Protein AF-A0A024WCM0-F1 (afdb_monomer_lite)

Sequence (524 aa):
MYSVIHSYASVNYKDKILFNILSNYICTNINYINVKALIIILNSYVNIEILNIKLFSISLNKLAKKDVLRNLSNQCTSNIITIFTKTYHYLDKIKINFIFNTIIQRIKQEYNEYNKCQVYVKENVSYNNKSVSFSTTPLINKKNKIIINNNNNNNNYNYNNNNNYYYYNFPENIISHNHSTYLKYIPRNINSTSKKKHKYNKNETDERDRNEVVNQNKFFILNFLTKHITNILNNLSKLNMADTKLYEIFSFLILKKKKNDINKLDILNITSSYSRASYRNENIYDLIIEYSKQYIVQNDLKYVEFINLFTSISTFYILEKNEPSNIYKTKFEEIIKCMIQRLKGEDEKSINKNKRKDIDGKIYDKVNIKKDNVIRTHNLNETYKNILNTYEESPDKHINNNIYEECVEKNIKDLHVNDSCYCYNYDNIRNKNILDNLNINHLAYILSTLCKLNIHDDYIYNKCVINIRKKIFKINSKCLSIYLLYISKFNIIQDTYIKNVIASCYKLEYEKKKKKKKKKKLQI

Foldseek 3Di:
DLVVLLVCLVVLPQDLVVVVVVLVVCLVCVVVDDLVSLLSNLLSCVSSVHDDLSSVASNLVVCLDLVNLLPDALVSLLSLLLSCLSCVVRYDVVSSVSSLVSNLVLLLVLVVVVVVVVVVLVVLVVVVPPDPPPPDDDDDDDDDDDDDDDDDDDDDDDDDDDDDDDDDDDDDDDDDDDDDDDDDDDDDDDDDDDDDPDDPPVPPPPPVVSDPPPPQVVRSNLPHQLSSLLSNLLSCLVVVNQDLSNVVSSVVSNVPDDLVSQDLVSLLSLLLNCLSVVPDDPVNLVVNLVVLVVCLLVLFDFLLSLLSNLLSLLSVQLSLVPDPDPPRHPSSVVSNVSSVCLLLLDDSVVVVVVVVVPVVPDDDDDDDDDDDDDDDDDDPPPPPPPPPDPDDDDDDDDDDDDDDDDDDDDDDPPPDDPPPPVPSRGDRCVSHNSLQPDDLVSLLSVLLSCLSSVHDDPSSLVSSVVNCLVCVVVDDPSSVVSNVVSCVSVVHDDDPSSVVVVVVVVVVVVVVVVVVVVVVVVVD

Secondary structure (DSSP, 8-state):
-HHHHHHHHHTT---HHHHHHHHHHHHHTGGGS-HHHHHHHHHHHHHTT---HHHHHHHHHHH--HHHHHT--HHHHHHHHHHHHHTGGGS-HHHHHHHHHHHHHHHHHHHHHHHHHHHHHHHHHHHHTS-----------------------------------------------------------------------TTSSTTTGGG----GGG-GGGG--HHHHHHHHHHHHHTT---HHHHHHHHHHHHTS-GGG--HHHHHHHHHHHHHHT---HHHHHHHHHHHHHHHHTT--BHHHHHHHHHHHHHHHHHHHT-SSGGGTTTTHHHHHHHHHHHHT--HHHHHHTHHHHSTTS-------------------STTSSSS-----------------------------------GGGSB-TTS-TTTT--HHHHHHHHHHHHHHT---HHHHHHHHHHHHHHGGG--HHHHHHHHHHHHHTTPPPPHHHHHHHHHHHHHHHHHHHHHHHHHHT--

Structure (mmCIF, N/CA/C/O backbone):
data_AF-A0A024WCM0-F1
#
_entry.id   AF-A0A024WCM0-F1
#
loop_
_atom_site.group_PDB
_atom_site.id
_atom_site.type_symbol
_atom_site.label_atom_id
_atom_site.label_alt_id
_atom_site.label_comp_id
_atom_site.label_asym_id
_atom_site.label_entity_id
_atom_site.label_seq_id
_atom_site.pdbx_PDB_ins_code
_atom_site.Cartn_x
_atom_site.Cartn_y
_atom_site.Cartn_z
_atom_site.occupancy
_atom_site.B_iso_or_equiv
_atom_site.auth_seq_id
_atom_site.auth_comp_id
_atom_site.auth_asym_id
_atom_site.auth_atom_id
_atom_site.pdbx_PDB_model_num
ATOM 1 N N . MET A 1 1 ? -27.198 -12.231 10.212 1.00 81.56 1 MET A N 1
ATOM 2 C CA . MET A 1 1 ? -26.940 -11.331 9.059 1.00 81.56 1 MET A CA 1
ATOM 3 C C . MET A 1 1 ? -25.459 -11.047 8.825 1.00 81.56 1 MET A C 1
ATOM 5 O O . MET A 1 1 ? -24.994 -11.328 7.730 1.00 81.56 1 MET A O 1
ATOM 9 N N . TYR A 1 2 ? -24.701 -10.506 9.793 1.00 85.31 2 TYR A N 1
ATOM 10 C CA . TYR A 1 2 ? -23.265 -10.252 9.567 1.00 85.31 2 TYR A CA 1
ATOM 11 C C . TYR A 1 2 ? -22.499 -11.538 9.209 1.00 85.31 2 TYR A C 1
ATOM 13 O O . TYR A 1 2 ? -21.604 -11.486 8.375 1.00 85.31 2 TYR A O 1
ATOM 21 N N . SER A 1 3 ? -22.892 -12.680 9.792 1.00 86.75 3 SER A N 1
ATOM 22 C CA . SER A 1 3 ? -22.381 -14.014 9.457 1.00 86.75 3 SER A CA 1
ATOM 23 C C . SER A 1 3 ? -22.585 -14.345 7.981 1.00 86.75 3 SER A C 1
ATOM 25 O O . SER A 1 3 ? -21.620 -14.634 7.297 1.00 86.75 3 SER A O 1
ATOM 27 N N . VAL A 1 4 ? -23.811 -14.193 7.473 1.00 89.19 4 VAL A N 1
ATOM 28 C CA . VAL A 1 4 ? -24.172 -14.430 6.064 1.00 89.19 4 VAL A CA 1
ATOM 29 C C . VAL A 1 4 ? -23.318 -13.582 5.117 1.00 89.19 4 VAL A C 1
ATOM 31 O O . VAL A 1 4 ? -22.714 -14.106 4.187 1.00 89.19 4 VAL A O 1
ATOM 34 N N . ILE A 1 5 ? -23.209 -12.277 5.383 1.00 89.62 5 ILE A N 1
ATOM 35 C CA . ILE A 1 5 ? -22.389 -11.360 4.574 1.00 89.62 5 ILE A CA 1
ATOM 36 C C . ILE A 1 5 ? -20.914 -11.767 4.613 1.00 89.62 5 ILE A C 1
ATOM 38 O O . ILE A 1 5 ? -20.235 -11.749 3.589 1.00 89.62 5 ILE A O 1
ATOM 42 N N . HIS A 1 6 ? -20.419 -12.129 5.796 1.00 90.06 6 HIS A N 1
ATOM 43 C CA . HIS A 1 6 ? -19.043 -12.563 5.969 1.00 90.06 6 HIS A CA 1
ATOM 44 C C . HIS A 1 6 ? -18.757 -13.869 5.218 1.00 90.06 6 HIS A C 1
ATOM 46 O O . HIS A 1 6 ? -17.730 -13.963 4.552 1.00 90.06 6 HIS A O 1
ATOM 52 N N . SER A 1 7 ? -19.680 -14.833 5.260 1.00 90.81 7 SER A N 1
ATOM 53 C CA . SER A 1 7 ? -19.589 -16.094 4.523 1.00 90.81 7 SER A CA 1
ATOM 54 C C . SER A 1 7 ? -19.542 -15.853 3.016 1.00 90.81 7 SER A C 1
ATOM 56 O O . SER A 1 7 ? -18.588 -16.296 2.379 1.00 90.81 7 SER A O 1
ATOM 58 N N . TYR A 1 8 ? -20.466 -15.065 2.451 1.00 90.75 8 TYR A N 1
ATOM 59 C CA . TYR A 1 8 ? -20.413 -14.706 1.027 1.00 90.75 8 TYR A CA 1
ATOM 60 C C . TYR A 1 8 ? -19.096 -14.025 0.644 1.00 90.75 8 TYR A C 1
ATOM 62 O O . TYR A 1 8 ? -18.494 -14.356 -0.377 1.00 90.75 8 TYR A O 1
ATOM 70 N N . ALA A 1 9 ? -18.605 -13.113 1.486 1.00 86.50 9 ALA A N 1
ATOM 71 C CA . ALA A 1 9 ? -17.340 -12.441 1.229 1.00 86.50 9 ALA A CA 1
ATOM 72 C C . ALA A 1 9 ? -16.130 -13.387 1.296 1.00 86.50 9 ALA A C 1
ATOM 74 O O . ALA A 1 9 ? -15.190 -13.226 0.522 1.00 86.50 9 ALA A O 1
ATOM 75 N N . SER A 1 10 ? -16.150 -14.376 2.193 1.00 87.62 10 SER A N 1
ATOM 76 C CA . SER A 1 10 ? -15.063 -15.349 2.349 1.00 87.62 10 SER A CA 1
ATOM 77 C C . SER A 1 10 ? -14.880 -16.253 1.128 1.00 87.62 10 SER A C 1
ATOM 79 O O . SER A 1 10 ? -13.747 -16.589 0.795 1.00 87.62 10 SER A O 1
ATOM 81 N N . VAL A 1 11 ? -15.965 -16.562 0.411 1.00 89.62 11 VAL A N 1
ATOM 82 C CA . VAL A 1 11 ? -15.935 -17.311 -0.859 1.00 89.62 11 VAL A CA 1
ATOM 83 C C . VAL A 1 11 ? -15.846 -16.395 -2.088 1.00 89.62 11 VAL A C 1
ATOM 85 O O . VAL A 1 11 ? -16.018 -16.848 -3.214 1.00 89.62 11 VAL A O 1
ATOM 88 N N . ASN A 1 12 ? -15.573 -15.100 -1.883 1.00 86.31 12 ASN A N 1
ATOM 89 C CA . ASN A 1 12 ? -15.457 -14.086 -2.933 1.00 86.31 12 ASN A CA 1
ATOM 90 C C . ASN A 1 12 ? -16.699 -13.995 -3.850 1.00 86.31 12 ASN A C 1
ATOM 92 O O . ASN A 1 12 ? -16.580 -13.743 -5.049 1.00 86.31 12 ASN A O 1
ATOM 96 N N . TYR A 1 13 ? -17.897 -14.184 -3.288 1.00 89.38 13 TYR A N 1
ATOM 97 C CA . TYR A 1 13 ? -19.158 -14.047 -4.020 1.00 89.38 13 TYR A CA 1
ATOM 98 C C . TYR A 1 13 ? -19.507 -12.562 -4.226 1.00 89.38 13 TYR A C 1
ATOM 100 O O . TYR A 1 13 ? -19.662 -11.819 -3.253 1.00 89.38 13 TYR A O 1
ATOM 108 N N . LYS A 1 14 ? -19.621 -12.120 -5.490 1.00 88.44 14 LYS A N 1
ATOM 109 C CA . LYS A 1 14 ? -19.708 -10.696 -5.895 1.00 88.44 14 LYS A CA 1
ATOM 110 C C . LYS A 1 14 ? -21.038 -10.291 -6.555 1.00 88.44 14 LYS A C 1
ATOM 112 O O . LYS A 1 14 ? -21.055 -9.499 -7.496 1.00 88.44 14 LYS A O 1
ATOM 117 N N . ASP A 1 15 ? -22.166 -10.793 -6.063 1.00 90.31 15 ASP A N 1
ATOM 118 C CA . ASP A 1 15 ? -23.487 -10.399 -6.571 1.00 90.31 15 ASP A CA 1
ATOM 119 C C . ASP A 1 15 ? -23.895 -8.995 -6.086 1.00 90.31 15 ASP A C 1
ATOM 1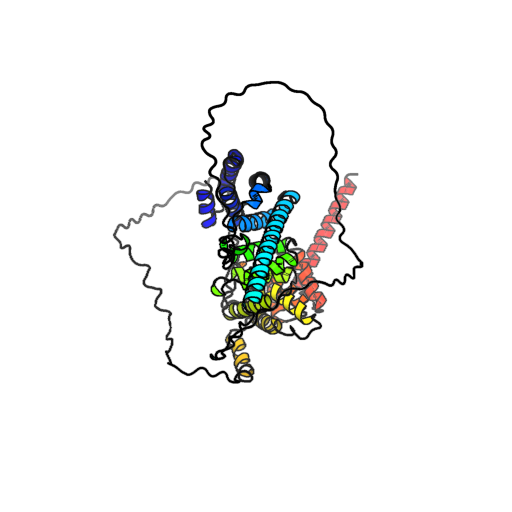21 O O . ASP A 1 15 ? -24.242 -8.773 -4.923 1.00 90.31 15 ASP A O 1
ATOM 125 N N . LYS A 1 16 ? -23.879 -8.018 -6.996 1.00 87.62 16 LYS A N 1
ATOM 126 C CA . LYS A 1 16 ? -24.215 -6.623 -6.674 1.00 87.62 16 LYS A CA 1
ATOM 127 C C . LYS A 1 16 ? -25.673 -6.442 -6.244 1.00 87.62 16 LYS A C 1
ATOM 129 O O . LYS A 1 16 ? -25.939 -5.568 -5.419 1.00 87.62 16 LYS A O 1
ATOM 134 N N . ILE A 1 17 ? -26.609 -7.223 -6.783 1.00 91.69 17 ILE A N 1
ATOM 135 C CA . ILE A 1 17 ? -28.039 -7.097 -6.471 1.00 91.69 17 ILE A CA 1
ATOM 136 C C . ILE A 1 17 ? -28.274 -7.576 -5.042 1.00 91.69 17 ILE A C 1
ATOM 138 O O . ILE A 1 17 ? -28.815 -6.824 -4.226 1.00 91.69 17 ILE A O 1
ATOM 142 N N . LEU A 1 18 ? -27.770 -8.767 -4.709 1.00 91.75 18 LEU A N 1
ATOM 143 C CA . LEU A 1 18 ? -27.852 -9.314 -3.357 1.00 91.75 18 LEU A CA 1
ATOM 144 C C . LEU A 1 18 ? -27.246 -8.350 -2.330 1.00 91.75 18 LEU A C 1
ATOM 146 O O . LEU A 1 18 ? -27.881 -8.017 -1.328 1.00 91.75 18 LEU A O 1
ATOM 150 N N . PHE A 1 19 ? -26.034 -7.850 -2.584 1.00 93.25 19 PHE A N 1
ATOM 151 C CA . PHE A 1 19 ? -25.367 -6.931 -1.661 1.00 93.25 19 PHE A CA 1
ATOM 152 C C . PHE A 1 19 ? -26.078 -5.572 -1.551 1.00 93.25 19 PHE A C 1
ATOM 154 O O . PHE A 1 19 ? -26.043 -4.950 -0.489 1.00 93.25 19 PHE A O 1
ATOM 161 N N . ASN A 1 20 ? -26.800 -5.118 -2.576 1.00 93.06 20 ASN A N 1
ATOM 162 C CA . ASN A 1 20 ? -27.645 -3.928 -2.462 1.00 93.06 20 ASN A CA 1
ATOM 163 C C . ASN A 1 20 ? -28.890 -4.171 -1.594 1.00 93.06 20 ASN A C 1
ATOM 165 O O . ASN A 1 20 ? -29.213 -3.329 -0.753 1.00 93.06 20 ASN A O 1
ATOM 169 N N . ILE A 1 21 ? -29.545 -5.328 -1.726 1.00 94.12 21 ILE A N 1
ATOM 170 C CA . ILE A 1 21 ? -30.679 -5.715 -0.868 1.00 94.12 21 ILE A CA 1
ATOM 171 C C . ILE A 1 21 ? -30.226 -5.812 0.594 1.00 94.12 21 ILE A C 1
ATOM 173 O O . ILE A 1 21 ? -30.834 -5.213 1.485 1.00 94.12 21 ILE A O 1
ATOM 177 N N . LEU A 1 22 ? -29.099 -6.489 0.840 1.00 95.38 22 LEU A N 1
ATOM 178 C CA . LEU A 1 22 ? -28.503 -6.596 2.172 1.00 95.38 22 LEU A CA 1
ATOM 179 C C . LEU A 1 22 ? -28.133 -5.216 2.732 1.00 95.38 22 LEU A C 1
ATOM 181 O O . LEU A 1 22 ? -28.401 -4.941 3.902 1.00 95.38 22 LEU A O 1
ATOM 185 N N . SER A 1 23 ? -27.570 -4.328 1.907 1.00 95.69 23 SER A N 1
ATOM 186 C CA . SER A 1 23 ? -27.254 -2.951 2.307 1.00 95.69 23 SER A CA 1
ATOM 187 C C . SER A 1 23 ? -28.496 -2.189 2.760 1.00 95.69 23 SER A C 1
ATOM 189 O O . SER A 1 23 ? -28.446 -1.523 3.794 1.00 95.69 23 SER A O 1
ATOM 191 N N . ASN A 1 24 ? -29.610 -2.300 2.031 1.00 95.25 24 ASN A N 1
ATOM 192 C CA . ASN A 1 24 ? -30.862 -1.632 2.390 1.00 95.25 24 ASN A CA 1
ATOM 193 C C . ASN A 1 24 ? -31.373 -2.101 3.754 1.00 95.25 24 ASN A C 1
ATOM 195 O O . ASN A 1 24 ? -31.638 -1.267 4.619 1.00 95.25 24 ASN A O 1
ATOM 199 N N . TYR A 1 25 ? -31.412 -3.415 3.982 1.00 94.69 25 TYR A N 1
ATOM 200 C CA . TYR A 1 25 ? -31.817 -3.966 5.274 1.00 94.69 25 TYR A CA 1
ATOM 201 C C . TYR A 1 25 ? -30.901 -3.491 6.418 1.00 94.69 25 TYR A C 1
ATOM 203 O O . TYR A 1 25 ? -31.389 -3.118 7.487 1.00 94.69 25 TYR A O 1
ATOM 211 N N . ILE A 1 26 ? -29.578 -3.459 6.205 1.00 96.25 26 ILE A N 1
ATOM 212 C CA . ILE A 1 26 ? -28.619 -2.953 7.203 1.00 96.25 26 ILE A CA 1
ATOM 213 C C . ILE A 1 26 ? -28.867 -1.475 7.505 1.00 96.25 26 ILE A C 1
ATOM 215 O O . ILE A 1 26 ? -28.848 -1.088 8.671 1.00 96.25 26 ILE A O 1
ATOM 219 N N . CYS A 1 27 ? -29.097 -0.652 6.478 1.00 96.69 27 CYS A N 1
ATOM 220 C CA . CYS A 1 27 ? -29.341 0.778 6.652 1.00 96.69 27 CYS A CA 1
ATOM 221 C C . CYS A 1 27 ? -30.582 1.032 7.514 1.00 96.69 27 CYS A C 1
ATOM 223 O O . CYS A 1 27 ? -30.512 1.842 8.436 1.00 96.69 27 CYS A O 1
ATOM 225 N N . THR A 1 28 ? -31.682 0.316 7.260 1.00 95.75 28 THR A N 1
ATOM 226 C CA . THR A 1 28 ? -32.926 0.441 8.039 1.00 95.75 28 THR A CA 1
ATOM 227 C C . THR A 1 28 ? -32.731 0.032 9.500 1.00 95.75 28 THR A C 1
ATOM 229 O O . THR A 1 28 ? -33.292 0.646 10.401 1.00 95.75 28 THR A O 1
ATOM 232 N N . ASN A 1 29 ? -31.878 -0.961 9.755 1.00 95.69 29 ASN A N 1
ATOM 233 C CA . ASN A 1 29 ? -31.658 -1.521 11.089 1.00 95.69 29 ASN A CA 1
ATOM 234 C C . ASN A 1 29 ? -30.369 -1.025 11.765 1.00 95.69 29 ASN A C 1
ATOM 236 O O . ASN A 1 29 ? -29.919 -1.617 12.750 1.00 95.69 29 ASN A O 1
ATOM 240 N N . ILE A 1 30 ? -29.750 0.053 11.265 1.00 95.81 30 ILE A N 1
ATOM 241 C CA . ILE A 1 30 ? -28.391 0.444 11.663 1.00 95.81 30 ILE A CA 1
ATOM 242 C C . ILE A 1 30 ? -28.253 0.645 13.173 1.00 95.81 30 ILE A C 1
ATOM 244 O O . ILE A 1 30 ? -27.226 0.286 13.746 1.00 95.81 30 ILE A O 1
ATOM 248 N N . ASN A 1 31 ? -29.278 1.179 13.840 1.00 94.00 31 ASN A N 1
ATOM 249 C CA . ASN A 1 31 ? -29.246 1.475 15.272 1.00 94.00 31 ASN A CA 1
ATOM 250 C C . ASN A 1 31 ? -29.167 0.207 16.134 1.00 94.00 31 ASN A C 1
ATOM 252 O O . ASN A 1 31 ? -28.429 0.212 17.119 1.00 94.00 31 ASN A O 1
ATOM 256 N N . TYR A 1 32 ? -29.777 -0.894 15.691 1.00 94.75 32 TYR A N 1
ATOM 257 C CA . TYR A 1 32 ? -29.790 -2.186 16.388 1.00 94.75 32 TYR A CA 1
ATOM 258 C C . TYR A 1 32 ? -28.522 -3.023 16.163 1.00 94.75 32 TYR A C 1
ATOM 260 O O . TYR A 1 32 ? -28.245 -3.966 16.900 1.00 94.75 32 TYR A O 1
ATOM 268 N N . ILE A 1 33 ? -27.712 -2.681 15.159 1.00 95.88 33 ILE A N 1
ATOM 269 C CA . ILE A 1 33 ? -26.482 -3.417 14.855 1.00 95.88 33 ILE A CA 1
ATOM 270 C C . ILE A 1 33 ? -25.357 -2.939 15.775 1.00 95.88 33 ILE A C 1
ATOM 272 O O . ILE A 1 33 ? -24.992 -1.759 15.774 1.00 95.88 33 ILE A O 1
ATOM 276 N N . ASN A 1 34 ? -24.765 -3.850 16.547 1.00 95.06 34 ASN A N 1
ATOM 277 C CA . ASN A 1 34 ? -23.623 -3.511 17.394 1.00 95.06 34 ASN A CA 1
ATOM 278 C C . ASN A 1 34 ? -22.386 -3.111 16.560 1.00 95.06 34 ASN A C 1
ATOM 280 O O . ASN A 1 34 ? -22.224 -3.501 15.402 1.00 95.06 34 ASN A O 1
ATOM 284 N N . VAL A 1 35 ? -21.486 -2.332 17.166 1.00 96.75 35 VAL A N 1
ATOM 285 C CA . VAL A 1 35 ? -20.312 -1.755 16.485 1.00 96.75 35 VAL A CA 1
ATOM 286 C C . VAL A 1 35 ? -19.416 -2.829 15.861 1.00 96.75 35 VAL A C 1
ATOM 288 O O . VAL A 1 35 ? -18.988 -2.686 14.718 1.00 96.75 35 VAL A O 1
ATOM 291 N N . LYS A 1 36 ? -19.151 -3.926 16.580 1.00 96.69 36 LYS A N 1
ATOM 292 C CA . LYS A 1 36 ? -18.287 -5.014 16.098 1.00 96.69 36 LYS A CA 1
ATOM 293 C C . LYS A 1 36 ? -18.864 -5.670 14.840 1.00 96.69 36 LYS A C 1
ATOM 295 O O . LYS A 1 36 ? -18.146 -5.830 13.856 1.00 96.69 36 LYS A O 1
ATOM 300 N N . ALA A 1 37 ? -20.152 -6.007 14.857 1.00 96.62 37 ALA A N 1
ATOM 301 C CA . ALA A 1 37 ? -20.855 -6.593 13.722 1.00 96.62 37 ALA A CA 1
ATOM 302 C C . ALA A 1 37 ? -20.873 -5.636 12.524 1.00 96.62 37 ALA A C 1
ATOM 304 O O . ALA A 1 37 ? -20.610 -6.068 11.404 1.00 96.62 37 ALA A O 1
ATOM 305 N N . LEU A 1 38 ? -21.098 -4.339 12.759 1.00 97.75 38 LEU A N 1
ATOM 306 C CA . LEU A 1 38 ? -21.076 -3.334 11.699 1.00 97.75 38 LEU A CA 1
ATOM 307 C C . LEU A 1 38 ? -19.710 -3.260 11.006 1.00 97.75 38 LEU A C 1
ATOM 309 O O . LEU A 1 38 ? -19.637 -3.262 9.782 1.00 97.75 38 LEU A O 1
ATOM 313 N N . ILE A 1 39 ? -18.617 -3.264 11.772 1.00 97.75 39 ILE A N 1
ATOM 314 C CA . ILE A 1 39 ? -17.257 -3.254 11.214 1.00 97.75 39 ILE A CA 1
ATOM 315 C C . ILE A 1 39 ? -16.988 -4.524 10.397 1.00 97.75 39 ILE A C 1
ATOM 317 O O . ILE A 1 39 ? -16.386 -4.440 9.330 1.00 97.75 39 ILE A O 1
ATOM 321 N N . ILE A 1 40 ? -17.445 -5.696 10.855 1.00 96.19 40 ILE A N 1
ATOM 322 C CA . ILE A 1 40 ? -17.303 -6.959 10.107 1.00 96.19 40 ILE A CA 1
ATOM 323 C C . ILE A 1 40 ? -18.066 -6.898 8.779 1.00 96.19 40 ILE A C 1
ATOM 325 O O . ILE A 1 40 ? -17.522 -7.298 7.748 1.00 96.19 40 ILE A O 1
ATOM 329 N N . ILE A 1 41 ? -19.291 -6.366 8.793 1.00 96.81 41 ILE A N 1
ATOM 330 C CA . ILE A 1 41 ? -20.095 -6.143 7.586 1.00 96.81 41 ILE A CA 1
ATOM 331 C C . ILE A 1 41 ? -19.322 -5.252 6.613 1.00 96.81 41 ILE A C 1
ATOM 333 O O . ILE A 1 41 ? -19.041 -5.679 5.497 1.00 96.81 41 ILE A O 1
ATOM 337 N N . LEU A 1 42 ? -18.910 -4.056 7.041 1.00 97.62 42 LEU A N 1
ATOM 338 C CA . LEU A 1 42 ? -18.192 -3.116 6.178 1.00 97.62 42 LEU A CA 1
ATOM 339 C C . LEU A 1 42 ? -16.893 -3.715 5.627 1.00 97.62 42 LEU A C 1
ATOM 341 O O . LEU A 1 42 ? -16.612 -3.582 4.439 1.00 97.62 42 LEU A O 1
ATOM 345 N N . ASN A 1 43 ? -16.122 -4.417 6.462 1.00 95.50 43 ASN A N 1
ATOM 346 C CA . ASN A 1 43 ? -14.888 -5.071 6.027 1.00 95.50 43 ASN A CA 1
ATOM 347 C C . ASN A 1 43 ? -15.159 -6.134 4.954 1.00 95.50 43 ASN A C 1
ATOM 349 O O . ASN A 1 43 ? -14.385 -6.273 4.015 1.00 95.50 43 ASN A O 1
ATOM 353 N N . SER A 1 44 ? -16.274 -6.858 5.072 1.00 95.06 44 SER A N 1
ATOM 354 C CA . SER A 1 44 ? -16.678 -7.879 4.103 1.00 95.06 44 SER A CA 1
ATOM 355 C C . SER A 1 44 ? -16.997 -7.259 2.740 1.00 95.06 44 SER A C 1
ATOM 357 O O . SER A 1 44 ? -16.468 -7.731 1.742 1.00 95.06 44 SER A O 1
ATOM 359 N N . TYR A 1 45 ? -17.742 -6.145 2.701 1.00 95.25 45 TYR A N 1
ATOM 360 C CA . TYR A 1 45 ? -17.999 -5.376 1.469 1.00 95.25 45 TYR A CA 1
ATOM 361 C C . TYR A 1 45 ? -16.699 -4.895 0.813 1.00 95.25 45 TYR A C 1
ATOM 363 O O . TYR A 1 45 ? -16.489 -5.054 -0.388 1.00 95.25 45 TYR A O 1
ATOM 371 N N . VAL A 1 46 ? -15.794 -4.350 1.627 1.00 93.12 46 VAL A N 1
ATOM 372 C CA . VAL A 1 46 ? -14.488 -3.858 1.181 1.00 93.12 46 VAL A CA 1
ATOM 373 C C . VAL A 1 46 ? -13.585 -4.977 0.641 1.00 93.12 46 VAL A C 1
ATOM 375 O O . VAL A 1 46 ? -12.777 -4.729 -0.257 1.00 93.12 46 VAL A O 1
ATOM 378 N N . ASN A 1 47 ? -13.682 -6.193 1.180 1.00 89.75 47 ASN A N 1
ATOM 379 C CA . ASN A 1 47 ? -12.865 -7.332 0.753 1.00 89.75 47 ASN A CA 1
ATOM 380 C C . ASN A 1 47 ? -13.263 -7.865 -0.623 1.00 89.75 47 ASN A C 1
ATOM 382 O O . ASN A 1 47 ? -12.384 -8.241 -1.391 1.00 89.75 47 ASN A O 1
ATOM 386 N N . ILE A 1 48 ? -14.554 -7.843 -0.947 1.00 90.75 48 ILE A N 1
ATOM 387 C CA . ILE A 1 48 ? -15.065 -8.247 -2.265 1.00 90.75 48 ILE A CA 1
ATOM 388 C C . ILE A 1 48 ? -15.197 -7.082 -3.251 1.00 90.75 48 ILE A C 1
ATOM 390 O O . ILE A 1 48 ? -15.721 -7.261 -4.348 1.00 90.75 48 ILE A O 1
ATOM 394 N N . GLU A 1 49 ? -14.713 -5.897 -2.875 1.00 91.00 49 GLU A N 1
ATOM 395 C CA . GLU A 1 49 ? -14.683 -4.700 -3.724 1.00 91.00 49 GLU A CA 1
ATOM 396 C C . GLU A 1 49 ? -16.080 -4.180 -4.117 1.00 91.00 49 GLU A C 1
ATOM 398 O O . GLU A 1 49 ? -16.248 -3.544 -5.157 1.00 91.00 49 GLU A O 1
ATOM 403 N N . ILE A 1 50 ? -17.088 -4.399 -3.266 1.00 90.94 50 ILE A N 1
ATOM 404 C CA . ILE A 1 50 ? -18.422 -3.811 -3.432 1.00 90.94 50 ILE A CA 1
ATOM 405 C C . ILE A 1 50 ? -18.524 -2.544 -2.581 1.00 90.94 50 ILE A C 1
ATOM 407 O O . ILE A 1 50 ? -18.432 -2.580 -1.353 1.00 90.94 50 ILE A O 1
ATOM 411 N N . LEU A 1 51 ? -18.767 -1.409 -3.239 1.00 91.31 51 LEU A N 1
ATOM 412 C CA . LEU A 1 51 ? -18.956 -0.115 -2.590 1.00 91.31 51 LEU A CA 1
ATOM 413 C C . LEU A 1 51 ? -20.431 0.304 -2.635 1.00 91.31 51 LEU A C 1
ATOM 415 O O . LEU A 1 51 ? -20.944 0.667 -3.690 1.00 91.31 51 LEU A O 1
ATOM 419 N N . ASN A 1 52 ? -21.093 0.330 -1.476 1.00 94.88 52 ASN A N 1
ATOM 420 C CA . ASN A 1 52 ? -22.432 0.904 -1.320 1.00 94.88 52 ASN A CA 1
ATOM 421 C C . ASN A 1 52 ? -22.354 2.222 -0.526 1.00 94.88 52 ASN A C 1
ATOM 423 O O . ASN A 1 52 ? -22.333 2.223 0.703 1.00 94.88 52 ASN A O 1
ATOM 427 N N . ILE A 1 53 ? -22.291 3.361 -1.223 1.00 95.06 53 ILE A N 1
ATOM 428 C CA . ILE A 1 53 ? -22.018 4.676 -0.607 1.00 95.06 53 ILE A CA 1
ATOM 429 C C . ILE A 1 53 ? -23.000 4.999 0.533 1.00 95.06 53 ILE A C 1
ATOM 431 O O . ILE A 1 53 ? -22.583 5.515 1.571 1.00 95.06 53 ILE A O 1
ATOM 435 N N . LYS A 1 54 ? -24.284 4.640 0.385 1.00 96.06 54 LYS A N 1
ATOM 436 C CA . LYS A 1 54 ? -25.318 4.856 1.408 1.00 96.06 54 LYS A CA 1
ATOM 437 C C . LYS A 1 54 ? -24.999 4.100 2.700 1.00 96.06 54 LYS A C 1
ATOM 439 O O . LYS A 1 54 ? -24.957 4.717 3.765 1.00 96.06 54 LYS A O 1
ATOM 444 N N . LEU A 1 55 ? -24.710 2.799 2.603 1.00 97.25 55 LEU A N 1
ATOM 445 C CA . LEU A 1 55 ? -24.325 1.967 3.745 1.00 97.25 55 LEU A CA 1
ATOM 446 C C . LEU A 1 55 ? -23.085 2.525 4.450 1.00 97.25 55 LEU A C 1
ATOM 448 O O . LEU A 1 55 ? -23.091 2.693 5.672 1.00 97.25 55 LEU A O 1
ATOM 452 N N . PHE A 1 56 ? -22.030 2.835 3.693 1.00 97.75 56 PHE A N 1
ATOM 453 C CA . PHE A 1 56 ? -20.784 3.342 4.268 1.00 97.75 56 PHE A CA 1
ATOM 454 C C . PHE A 1 56 ? -20.960 4.720 4.919 1.00 97.75 56 PHE A C 1
ATOM 456 O O . PHE A 1 56 ? -20.418 4.941 5.998 1.00 97.75 56 PHE A O 1
ATOM 463 N N . SER A 1 57 ? -21.751 5.619 4.326 1.00 97.25 57 SER A N 1
ATOM 464 C CA . SER A 1 57 ? -22.032 6.951 4.882 1.00 97.25 57 SER A CA 1
ATOM 465 C C . SER A 1 57 ? -22.822 6.882 6.195 1.00 97.25 57 SER A C 1
ATOM 467 O O . SER A 1 57 ? -22.427 7.472 7.203 1.00 97.25 57 SER A O 1
ATOM 469 N N . ILE A 1 58 ? -23.894 6.084 6.235 1.00 97.44 58 ILE A N 1
ATOM 470 C CA . ILE A 1 58 ? -24.694 5.879 7.453 1.00 97.44 58 ILE A CA 1
ATOM 471 C C . ILE A 1 58 ? -23.847 5.225 8.554 1.00 97.44 58 ILE A C 1
ATOM 473 O O . ILE A 1 58 ? -23.877 5.644 9.713 1.00 97.44 58 ILE A O 1
ATOM 477 N N . SER A 1 59 ? -23.036 4.233 8.189 1.00 97.88 59 SER A N 1
ATOM 478 C CA . SER A 1 59 ? -22.149 3.559 9.138 1.00 97.88 59 SER A CA 1
ATOM 479 C C . SER A 1 59 ? -21.053 4.482 9.666 1.00 97.88 59 SER A C 1
ATOM 481 O O . SER A 1 59 ? -20.742 4.436 10.855 1.00 97.88 59 SER A O 1
ATOM 483 N N . LEU A 1 60 ? -20.502 5.357 8.818 1.00 97.88 60 LEU A N 1
ATOM 484 C CA . LEU A 1 60 ? -19.522 6.368 9.214 1.00 97.88 60 LEU A CA 1
ATOM 485 C C . LEU A 1 60 ? -20.087 7.281 10.309 1.00 97.88 60 LEU A C 1
ATOM 487 O O . LEU A 1 60 ? -19.415 7.502 11.312 1.00 97.88 60 LEU A O 1
ATOM 491 N N . ASN A 1 61 ? -21.341 7.728 10.181 1.00 96.12 61 ASN A N 1
ATOM 492 C CA . ASN A 1 61 ? -22.004 8.537 11.211 1.00 96.12 61 ASN A CA 1
ATOM 493 C C . ASN A 1 61 ? -22.152 7.790 12.545 1.00 96.12 61 ASN A C 1
ATOM 495 O O . ASN A 1 61 ? -21.975 8.379 13.611 1.00 96.12 61 ASN A O 1
ATOM 499 N N . LYS A 1 62 ? -22.447 6.484 12.506 1.00 96.31 62 LYS A N 1
ATOM 500 C CA . LYS A 1 62 ? -22.542 5.668 13.725 1.00 96.31 62 LYS A CA 1
ATOM 501 C C . LYS A 1 62 ? -21.178 5.458 14.393 1.00 96.31 62 LYS A C 1
ATOM 503 O O . LYS A 1 62 ? -21.105 5.439 15.621 1.00 96.31 62 LYS A O 1
ATOM 508 N N . LEU A 1 63 ? -20.120 5.291 13.599 1.00 97.88 63 LEU A N 1
ATOM 509 C CA . LEU A 1 63 ? -18.768 4.973 14.071 1.00 97.88 63 LEU A CA 1
ATOM 510 C C . LEU A 1 63 ? -17.957 6.208 14.495 1.00 97.88 63 LEU A C 1
ATOM 512 O O . LEU A 1 63 ? -17.067 6.081 15.334 1.00 97.88 63 LEU A O 1
ATOM 516 N N . ALA A 1 64 ? -18.265 7.397 13.970 1.00 97.06 64 ALA A N 1
ATOM 517 C CA . ALA A 1 64 ? -17.575 8.653 14.274 1.00 97.06 64 ALA A CA 1
ATOM 518 C C . ALA A 1 64 ? -17.967 9.246 15.646 1.00 97.06 64 ALA A C 1
ATOM 520 O O . ALA A 1 64 ? -18.353 10.407 15.749 1.00 97.06 64 ALA A O 1
ATOM 521 N N . LYS A 1 65 ? -17.866 8.450 16.717 1.00 96.62 65 LYS A N 1
ATOM 522 C CA . LYS A 1 65 ? -18.135 8.864 18.104 1.00 96.62 65 LYS A CA 1
ATOM 523 C C . LYS A 1 65 ? -16.953 8.508 19.000 1.00 96.62 65 LYS A C 1
ATOM 525 O O . LYS A 1 65 ? -16.476 7.376 18.967 1.00 96.62 65 LYS A O 1
ATOM 530 N N . LYS A 1 66 ? -16.500 9.447 19.835 1.00 95.62 66 LYS A N 1
ATOM 531 C CA . LYS A 1 66 ? -15.293 9.283 20.667 1.00 95.62 66 LYS A CA 1
ATOM 532 C C . LYS A 1 66 ? -15.355 8.041 21.566 1.00 95.62 66 LYS A C 1
ATOM 534 O O . LYS A 1 66 ? -14.393 7.276 21.598 1.00 95.62 66 LYS A O 1
ATOM 539 N N . ASP A 1 67 ? -16.496 7.790 22.207 1.00 94.69 67 ASP A N 1
ATOM 540 C CA . ASP A 1 67 ? -16.682 6.634 23.099 1.00 94.69 67 ASP A CA 1
ATOM 541 C C . ASP A 1 67 ? -16.690 5.305 22.342 1.00 94.69 67 ASP A C 1
ATOM 543 O O . ASP A 1 67 ? -16.160 4.305 22.821 1.00 94.69 67 ASP A O 1
ATOM 547 N N . VAL A 1 68 ? -17.225 5.293 21.117 1.00 96.31 68 VAL A N 1
ATOM 548 C CA . VAL A 1 68 ? -17.165 4.114 20.242 1.00 96.31 68 VAL A CA 1
ATOM 549 C C . VAL A 1 68 ? -15.711 3.798 19.899 1.00 96.31 68 VAL A C 1
ATOM 551 O O . VAL A 1 68 ? -15.282 2.657 20.050 1.00 96.31 68 VAL A O 1
ATOM 554 N N . LEU A 1 69 ? -14.939 4.808 19.487 1.00 96.88 69 LEU A N 1
ATOM 555 C CA . LEU A 1 69 ? -13.546 4.655 19.056 1.00 96.88 69 LEU A CA 1
ATOM 556 C C . LEU A 1 69 ? -12.610 4.234 20.201 1.00 96.88 69 LEU A C 1
ATOM 558 O O . LEU A 1 69 ? -11.709 3.415 20.001 1.00 96.88 69 LEU A O 1
ATOM 562 N N . ARG A 1 70 ? -12.841 4.750 21.413 1.00 93.19 70 ARG A N 1
ATOM 563 C CA . ARG A 1 70 ? -12.076 4.387 22.618 1.00 93.19 70 ARG A CA 1
ATOM 564 C C . ARG A 1 70 ? -12.316 2.950 23.081 1.00 93.19 70 ARG A C 1
ATOM 566 O O . ARG A 1 70 ? -11.426 2.366 23.683 1.00 93.19 70 ARG A O 1
ATOM 573 N N . ASN A 1 71 ? -13.458 2.362 22.732 1.00 94.12 71 ASN A N 1
ATOM 574 C CA . ASN A 1 71 ? -13.831 1.000 23.12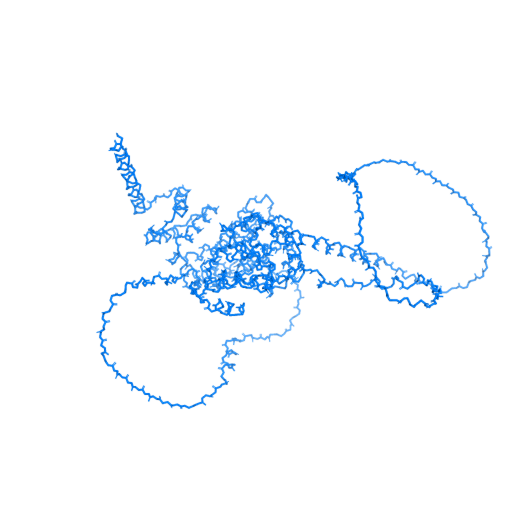4 1.00 94.12 71 ASN A CA 1
ATOM 575 C C . ASN A 1 71 ? -13.611 -0.050 22.022 1.00 94.12 71 ASN A C 1
ATOM 577 O O . ASN A 1 71 ? -13.994 -1.212 22.169 1.00 94.12 71 ASN A O 1
ATOM 581 N N . LEU A 1 72 ? -12.987 0.321 20.898 1.00 96.50 72 LEU A N 1
ATOM 582 C CA . LEU A 1 72 ? -12.656 -0.642 19.850 1.00 96.50 72 LEU A CA 1
ATOM 583 C C . LEU A 1 72 ? -11.591 -1.635 20.327 1.00 96.50 72 LEU A C 1
ATOM 585 O O . LEU A 1 72 ? -10.563 -1.244 20.885 1.00 96.50 72 LEU A O 1
ATOM 589 N N . SER A 1 73 ? -11.814 -2.914 20.017 1.00 96.25 73 SER A N 1
ATOM 590 C CA . SER A 1 73 ? -10.783 -3.956 20.100 1.00 96.25 73 SER A CA 1
ATOM 591 C C . SER A 1 73 ? -9.677 -3.737 19.063 1.00 96.25 73 SER A C 1
ATOM 593 O O . SER A 1 73 ? -9.901 -3.095 18.037 1.00 96.25 73 SER A O 1
ATOM 595 N N . ASN A 1 74 ? -8.503 -4.340 19.269 1.00 96.50 74 ASN A N 1
ATOM 596 C CA . ASN A 1 74 ? -7.361 -4.255 18.350 1.00 96.50 74 ASN A CA 1
ATOM 597 C C . ASN A 1 74 ? -7.718 -4.626 16.898 1.00 96.50 74 ASN A C 1
ATOM 599 O O . ASN A 1 74 ? -7.375 -3.903 15.959 1.00 96.50 74 ASN A O 1
ATOM 603 N N . GLN A 1 75 ? -8.476 -5.713 16.712 1.00 96.25 75 GLN A N 1
ATOM 604 C CA . GLN A 1 75 ? -8.946 -6.147 15.393 1.00 96.25 75 GLN A CA 1
ATOM 605 C C . GLN A 1 75 ? -9.926 -5.139 14.779 1.00 96.25 75 GLN A C 1
ATOM 607 O O . GLN A 1 75 ? -9.807 -4.817 13.597 1.00 96.25 75 GLN A O 1
ATOM 612 N N . CYS A 1 76 ? -10.885 -4.629 15.560 1.00 97.75 76 CYS A N 1
ATOM 613 C CA . CYS A 1 76 ? -11.840 -3.630 15.078 1.00 97.75 76 CYS A CA 1
ATOM 614 C C . CYS A 1 76 ? -11.141 -2.327 14.673 1.00 97.75 76 CYS A C 1
ATOM 616 O O . CYS A 1 76 ? -11.476 -1.768 13.633 1.00 97.75 76 CYS A O 1
ATOM 618 N N . THR A 1 77 ? -10.147 -1.883 15.445 1.00 98.19 77 THR A N 1
ATOM 619 C CA . THR A 1 77 ? -9.321 -0.707 15.139 1.00 98.19 77 THR A CA 1
ATOM 620 C C . THR A 1 77 ? -8.579 -0.878 13.814 1.00 98.19 77 THR A C 1
ATOM 622 O O . THR A 1 77 ? -8.663 -0.015 12.942 1.00 98.19 77 THR A O 1
ATOM 625 N N . SER A 1 78 ? -7.913 -2.022 13.621 1.00 97.75 78 SER A N 1
ATOM 626 C CA . SER A 1 78 ? -7.208 -2.336 12.370 1.00 97.75 78 SER A CA 1
ATOM 627 C C . SER A 1 78 ? -8.155 -2.396 11.160 1.00 97.75 78 SER A C 1
ATOM 629 O O . SER A 1 78 ? -7.858 -1.837 10.098 1.00 97.75 78 SER A O 1
ATOM 631 N N . ASN A 1 79 ? -9.334 -3.004 11.331 1.00 98.00 79 ASN A N 1
ATOM 632 C CA . ASN A 1 79 ? -10.347 -3.092 10.279 1.00 98.00 79 ASN A CA 1
ATOM 633 C C . ASN A 1 79 ? -10.939 -1.720 9.934 1.00 98.00 79 ASN A C 1
ATOM 635 O O . ASN A 1 79 ? -11.053 -1.410 8.755 1.00 98.00 79 ASN A O 1
ATOM 639 N N . ILE A 1 80 ? -11.278 -0.883 10.923 1.00 98.06 80 ILE A N 1
ATOM 640 C CA . ILE A 1 80 ? -11.811 0.471 10.689 1.00 98.06 80 ILE A CA 1
ATOM 641 C C . ILE A 1 80 ? -10.839 1.313 9.869 1.00 98.06 80 ILE A C 1
ATOM 643 O O . ILE A 1 80 ? -11.256 1.962 8.910 1.00 98.06 80 ILE A O 1
ATOM 647 N N . ILE A 1 81 ? -9.548 1.263 10.210 1.00 98.25 81 ILE A N 1
ATOM 648 C CA . ILE A 1 81 ? -8.517 1.965 9.446 1.00 98.25 81 ILE A CA 1
ATOM 649 C C . ILE A 1 81 ? -8.482 1.449 8.007 1.00 98.25 81 ILE A C 1
ATOM 651 O O . ILE A 1 81 ? -8.567 2.234 7.069 1.00 98.25 81 ILE A O 1
ATOM 655 N N . THR A 1 82 ? -8.465 0.130 7.817 1.00 97.19 82 THR A N 1
ATOM 656 C CA . THR A 1 82 ? -8.455 -0.481 6.478 1.00 97.19 82 THR A CA 1
ATOM 657 C C . THR A 1 82 ? -9.680 -0.096 5.643 1.00 97.19 82 THR A C 1
ATOM 659 O O . THR A 1 82 ? -9.540 0.284 4.479 1.00 97.19 82 THR A O 1
ATOM 662 N N . ILE A 1 83 ? -10.875 -0.176 6.236 1.00 97.81 83 ILE A N 1
ATOM 663 C CA . ILE A 1 83 ? -12.148 0.159 5.596 1.00 97.81 83 ILE A CA 1
ATOM 664 C C . ILE A 1 83 ? -12.115 1.601 5.096 1.00 97.81 83 ILE A C 1
ATOM 666 O O . ILE A 1 83 ? -12.269 1.841 3.899 1.00 97.81 83 ILE A O 1
ATOM 670 N N . PHE A 1 84 ? -11.873 2.554 5.997 1.00 97.94 84 PHE A N 1
ATOM 671 C CA . PHE A 1 84 ? -11.977 3.967 5.651 1.00 97.94 84 PHE A CA 1
ATOM 672 C C . PHE A 1 84 ? -10.801 4.475 4.821 1.00 97.94 84 PHE A C 1
ATOM 674 O O . PHE A 1 84 ? -10.961 5.461 4.109 1.00 97.94 84 PHE A O 1
ATOM 681 N N . THR A 1 85 ? -9.657 3.784 4.817 1.00 97.19 85 THR A N 1
ATOM 682 C CA . THR A 1 85 ? -8.604 4.040 3.829 1.00 97.19 85 THR A CA 1
ATOM 683 C C . THR A 1 85 ? -9.047 3.628 2.429 1.00 97.19 85 THR A C 1
ATOM 685 O O . THR A 1 85 ? -8.869 4.398 1.487 1.00 97.19 85 THR A O 1
ATOM 688 N N . LYS A 1 86 ? -9.668 2.453 2.266 1.00 95.50 86 LYS A N 1
ATOM 689 C CA . LYS A 1 86 ? -10.146 1.993 0.951 1.00 95.50 86 LYS A CA 1
ATOM 690 C C . LYS A 1 86 ? -11.336 2.803 0.430 1.00 95.50 86 LYS A C 1
ATOM 692 O O . LYS A 1 86 ? -11.474 2.961 -0.779 1.00 95.50 86 LYS A O 1
ATOM 697 N N . THR A 1 87 ? -12.162 3.358 1.314 1.00 95.62 87 THR A N 1
ATOM 698 C CA . THR A 1 87 ? -13.313 4.191 0.930 1.00 95.62 87 THR A CA 1
ATOM 699 C C . THR A 1 87 ? -13.054 5.699 1.039 1.00 95.62 87 THR A C 1
ATOM 701 O O . THR A 1 87 ? -13.992 6.485 0.910 1.00 95.62 87 THR A O 1
ATOM 704 N N . TYR A 1 88 ? -11.803 6.121 1.262 1.00 95.69 88 TYR A N 1
ATOM 705 C CA . TYR A 1 88 ? -11.440 7.505 1.599 1.00 95.69 88 TYR A CA 1
ATOM 706 C C . TYR A 1 88 ? -11.930 8.543 0.581 1.00 95.69 88 TYR A C 1
ATOM 708 O O . TYR A 1 88 ? -12.381 9.625 0.946 1.00 95.69 88 TYR A O 1
ATOM 716 N N . HIS A 1 89 ? -11.862 8.211 -0.710 1.00 93.50 89 HIS A N 1
ATOM 717 C CA . HIS A 1 89 ? -12.231 9.127 -1.792 1.00 93.50 89 HIS A CA 1
ATOM 718 C C . HIS A 1 89 ? -13.744 9.267 -2.014 1.00 93.50 89 HIS A C 1
ATOM 720 O O . HIS A 1 89 ? -14.150 10.140 -2.774 1.00 93.50 89 HIS A O 1
ATOM 726 N N . TYR A 1 90 ? -14.564 8.438 -1.363 1.00 94.31 90 TYR A N 1
ATOM 727 C CA . TYR A 1 90 ? -16.007 8.350 -1.617 1.00 94.31 90 TYR A CA 1
ATOM 728 C C . TYR A 1 90 ? -16.872 8.868 -0.465 1.00 94.31 90 TYR A C 1
ATOM 730 O O . TYR A 1 90 ? -18.088 8.958 -0.611 1.00 94.31 90 TYR A O 1
ATOM 738 N N . LEU A 1 91 ? -16.271 9.160 0.689 1.00 95.69 91 LEU A N 1
ATOM 739 C CA . LEU A 1 91 ? -16.977 9.496 1.924 1.00 95.69 91 LEU A CA 1
ATOM 740 C C . LEU A 1 91 ? -16.498 10.835 2.498 1.00 95.69 91 LEU A C 1
ATOM 742 O O . LEU A 1 91 ? -15.534 11.435 2.023 1.00 95.69 91 LEU A O 1
ATOM 746 N N . ASP A 1 92 ? -17.177 11.286 3.552 1.00 96.56 92 ASP A N 1
ATOM 747 C CA . ASP A 1 92 ? -16.838 12.497 4.299 1.00 96.56 92 ASP A CA 1
ATOM 748 C C . ASP A 1 92 ? -15.441 12.389 4.940 1.00 96.56 92 ASP A C 1
ATOM 750 O O . ASP A 1 92 ? -15.227 11.696 5.943 1.00 96.56 92 ASP A O 1
ATOM 754 N N . LYS A 1 93 ? -14.483 13.113 4.352 1.00 96.88 93 LYS A N 1
ATOM 755 C CA . LYS A 1 93 ? -13.082 13.130 4.784 1.00 96.88 93 LYS A CA 1
ATOM 756 C C . LYS A 1 93 ? -12.900 13.726 6.177 1.00 96.88 93 LYS A C 1
ATOM 758 O O . LYS A 1 93 ? -11.987 13.302 6.878 1.00 96.88 93 LYS A O 1
ATOM 763 N N . ILE A 1 94 ? -13.747 14.670 6.596 1.00 97.12 94 ILE A N 1
ATOM 764 C CA . ILE A 1 94 ? -13.639 15.307 7.916 1.00 97.12 94 ILE A CA 1
ATOM 765 C C . ILE A 1 94 ? -13.913 14.260 8.996 1.00 97.12 94 ILE A C 1
ATOM 767 O O . ILE A 1 94 ? -13.125 14.105 9.931 1.00 97.12 94 ILE A O 1
ATOM 771 N N . LYS A 1 95 ? -14.972 13.462 8.823 1.00 97.69 95 LYS A N 1
ATOM 772 C CA . LYS A 1 95 ? -15.306 12.367 9.748 1.00 97.69 95 LYS A CA 1
ATOM 773 C C . LYS A 1 95 ? -14.270 11.251 9.739 1.00 97.69 95 LYS A C 1
ATOM 775 O O . LYS A 1 95 ? -13.923 10.741 10.802 1.00 97.69 95 LYS A O 1
ATOM 780 N N . ILE A 1 96 ? -13.744 10.885 8.570 1.00 98.12 96 ILE A N 1
ATOM 781 C CA . ILE A 1 96 ? -12.674 9.882 8.496 1.00 98.12 96 ILE A CA 1
ATOM 782 C C . ILE A 1 96 ? -11.415 10.378 9.222 1.00 98.12 96 ILE A C 1
ATOM 784 O O . ILE A 1 96 ? -10.854 9.647 10.040 1.00 98.12 96 ILE A O 1
ATOM 788 N N . ASN A 1 97 ? -11.011 11.630 8.995 1.00 97.88 97 ASN A N 1
ATOM 789 C CA . ASN A 1 97 ? -9.865 12.226 9.677 1.00 97.88 97 ASN A CA 1
ATOM 790 C C . ASN A 1 97 ? -10.086 12.288 11.196 1.00 97.88 97 ASN A C 1
ATOM 792 O O . ASN A 1 97 ? -9.170 11.974 11.952 1.00 97.88 97 ASN A O 1
ATOM 796 N N . PHE A 1 98 ? -11.299 12.614 11.658 1.00 98.19 98 PHE A N 1
ATOM 797 C CA . PHE A 1 98 ? -11.657 12.550 13.079 1.00 98.19 98 PHE A CA 1
ATOM 798 C C . PHE A 1 98 ? -11.457 11.142 13.664 1.00 98.19 98 PHE A C 1
ATOM 800 O O . PHE A 1 98 ? -10.843 10.997 14.726 1.00 98.19 98 PHE A O 1
ATOM 807 N N . ILE A 1 99 ? -11.921 10.100 12.964 1.00 98.50 99 ILE A N 1
ATOM 808 C CA . ILE A 1 99 ? -11.747 8.704 13.388 1.00 98.50 99 ILE A CA 1
ATOM 809 C C . ILE A 1 99 ? -10.261 8.352 13.498 1.00 98.50 99 ILE A C 1
ATOM 811 O O . ILE A 1 99 ? -9.816 7.862 14.538 1.00 98.50 99 ILE A O 1
ATOM 815 N N . PHE A 1 100 ? -9.485 8.622 12.447 1.00 98.44 100 PHE A N 1
ATOM 816 C CA . PHE A 1 100 ? -8.064 8.284 12.408 1.00 98.44 100 PHE A CA 1
ATOM 817 C C . PHE A 1 100 ? -7.261 9.049 13.455 1.00 98.44 100 PHE A C 1
ATOM 819 O O . PHE A 1 100 ? -6.504 8.426 14.196 1.00 98.44 100 PHE A O 1
ATOM 826 N N . ASN A 1 101 ? -7.485 10.355 13.603 1.00 98.25 101 ASN A N 1
ATOM 827 C CA . ASN A 1 101 ? -6.808 11.160 14.617 1.00 98.25 101 ASN A CA 1
ATOM 828 C C . ASN A 1 101 ? -7.132 10.680 16.035 1.00 98.25 101 ASN A C 1
ATOM 830 O O . ASN A 1 101 ? -6.227 10.576 16.858 1.00 98.25 101 ASN A O 1
ATOM 834 N N . THR A 1 102 ? -8.384 10.308 16.313 1.00 98.19 102 THR A N 1
ATOM 835 C CA . THR A 1 102 ? -8.775 9.771 17.627 1.00 98.19 102 THR A CA 1
ATOM 836 C C . THR A 1 102 ? -8.066 8.446 17.929 1.00 98.19 102 THR A C 1
ATOM 838 O O . THR A 1 102 ? -7.578 8.244 19.042 1.00 98.19 102 THR A O 1
ATOM 841 N N . ILE A 1 103 ? -7.962 7.547 16.943 1.00 98.25 103 ILE A N 1
ATOM 842 C CA . ILE A 1 103 ? -7.241 6.273 17.098 1.00 98.25 103 ILE A CA 1
ATOM 843 C C . ILE A 1 103 ? -5.737 6.514 17.295 1.00 98.25 103 ILE A C 1
ATOM 845 O O . ILE A 1 103 ? -5.137 5.922 18.191 1.00 98.25 103 ILE A O 1
ATOM 849 N N . ILE A 1 104 ? -5.128 7.396 16.497 1.00 98.31 104 ILE A N 1
ATOM 850 C CA . ILE A 1 104 ? -3.704 7.745 16.609 1.00 98.31 104 ILE A CA 1
ATOM 851 C C . ILE A 1 104 ? -3.405 8.343 17.988 1.00 98.31 104 ILE A C 1
ATOM 853 O O . ILE A 1 104 ? -2.425 7.956 18.624 1.00 98.31 104 ILE A O 1
ATOM 857 N N . GLN A 1 105 ? -4.256 9.252 18.476 1.00 97.19 105 GLN A N 1
ATOM 858 C CA . GLN A 1 105 ? -4.127 9.836 19.812 1.00 97.19 105 GLN A CA 1
ATOM 859 C C . GLN A 1 105 ? -4.173 8.764 20.900 1.00 97.19 105 GLN A C 1
ATOM 861 O O . GLN A 1 105 ? -3.303 8.763 21.765 1.00 97.19 105 GLN A O 1
ATOM 866 N N . ARG A 1 106 ? -5.118 7.818 20.821 1.00 96.50 106 ARG A N 1
ATOM 867 C CA . ARG A 1 106 ? -5.197 6.692 21.763 1.00 96.50 106 ARG A CA 1
ATOM 868 C C . ARG A 1 106 ? -3.911 5.861 21.769 1.00 96.50 106 ARG A C 1
ATOM 870 O O . ARG A 1 106 ? -3.372 5.598 22.837 1.00 96.50 106 ARG A O 1
ATOM 877 N N . ILE A 1 107 ? -3.393 5.492 20.593 1.00 97.31 107 ILE A N 1
ATOM 878 C CA . ILE A 1 107 ? -2.146 4.712 20.470 1.00 97.31 107 ILE A CA 1
ATOM 879 C C . ILE A 1 107 ? -0.972 5.454 21.122 1.00 97.31 107 ILE A C 1
ATOM 881 O O . ILE A 1 107 ? -0.212 4.863 21.885 1.00 97.31 107 ILE A O 1
ATOM 885 N N . LYS A 1 108 ? -0.832 6.756 20.847 1.00 97.19 108 LYS A N 1
ATOM 886 C CA . LYS A 1 108 ? 0.245 7.582 21.412 1.00 97.19 108 LYS A CA 1
ATOM 887 C C . LYS A 1 108 ? 0.122 7.749 22.927 1.00 97.19 108 LYS A C 1
ATOM 889 O O . LYS A 1 108 ? 1.130 7.675 23.622 1.00 97.19 108 LYS A O 1
ATOM 894 N N . GLN A 1 109 ? -1.092 7.967 23.431 1.00 95.44 109 GLN A N 1
ATOM 895 C CA . GLN A 1 109 ? -1.362 8.111 24.863 1.00 95.44 109 GLN A CA 1
ATOM 896 C C . GLN A 1 109 ? -0.994 6.835 25.621 1.00 95.44 109 GLN A C 1
ATOM 898 O O . GLN A 1 109 ? -0.169 6.890 26.528 1.00 95.44 109 GLN A O 1
ATOM 903 N N . GLU A 1 110 ? -1.507 5.684 25.183 1.00 94.31 110 GLU A N 1
ATOM 904 C CA . GLU A 1 110 ? -1.220 4.404 25.836 1.00 94.31 110 GLU A CA 1
ATOM 905 C C . GLU A 1 110 ? 0.264 4.011 25.748 1.00 94.31 110 GLU A C 1
ATOM 907 O O . GLU A 1 110 ? 0.801 3.417 26.680 1.00 94.31 110 GLU A O 1
ATOM 912 N N . TYR A 1 111 ? 0.963 4.368 24.664 1.00 94.94 111 TYR A N 1
ATOM 913 C CA . TYR A 1 111 ? 2.413 4.162 24.570 1.00 94.94 111 TYR A CA 1
ATOM 914 C C . TYR A 1 111 ? 3.193 5.000 25.582 1.00 94.94 111 TYR A C 1
ATOM 916 O O . TYR A 1 111 ? 4.119 4.501 26.223 1.00 94.94 111 TYR A O 1
ATOM 924 N N . ASN A 1 112 ? 2.809 6.263 25.759 1.00 93.12 112 ASN A N 1
ATOM 925 C CA . ASN A 1 112 ? 3.439 7.130 26.747 1.00 93.12 112 ASN A CA 1
ATOM 926 C C . ASN A 1 112 ? 3.183 6.630 28.177 1.00 93.12 112 ASN A C 1
ATOM 928 O O . ASN A 1 112 ? 4.097 6.662 28.998 1.00 93.12 112 ASN A O 1
ATOM 932 N N . GLU A 1 113 ? 1.977 6.141 28.474 1.00 91.19 113 GLU A N 1
ATOM 933 C CA . GLU A 1 113 ? 1.656 5.514 29.764 1.00 91.19 113 GLU A CA 1
ATOM 934 C C . GLU A 1 113 ? 2.489 4.251 30.002 1.00 91.19 113 GLU A C 1
ATOM 936 O O . GLU A 1 113 ? 3.117 4.117 31.052 1.00 91.19 113 GLU A O 1
ATOM 941 N N . TYR A 1 114 ? 2.575 3.369 29.004 1.00 90.44 114 TYR A N 1
ATOM 942 C CA . TYR A 1 114 ? 3.406 2.170 29.074 1.00 90.44 114 TYR A CA 1
ATOM 943 C C . TYR A 1 114 ? 4.880 2.503 29.350 1.00 90.44 114 TYR A C 1
ATOM 945 O O . TYR A 1 114 ? 5.506 1.888 30.217 1.00 90.44 114 TYR A O 1
ATOM 953 N N . ASN A 1 115 ? 5.434 3.498 28.652 1.00 87.06 115 ASN A N 1
ATOM 954 C CA . ASN A 1 115 ? 6.824 3.905 28.842 1.00 87.06 115 ASN A CA 1
ATOM 955 C C . ASN A 1 115 ? 7.081 4.481 30.234 1.00 87.06 115 ASN A C 1
ATOM 957 O O . ASN A 1 115 ? 8.104 4.153 30.829 1.00 87.06 115 ASN A O 1
ATOM 961 N N . LYS A 1 116 ? 6.154 5.277 30.782 1.00 85.56 116 LYS A N 1
ATOM 962 C CA . LYS A 1 116 ? 6.261 5.764 32.166 1.00 85.56 116 LYS A CA 1
ATOM 963 C C . LYS A 1 116 ? 6.354 4.596 33.146 1.00 85.56 116 LYS A C 1
ATOM 965 O O . LYS A 1 116 ? 7.278 4.561 33.950 1.00 85.56 116 LYS A O 1
ATOM 970 N N . CYS A 1 117 ? 5.476 3.597 33.024 1.00 81.19 117 CYS A N 1
ATOM 971 C CA . CYS A 1 117 ? 5.523 2.405 33.876 1.00 81.19 117 CYS A CA 1
ATOM 972 C C . CYS A 1 117 ? 6.854 1.641 33.757 1.00 81.19 117 CYS A C 1
ATOM 974 O O . CYS A 1 117 ? 7.363 1.144 34.754 1.00 81.19 117 CYS A O 1
ATOM 976 N N . GLN A 1 118 ? 7.448 1.561 32.563 1.00 73.94 118 GLN A N 1
ATOM 977 C CA . GLN A 1 118 ? 8.748 0.903 32.370 1.00 73.94 118 GLN A CA 1
ATOM 978 C C . GLN A 1 118 ? 9.913 1.666 33.011 1.00 73.94 118 GLN A C 1
ATOM 980 O O . GLN A 1 118 ? 10.833 1.035 33.530 1.00 73.94 118 GLN A O 1
ATOM 985 N N . VAL A 1 119 ? 9.892 3.001 32.974 1.00 68.56 119 VAL A N 1
ATOM 986 C CA . VAL A 1 119 ? 10.923 3.833 33.614 1.00 68.56 119 VAL A CA 1
ATOM 987 C C . VAL A 1 119 ? 10.889 3.648 35.130 1.00 68.56 119 VAL A C 1
ATOM 989 O O . VAL A 1 119 ? 11.923 3.319 35.703 1.00 68.56 119 VAL A O 1
ATOM 992 N N . TYR A 1 120 ? 9.705 3.709 35.750 1.00 57.62 120 TYR A N 1
ATOM 993 C CA . TYR A 1 120 ? 9.555 3.467 37.191 1.00 57.62 120 TYR A CA 1
ATOM 994 C C . TYR A 1 120 ? 10.076 2.088 37.621 1.00 57.62 120 TYR A C 1
ATOM 996 O O . TYR A 1 120 ? 10.769 1.971 38.628 1.00 57.62 120 TYR A O 1
ATOM 1004 N N . VAL A 1 121 ? 9.812 1.036 36.835 1.00 60.03 121 VAL A N 1
ATOM 1005 C CA . VAL A 1 121 ? 10.341 -0.308 37.129 1.00 60.03 121 VAL A CA 1
ATOM 1006 C C . VAL A 1 121 ? 11.872 -0.338 37.043 1.00 60.03 121 VAL A C 1
ATOM 1008 O O . VAL A 1 121 ? 12.518 -0.924 37.908 1.00 60.03 121 VAL A O 1
ATOM 1011 N N . LYS A 1 122 ? 12.479 0.304 36.035 1.00 56.75 122 LYS A N 1
ATOM 1012 C CA . LYS A 1 122 ? 13.945 0.337 35.883 1.00 56.75 122 LYS A CA 1
ATOM 1013 C C . LYS A 1 122 ? 14.639 1.131 36.988 1.00 56.75 122 LYS A C 1
ATOM 1015 O O . LYS A 1 122 ? 15.676 0.689 37.476 1.00 56.75 122 LYS A O 1
ATOM 1020 N N . GLU A 1 123 ? 14.072 2.265 37.389 1.00 53.47 123 GLU A N 1
ATOM 1021 C CA . GLU A 1 123 ? 14.591 3.072 38.498 1.00 53.47 123 GLU A CA 1
ATOM 1022 C C . GLU A 1 123 ? 14.536 2.277 39.809 1.00 53.47 123 GLU A C 1
ATOM 1024 O O . GLU A 1 123 ? 15.553 2.153 40.488 1.00 53.47 123 GLU A O 1
ATOM 1029 N N . ASN A 1 124 ? 13.418 1.609 40.105 1.00 47.72 124 ASN A N 1
ATOM 1030 C CA . ASN A 1 124 ? 13.278 0.795 41.318 1.00 47.72 124 ASN A CA 1
ATOM 1031 C C . ASN A 1 124 ? 14.240 -0.410 41.362 1.00 47.72 124 ASN A C 1
ATOM 1033 O O . ASN A 1 124 ? 14.791 -0.719 42.418 1.00 47.72 124 ASN A O 1
ATOM 1037 N N . VAL A 1 125 ? 14.515 -1.059 40.222 1.00 49.88 125 VAL A N 1
ATOM 1038 C CA . VAL A 1 125 ? 15.538 -2.123 40.141 1.00 49.88 125 VAL A CA 1
ATOM 1039 C C . VAL A 1 125 ? 16.950 -1.558 40.356 1.00 49.88 125 VAL A C 1
ATOM 1041 O O . VAL A 1 125 ? 17.772 -2.190 41.017 1.00 49.88 125 VAL A O 1
ATOM 1044 N N . SER A 1 126 ? 17.235 -0.351 39.853 1.00 43.31 126 SER A N 1
ATOM 1045 C CA . SER A 1 126 ? 18.523 0.323 40.061 1.00 43.31 126 SER A CA 1
ATOM 1046 C C . SER A 1 126 ? 18.755 0.730 41.521 1.00 43.31 126 SER A C 1
ATOM 1048 O O . SER A 1 126 ? 19.897 0.690 41.977 1.00 43.31 126 SER A O 1
ATOM 1050 N N . TYR A 1 127 ? 17.711 1.115 42.263 1.00 43.41 127 TYR A N 1
ATOM 1051 C CA . TYR A 1 127 ? 17.828 1.451 43.688 1.00 43.41 127 TYR A CA 1
ATOM 1052 C C . TYR A 1 127 ? 18.023 0.214 44.577 1.00 43.41 127 TYR A C 1
ATOM 1054 O O . TYR A 1 127 ? 18.752 0.293 45.566 1.00 43.41 127 TYR A O 1
ATOM 1062 N N . ASN A 1 128 ? 17.458 -0.936 44.195 1.00 41.28 128 ASN A N 1
ATOM 1063 C CA . ASN A 1 128 ? 17.594 -2.192 44.943 1.00 41.28 128 ASN A CA 1
ATOM 1064 C C . ASN A 1 128 ? 18.921 -2.935 44.702 1.00 41.28 128 ASN A C 1
ATOM 1066 O O . ASN A 1 128 ? 19.255 -3.836 45.464 1.00 41.28 128 ASN A O 1
ATOM 1070 N N . ASN A 1 129 ? 19.708 -2.533 43.698 1.00 35.62 129 ASN A N 1
ATOM 1071 C CA . ASN A 1 129 ? 21.029 -3.102 43.405 1.00 35.62 129 ASN A CA 1
ATOM 1072 C C . ASN A 1 129 ? 22.200 -2.266 43.962 1.00 35.62 129 ASN A C 1
ATOM 1074 O O . ASN A 1 129 ? 23.320 -2.350 43.454 1.00 35.62 129 ASN A O 1
ATOM 1078 N N . LYS A 1 130 ? 21.992 -1.480 45.028 1.00 32.66 130 LYS A N 1
ATOM 1079 C CA . LYS A 1 130 ? 23.123 -1.036 45.856 1.00 32.66 130 LYS A CA 1
ATOM 1080 C C . LYS A 1 130 ? 23.623 -2.231 46.662 1.00 32.66 130 LYS A C 1
ATOM 1082 O O . LYS A 1 130 ? 22.921 -2.746 47.525 1.00 32.66 130 LYS A O 1
ATOM 1087 N N . SER A 1 131 ? 24.840 -2.665 46.346 1.00 30.88 131 SER A N 1
ATOM 1088 C CA . SER A 1 131 ? 25.573 -3.728 47.028 1.00 30.88 131 SER A CA 1
ATOM 1089 C C . SER A 1 131 ? 25.493 -3.573 48.547 1.00 30.88 131 SER A C 1
ATOM 1091 O O . SER A 1 131 ? 26.094 -2.659 49.115 1.00 30.88 131 SER A O 1
ATOM 1093 N N . VAL A 1 132 ? 24.782 -4.487 49.206 1.00 30.00 132 VAL A N 1
ATOM 1094 C CA . VAL A 1 132 ? 24.947 -4.717 50.640 1.00 30.00 132 VAL A CA 1
ATOM 1095 C C . VAL A 1 132 ? 26.329 -5.340 50.801 1.00 30.00 132 VAL A C 1
ATOM 1097 O O . VAL A 1 132 ? 26.540 -6.514 50.501 1.00 30.00 132 VAL A O 1
ATOM 1100 N N . SER A 1 133 ? 27.303 -4.528 51.203 1.00 26.64 133 SER A N 1
ATOM 1101 C CA . SER A 1 133 ? 28.597 -5.019 51.654 1.00 26.64 133 SER A CA 1
ATOM 1102 C C . SER A 1 133 ? 28.362 -5.840 52.919 1.00 26.64 133 SER A C 1
ATOM 1104 O O . SER A 1 133 ? 28.115 -5.280 53.987 1.00 26.64 133 SER A O 1
ATOM 1106 N N . PHE A 1 134 ? 28.422 -7.164 52.809 1.00 25.52 134 PHE A N 1
ATOM 1107 C CA . PHE A 1 134 ? 28.562 -8.024 53.976 1.00 25.52 134 PHE A CA 1
ATOM 1108 C C .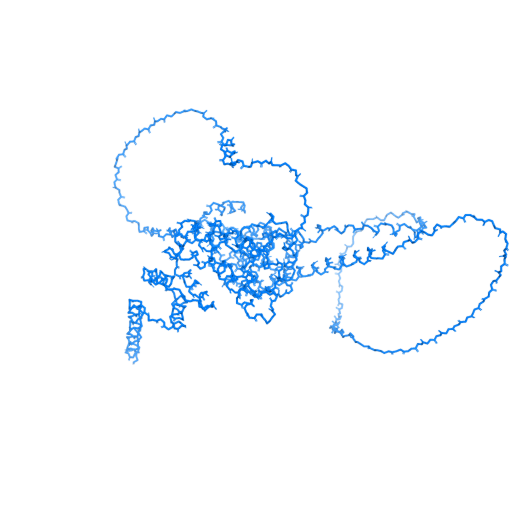 PHE A 1 134 ? 29.954 -7.781 54.565 1.00 25.52 134 PHE A C 1
ATOM 1110 O O . PHE A 1 134 ? 30.939 -8.368 54.125 1.00 25.52 134 PHE A O 1
ATOM 1117 N N . SER A 1 135 ? 30.055 -6.875 55.538 1.00 26.58 135 SER A N 1
ATOM 1118 C CA . SER A 1 135 ? 31.232 -6.785 56.394 1.00 26.58 135 SER A CA 1
ATOM 1119 C C . SER A 1 135 ? 31.186 -7.949 57.379 1.00 26.58 135 SER A C 1
ATOM 1121 O O . SER A 1 135 ? 30.504 -7.895 58.402 1.00 26.58 135 SER A O 1
ATOM 1123 N N . THR A 1 136 ? 31.883 -9.031 57.052 1.00 28.94 136 THR A N 1
ATOM 1124 C CA . THR A 1 136 ? 32.256 -10.053 58.027 1.00 28.94 136 THR A CA 1
ATOM 1125 C C . THR A 1 136 ? 33.378 -9.501 58.898 1.00 28.94 136 THR A C 1
ATOM 1127 O O . THR A 1 136 ? 34.491 -9.320 58.405 1.00 28.94 136 THR A O 1
ATOM 1130 N N . THR A 1 137 ? 33.129 -9.298 60.188 1.00 24.95 137 THR A N 1
ATOM 1131 C CA . THR A 1 137 ? 34.213 -9.249 61.179 1.00 24.95 137 THR A CA 1
ATOM 1132 C C . THR A 1 137 ? 33.786 -9.922 62.487 1.00 24.95 137 THR A C 1
ATOM 1134 O O . THR A 1 137 ? 32.638 -9.769 62.908 1.00 24.95 137 THR A O 1
ATOM 1137 N N . PRO A 1 138 ? 34.676 -10.726 63.100 1.00 26.91 138 PRO A N 1
ATOM 1138 C CA . PRO A 1 138 ? 34.344 -11.635 64.191 1.00 26.91 138 PRO A CA 1
ATOM 1139 C C . PRO A 1 138 ? 34.310 -10.948 65.566 1.00 26.91 138 PRO A C 1
ATOM 1141 O O . PRO A 1 138 ? 34.876 -9.877 65.773 1.00 26.91 138 PRO A O 1
ATOM 1144 N N . LEU A 1 139 ? 33.634 -11.624 66.500 1.00 29.70 139 LEU A N 1
ATOM 1145 C CA . LEU A 1 139 ? 33.463 -11.319 67.927 1.00 29.70 139 LEU A CA 1
ATOM 1146 C C . LEU A 1 139 ? 34.747 -10.859 68.642 1.00 29.70 139 LEU A C 1
ATOM 1148 O O . LEU A 1 139 ? 35.761 -11.532 68.508 1.00 29.70 139 LEU A O 1
ATOM 1152 N N . ILE A 1 140 ? 34.646 -9.835 69.511 1.00 26.34 140 ILE A N 1
ATOM 1153 C CA . ILE A 1 140 ? 35.349 -9.720 70.812 1.00 26.34 140 ILE A CA 1
ATOM 1154 C C . ILE A 1 140 ? 34.664 -8.667 71.721 1.00 26.34 140 ILE A C 1
ATOM 1156 O O . ILE A 1 140 ? 34.277 -7.582 71.299 1.00 26.34 140 ILE A O 1
ATOM 1160 N N . ASN A 1 141 ? 34.548 -9.043 72.998 1.00 26.33 141 ASN A N 1
ATOM 1161 C CA . ASN A 1 141 ? 34.078 -8.315 74.186 1.00 26.33 141 ASN A CA 1
ATOM 1162 C C . ASN A 1 141 ? 34.692 -6.917 74.433 1.00 26.33 141 ASN A C 1
ATOM 1164 O O . ASN A 1 141 ? 35.913 -6.793 74.395 1.00 26.33 141 ASN A O 1
ATOM 1168 N N . LYS A 1 142 ? 33.894 -5.956 74.947 1.00 26.45 142 LYS A N 1
ATOM 1169 C CA . LYS A 1 142 ? 34.025 -5.343 76.306 1.00 26.45 142 LYS A CA 1
ATOM 1170 C C . LYS A 1 142 ? 33.200 -4.047 76.492 1.00 26.45 142 LYS A C 1
ATOM 1172 O O . LYS A 1 142 ? 33.336 -3.099 75.737 1.00 26.45 142 LYS A O 1
ATOM 1177 N N . LYS A 1 143 ? 32.433 -4.042 77.593 1.00 25.22 143 LYS A N 1
ATOM 1178 C CA . LYS A 1 143 ? 32.131 -2.985 78.592 1.00 25.22 143 LYS A CA 1
ATOM 1179 C C . LYS A 1 143 ? 32.083 -1.486 78.205 1.00 25.22 143 LYS A C 1
ATOM 1181 O O . LYS A 1 143 ? 33.086 -0.894 77.838 1.00 25.22 143 LYS A O 1
ATOM 1186 N N . ASN A 1 144 ? 30.953 -0.887 78.610 1.00 25.73 144 ASN A N 1
ATOM 1187 C CA . ASN A 1 144 ? 30.730 0.448 79.197 1.00 25.73 144 ASN A CA 1
ATOM 1188 C C . ASN A 1 144 ? 31.259 1.705 78.478 1.00 25.73 144 ASN A C 1
ATOM 1190 O O . ASN A 1 144 ? 32.441 2.016 78.573 1.00 25.73 144 ASN A O 1
ATOM 1194 N N . LYS A 1 145 ? 30.332 2.572 78.036 1.00 24.58 145 LYS A N 1
ATOM 1195 C CA . LYS A 1 145 ? 30.211 3.955 78.553 1.00 24.58 145 LYS A CA 1
ATOM 1196 C C . LYS A 1 145 ? 28.931 4.644 78.068 1.00 24.58 145 LYS A C 1
ATOM 1198 O O . LYS A 1 145 ? 28.633 4.674 76.881 1.00 24.58 145 LYS A O 1
ATOM 1203 N N . ILE A 1 146 ? 28.215 5.221 79.027 1.00 27.34 146 ILE A N 1
ATOM 1204 C CA . ILE A 1 146 ? 27.182 6.244 78.850 1.00 27.34 146 ILE A CA 1
ATOM 1205 C C . ILE A 1 146 ? 27.883 7.555 78.471 1.00 27.34 146 ILE A C 1
ATOM 1207 O O . ILE A 1 146 ? 28.825 7.933 79.167 1.00 27.34 146 ILE A O 1
ATOM 1211 N N . ILE A 1 147 ? 27.402 8.264 77.442 1.00 26.03 147 ILE A N 1
ATOM 1212 C CA . ILE A 1 147 ? 27.583 9.718 77.295 1.00 26.03 147 ILE A CA 1
ATOM 1213 C C . ILE A 1 147 ? 26.256 10.339 76.836 1.00 26.03 147 ILE A C 1
ATOM 1215 O O . ILE A 1 147 ? 25.564 9.819 75.964 1.00 26.03 147 ILE A O 1
ATOM 1219 N N . ILE A 1 148 ? 25.923 11.435 77.510 1.00 24.73 148 ILE A N 1
ATOM 1220 C CA . ILE A 1 148 ? 24.731 12.274 77.421 1.00 24.73 148 ILE A CA 1
ATOM 1221 C C . ILE A 1 148 ? 24.864 13.299 76.275 1.00 24.73 148 ILE A C 1
ATOM 1223 O O . ILE A 1 148 ? 25.961 13.752 75.965 1.00 24.73 148 ILE A O 1
ATOM 1227 N N . ASN A 1 149 ? 23.708 13.652 75.702 1.00 25.39 149 ASN A N 1
ATOM 1228 C CA . ASN A 1 149 ? 23.339 14.831 74.896 1.00 25.39 149 ASN A CA 1
ATOM 1229 C C . ASN A 1 149 ? 24.288 16.052 74.895 1.00 25.39 149 ASN A C 1
ATOM 1231 O O . ASN A 1 149 ? 24.674 16.516 75.966 1.00 25.39 149 ASN A O 1
ATOM 1235 N N . ASN A 1 150 ? 24.437 16.717 73.733 1.00 22.98 150 ASN A N 1
ATOM 1236 C CA . ASN A 1 150 ? 24.029 18.128 73.606 1.00 22.98 150 ASN A CA 1
ATOM 1237 C C . ASN A 1 150 ? 23.950 18.682 72.167 1.00 22.98 150 ASN A C 1
ATOM 1239 O O . ASN A 1 150 ? 24.594 18.208 71.238 1.00 22.98 150 ASN A O 1
ATOM 1243 N N . ASN A 1 151 ? 23.099 19.704 72.071 1.00 24.66 151 ASN A N 1
ATOM 1244 C CA . ASN A 1 151 ? 22.551 20.441 70.932 1.00 24.66 151 ASN A CA 1
ATOM 1245 C C . ASN A 1 151 ? 23.516 21.334 70.113 1.00 24.66 151 ASN A C 1
ATOM 1247 O O . ASN A 1 151 ? 24.543 21.782 70.610 1.00 24.66 151 ASN A O 1
ATOM 1251 N N . ASN A 1 152 ? 22.982 21.739 68.946 1.00 24.31 152 ASN A N 1
ATOM 1252 C CA . ASN A 1 152 ? 23.195 22.975 68.164 1.00 24.31 152 ASN A CA 1
ATOM 1253 C C . ASN A 1 152 ? 24.486 23.142 67.334 1.00 24.31 152 ASN A C 1
ATOM 1255 O O . ASN A 1 152 ? 25.559 23.376 67.872 1.00 24.31 152 ASN A O 1
ATOM 1259 N N . ASN A 1 153 ? 24.346 23.268 66.004 1.00 24.36 153 ASN A N 1
ATOM 1260 C CA . ASN A 1 153 ? 24.131 24.589 65.392 1.00 24.36 153 ASN A CA 1
ATOM 1261 C C . ASN A 1 153 ? 23.773 24.536 63.895 1.00 24.36 153 ASN A C 1
ATOM 1263 O O . ASN A 1 153 ? 24.238 23.688 63.138 1.00 24.36 153 ASN A O 1
ATOM 1267 N N . ASN A 1 154 ? 22.940 25.507 63.517 1.00 25.09 154 ASN A N 1
ATOM 1268 C CA . ASN A 1 154 ? 22.536 25.904 62.171 1.00 25.09 154 ASN A CA 1
ATOM 1269 C C . ASN A 1 154 ? 23.722 26.234 61.251 1.00 25.09 154 ASN A C 1
ATOM 1271 O O . ASN A 1 154 ? 24.716 26.790 61.707 1.00 25.09 154 ASN A O 1
ATOM 1275 N N . ASN A 1 155 ? 23.518 26.076 59.939 1.00 24.67 155 ASN A N 1
ATOM 1276 C CA . ASN A 1 155 ? 23.731 27.189 59.012 1.00 24.67 155 ASN A CA 1
ATOM 1277 C C . ASN A 1 155 ? 22.835 27.062 57.773 1.00 24.67 155 ASN A C 1
ATOM 1279 O O . ASN A 1 155 ? 22.921 26.118 56.992 1.00 24.67 155 ASN A O 1
ATOM 1283 N N . ASN A 1 156 ? 21.968 28.063 57.642 1.00 23.84 156 ASN A N 1
ATOM 1284 C CA . ASN A 1 156 ? 21.189 28.413 56.466 1.00 23.84 156 ASN A CA 1
ATOM 1285 C C . ASN A 1 156 ? 22.104 29.161 55.486 1.00 23.84 156 ASN A C 1
ATOM 1287 O O . ASN A 1 156 ? 22.743 30.124 55.897 1.00 23.84 156 ASN A O 1
ATOM 1291 N N . TYR A 1 157 ? 22.060 28.818 54.200 1.00 22.84 157 TYR A N 1
ATOM 1292 C CA . TYR A 1 157 ? 22.155 29.814 53.134 1.00 22.84 157 TYR A CA 1
ATOM 1293 C C . TYR A 1 157 ? 21.153 29.458 52.039 1.00 22.84 157 TYR A C 1
ATOM 1295 O O . TYR A 1 157 ? 21.201 28.398 51.421 1.00 22.84 157 TYR A O 1
ATOM 1303 N N . ASN A 1 158 ? 20.220 30.382 51.862 1.00 23.20 158 ASN A N 1
ATOM 1304 C CA . ASN A 1 158 ? 19.216 30.442 50.820 1.00 23.20 158 ASN A CA 1
ATOM 1305 C C . ASN A 1 158 ? 19.650 31.570 49.866 1.00 23.20 158 ASN A C 1
ATOM 1307 O O . ASN A 1 158 ? 20.090 32.601 50.372 1.00 23.20 158 ASN A O 1
ATOM 1311 N N . TYR A 1 159 ? 19.556 31.376 48.545 1.00 22.48 159 TYR A N 1
ATOM 1312 C CA . TYR A 1 159 ? 18.856 32.260 47.588 1.00 22.48 159 TYR A CA 1
ATOM 1313 C C . TYR A 1 159 ? 19.211 31.960 46.106 1.00 22.48 159 TYR A C 1
ATOM 1315 O O . TYR A 1 159 ? 20.305 32.243 45.635 1.00 22.48 159 TYR A O 1
ATOM 1323 N N . ASN A 1 160 ? 18.176 31.481 45.402 1.00 23.94 160 ASN A N 1
ATOM 1324 C CA . ASN A 1 160 ? 17.568 31.981 44.153 1.00 23.94 160 ASN A CA 1
ATOM 1325 C C . ASN A 1 160 ? 18.099 31.796 42.713 1.00 23.94 160 ASN A C 1
ATOM 1327 O O . ASN A 1 160 ? 19.257 32.026 42.385 1.00 23.94 160 ASN A O 1
ATOM 1331 N N . ASN A 1 161 ? 17.048 31.662 41.871 1.00 23.47 161 ASN A N 1
ATOM 1332 C CA . ASN A 1 161 ? 16.832 32.009 40.452 1.00 23.47 161 ASN A CA 1
ATOM 1333 C C . ASN A 1 161 ? 17.259 30.983 39.378 1.00 23.47 161 ASN A C 1
ATOM 1335 O O . ASN A 1 161 ? 18.365 30.473 39.416 1.00 23.47 161 ASN A O 1
ATOM 1339 N N . ASN A 1 162 ? 16.479 30.688 38.322 1.00 24.47 162 ASN A N 1
ATOM 1340 C CA . ASN A 1 162 ? 15.128 31.112 37.910 1.00 24.47 162 ASN A CA 1
ATOM 1341 C C . ASN A 1 162 ? 14.639 30.283 36.689 1.00 24.47 162 ASN A C 1
ATOM 1343 O O . ASN A 1 162 ? 15.459 29.944 35.843 1.00 24.47 162 ASN A O 1
ATOM 1347 N N . ASN A 1 163 ? 13.305 30.143 36.561 1.00 25.94 163 ASN A N 1
ATOM 1348 C CA . ASN A 1 163 ? 12.469 30.172 35.330 1.00 25.94 163 ASN A CA 1
ATOM 1349 C C . ASN A 1 163 ? 12.610 29.063 34.249 1.00 25.94 163 ASN A C 1
ATOM 1351 O O . ASN A 1 163 ? 13.701 28.628 33.924 1.00 25.94 163 ASN A O 1
ATOM 1355 N N . ASN A 1 164 ? 11.567 28.573 33.555 1.00 24.75 164 ASN A N 1
ATOM 1356 C CA . ASN A 1 164 ? 10.192 29.046 33.316 1.00 24.75 164 ASN A CA 1
ATOM 1357 C C . ASN A 1 164 ? 9.301 27.881 32.804 1.00 24.75 164 ASN A C 1
ATOM 1359 O O . ASN A 1 164 ? 9.718 27.141 31.915 1.00 24.75 164 ASN A O 1
ATOM 1363 N N . TYR A 1 165 ? 8.047 27.786 33.266 1.00 24.11 165 TYR A N 1
ATOM 1364 C CA . TYR A 1 165 ? 6.967 27.005 32.636 1.00 24.11 165 TYR A CA 1
ATOM 1365 C C . TYR A 1 165 ? 5.804 27.956 32.321 1.00 24.11 165 TYR A C 1
ATOM 1367 O O . TYR A 1 165 ? 5.261 28.575 33.232 1.00 24.11 165 TYR A O 1
ATOM 1375 N N . TYR A 1 166 ? 5.398 28.053 31.052 1.00 24.95 166 TYR A N 1
ATOM 1376 C CA . TYR A 1 166 ? 4.181 28.768 30.655 1.00 24.95 166 TYR A CA 1
ATOM 1377 C C . TYR A 1 166 ? 2.994 27.801 30.571 1.00 24.95 166 TYR A C 1
ATOM 1379 O O . TYR A 1 166 ? 2.966 26.900 29.734 1.00 24.95 166 TYR A O 1
ATOM 1387 N N . TYR A 1 167 ? 2.007 28.031 31.437 1.00 23.23 167 TYR A N 1
ATOM 1388 C CA . TYR A 1 167 ? 0.638 27.525 31.353 1.00 23.23 167 TYR A CA 1
ATOM 1389 C C . TYR A 1 167 ? -0.238 28.632 30.751 1.00 23.23 167 TYR A C 1
ATOM 1391 O O . TYR A 1 167 ? -0.158 29.773 31.200 1.00 23.23 167 TYR A O 1
ATOM 1399 N N . TYR A 1 168 ? -1.099 28.305 29.786 1.00 25.19 168 TYR A N 1
ATOM 1400 C CA . TYR A 1 168 ? -2.197 29.188 29.381 1.00 25.19 168 TYR A CA 1
ATOM 1401 C C . TYR A 1 168 ? -3.543 28.546 29.725 1.00 25.19 168 TYR A C 1
ATOM 1403 O O . TYR A 1 168 ? -3.892 27.480 29.217 1.00 25.19 168 TYR A O 1
ATOM 1411 N N . ASN A 1 169 ? -4.262 29.237 30.611 1.00 25.62 169 ASN A N 1
ATOM 1412 C CA . ASN A 1 169 ? -5.654 29.035 31.001 1.00 25.62 169 ASN A CA 1
ATOM 1413 C C . ASN A 1 169 ? -6.615 29.525 29.903 1.00 25.62 169 ASN A C 1
ATOM 1415 O O . ASN A 1 169 ? -6.302 30.479 29.191 1.00 25.62 169 ASN A O 1
ATOM 1419 N N . PHE A 1 170 ? -7.821 28.952 29.848 1.00 25.00 170 PHE A N 1
ATOM 1420 C CA . PHE A 1 170 ? -9.005 29.592 29.259 1.00 25.00 170 PHE A CA 1
ATOM 1421 C C . PHE A 1 170 ? -10.093 29.744 30.341 1.00 25.00 170 PHE A C 1
ATOM 1423 O O . PHE A 1 170 ? -10.241 28.827 31.150 1.00 25.00 170 PHE A O 1
ATOM 1430 N N . PRO A 1 171 ? -10.819 30.880 30.388 1.00 30.19 171 PRO A N 1
ATOM 1431 C CA . PRO A 1 171 ? -11.679 31.245 31.510 1.00 30.19 171 PRO A CA 1
ATOM 1432 C C . PRO A 1 171 ? -13.116 30.718 31.381 1.00 30.19 171 PRO A C 1
ATOM 1434 O O . PRO A 1 171 ? -13.693 30.672 30.293 1.00 30.19 171 PRO A O 1
ATOM 1437 N N . GLU A 1 172 ? -13.693 30.374 32.531 1.00 24.42 172 GLU A N 1
ATOM 1438 C CA . GLU A 1 172 ? -15.125 30.174 32.749 1.00 24.42 172 GLU A CA 1
ATOM 1439 C C . GLU A 1 172 ? -15.842 31.532 32.788 1.00 24.42 172 GLU A C 1
ATOM 1441 O O . GLU A 1 172 ? -15.397 32.446 33.479 1.00 24.42 172 GLU A O 1
ATOM 1446 N N . ASN A 1 173 ? -16.977 31.647 32.093 1.00 24.53 173 ASN A N 1
ATOM 1447 C CA . ASN A 1 173 ? -17.938 32.727 32.308 1.00 24.53 173 ASN A CA 1
ATOM 1448 C C . ASN A 1 173 ? -19.218 32.151 32.917 1.00 24.53 173 ASN A C 1
ATOM 1450 O O . ASN A 1 173 ? -19.889 31.301 32.332 1.00 24.53 173 ASN A O 1
ATOM 1454 N N . ILE A 1 174 ? -19.526 32.660 34.105 1.00 25.64 174 ILE A N 1
ATOM 1455 C CA . ILE A 1 174 ? -20.745 32.461 34.881 1.00 25.64 174 ILE A CA 1
ATOM 1456 C C . ILE A 1 174 ? -21.815 33.419 34.345 1.00 25.64 174 ILE A C 1
ATOM 1458 O O . ILE A 1 174 ? -21.580 34.624 34.297 1.00 25.64 174 ILE A O 1
ATOM 1462 N N . ILE A 1 175 ? -23.009 32.910 34.030 1.00 25.11 175 ILE A N 1
ATOM 1463 C CA . ILE A 1 175 ? -24.260 33.675 34.140 1.00 25.11 175 ILE A CA 1
ATOM 1464 C C . ILE A 1 175 ? -25.276 32.781 34.855 1.00 25.11 175 ILE A C 1
ATOM 1466 O O . ILE A 1 175 ? -25.626 31.699 34.387 1.00 25.11 175 ILE A O 1
ATOM 1470 N N . SER A 1 176 ? -25.703 33.243 36.025 1.00 25.08 176 SER A N 1
ATOM 1471 C CA . SER A 1 176 ? -26.791 32.715 36.843 1.00 25.08 176 SER A CA 1
ATOM 1472 C C . SER A 1 176 ? -28.146 33.226 36.337 1.00 25.08 176 SER A C 1
ATOM 1474 O O . SER A 1 176 ? -28.214 34.338 35.822 1.00 25.08 176 SER A O 1
ATOM 1476 N N . HIS A 1 177 ? -29.225 32.457 36.526 1.00 25.14 177 HIS A N 1
ATOM 1477 C CA . HIS A 1 177 ? -30.401 32.843 37.330 1.00 25.14 177 HIS A CA 1
ATOM 1478 C C . HIS A 1 177 ? -31.464 31.726 37.376 1.00 25.14 177 HIS A C 1
ATOM 1480 O O . HIS A 1 177 ? -31.630 30.929 36.458 1.00 25.14 177 HIS A O 1
ATOM 1486 N N . ASN A 1 178 ? -32.132 31.694 38.527 1.00 25.53 178 ASN A N 1
ATOM 1487 C CA . ASN A 1 178 ? -33.082 30.727 39.074 1.00 25.53 178 ASN A CA 1
ATOM 1488 C C . ASN A 1 178 ? -34.393 30.558 38.277 1.00 25.53 178 ASN A C 1
ATOM 1490 O O . ASN A 1 178 ? -34.915 31.536 37.759 1.00 25.53 178 ASN A O 1
ATOM 1494 N N . HIS A 1 179 ? -35.011 29.368 38.329 1.00 25.03 179 HIS A N 1
ATOM 1495 C CA . HIS A 1 179 ? -36.252 29.140 39.095 1.00 25.03 179 HIS A CA 1
ATOM 1496 C C . HIS A 1 179 ? -36.657 27.650 39.148 1.00 25.03 179 HIS A C 1
ATOM 1498 O O . HIS A 1 179 ? -36.492 26.879 38.210 1.00 25.03 179 HIS A O 1
ATOM 1504 N N . SER A 1 180 ? -37.163 27.286 40.324 1.00 22.62 180 SER A N 1
ATOM 1505 C CA . SER A 1 180 ? -37.650 25.989 40.812 1.00 22.62 180 SER A CA 1
ATOM 1506 C C . SER A 1 180 ? -39.060 25.652 40.289 1.00 22.62 180 SER A C 1
ATOM 1508 O O . SER A 1 180 ? -39.833 26.575 40.044 1.00 22.62 180 SER A O 1
ATOM 1510 N N . THR A 1 181 ? -39.431 24.361 40.188 1.00 26.56 181 THR A N 1
ATOM 1511 C CA . THR A 1 181 ? -40.493 23.741 41.031 1.00 26.56 181 THR A CA 1
ATOM 1512 C C . THR A 1 181 ? -40.796 22.254 40.721 1.00 26.56 181 THR A C 1
ATOM 1514 O O . THR A 1 181 ? -41.050 21.871 39.589 1.00 26.56 181 THR A O 1
ATOM 1517 N N . TYR A 1 182 ? -40.804 21.456 41.804 1.00 23.17 182 TYR A N 1
ATOM 1518 C CA . TYR A 1 182 ? -41.603 20.250 42.122 1.00 23.17 182 TYR A CA 1
ATOM 1519 C C . TYR A 1 182 ? -41.649 19.013 41.188 1.00 23.17 182 TYR A C 1
ATOM 1521 O O . TYR A 1 182 ? -42.328 19.016 40.171 1.00 23.17 182 TYR A O 1
ATOM 1529 N N . LEU A 1 183 ? -41.148 17.859 41.677 1.00 25.62 183 LEU A N 1
ATOM 1530 C CA . LEU A 1 183 ? -41.996 16.806 42.291 1.00 25.62 183 LEU A CA 1
ATOM 1531 C C . LEU A 1 183 ? -41.209 15.592 42.863 1.00 25.62 183 LEU A C 1
ATOM 1533 O O . LEU A 1 183 ? -40.556 14.845 42.147 1.00 25.62 183 LEU A O 1
ATOM 1537 N N . LYS A 1 184 ? -41.402 15.408 44.181 1.00 24.33 184 LYS A N 1
ATOM 1538 C CA . LYS A 1 184 ? -41.575 14.181 44.999 1.00 24.33 184 LYS A CA 1
ATOM 1539 C C . LYS A 1 184 ? -40.511 13.062 45.074 1.00 24.33 184 LYS A C 1
ATOM 1541 O O . LYS A 1 184 ? -40.450 12.136 44.276 1.00 24.33 184 LYS A O 1
ATOM 1546 N N . TYR A 1 185 ? -39.846 13.094 46.231 1.00 24.38 185 TYR A N 1
ATOM 1547 C CA . TYR A 1 185 ? -39.304 12.004 47.057 1.00 24.38 185 TYR A CA 1
ATOM 1548 C C . TYR A 1 185 ? -40.301 10.864 47.365 1.00 24.38 185 TYR A C 1
ATOM 1550 O O . TYR A 1 185 ? -41.450 11.162 47.683 1.00 24.38 185 TYR A O 1
ATOM 1558 N N . ILE A 1 186 ? -39.799 9.619 47.476 1.00 25.97 186 ILE A N 1
ATOM 1559 C CA . ILE A 1 186 ? -40.087 8.668 48.580 1.00 25.97 186 ILE A CA 1
ATOM 1560 C C . ILE A 1 186 ? -38.795 7.859 48.889 1.00 25.97 186 ILE A C 1
ATOM 1562 O O . ILE A 1 186 ? -38.233 7.277 47.962 1.00 25.97 186 ILE A O 1
ATOM 1566 N N . PRO A 1 187 ? -38.313 7.788 50.153 1.00 29.91 187 PRO A N 1
ATOM 1567 C CA . PRO A 1 187 ? -37.101 7.064 50.560 1.00 29.91 187 PRO A CA 1
ATOM 1568 C C . PRO A 1 187 ? -37.413 5.718 51.249 1.00 29.91 187 PRO A C 1
ATOM 1570 O O . PRO A 1 187 ? -38.501 5.538 51.793 1.00 29.91 187 PRO A O 1
ATOM 1573 N N . ARG A 1 188 ? -36.438 4.797 51.330 1.00 25.98 188 ARG A N 1
ATOM 1574 C CA . ARG A 1 188 ? -36.467 3.687 52.307 1.00 25.98 188 ARG A CA 1
ATOM 1575 C C . ARG A 1 188 ? -35.086 3.369 52.903 1.00 25.98 188 ARG A C 1
ATOM 1577 O O . ARG A 1 188 ? -34.194 2.890 52.218 1.00 25.98 188 ARG A O 1
ATOM 1584 N N . ASN A 1 189 ? -35.026 3.637 54.207 1.00 25.11 189 ASN A N 1
ATOM 1585 C CA . ASN A 1 189 ? -34.277 3.037 55.315 1.00 25.11 189 ASN A CA 1
ATOM 1586 C C . ASN A 1 189 ? -32.746 2.885 55.304 1.00 25.11 189 ASN A C 1
ATOM 1588 O O . ASN A 1 189 ? -32.156 1.962 54.754 1.00 25.11 189 ASN A O 1
ATOM 1592 N N . ILE A 1 190 ? -32.178 3.756 56.140 1.00 25.50 190 ILE A N 1
ATOM 1593 C CA . ILE A 1 190 ? -30.989 3.626 56.979 1.00 25.50 190 ILE A CA 1
ATOM 1594 C C . ILE A 1 190 ? -31.090 2.378 57.873 1.00 25.50 190 ILE A C 1
ATOM 1596 O O . ILE A 1 190 ? -32.119 2.159 58.503 1.00 25.50 190 ILE A O 1
ATOM 1600 N N . ASN A 1 191 ? -29.986 1.642 58.014 1.00 24.33 191 ASN A N 1
ATOM 1601 C CA . ASN A 1 191 ? -29.611 1.040 59.293 1.00 24.33 191 ASN A CA 1
ATOM 1602 C C . ASN A 1 191 ? -28.099 1.181 59.486 1.00 24.33 191 ASN A C 1
ATOM 1604 O O . ASN A 1 191 ? -27.284 0.514 58.853 1.00 24.33 191 ASN A O 1
ATOM 1608 N N . SER A 1 192 ? -27.749 2.121 60.355 1.00 24.88 192 SER A N 1
ATOM 1609 C CA . SER A 1 192 ? -26.415 2.394 60.868 1.00 24.88 192 SER A CA 1
ATOM 1610 C C . SER A 1 192 ? -26.207 1.635 62.175 1.00 24.88 192 SER A C 1
ATOM 1612 O O . SER A 1 192 ? -26.928 1.902 63.134 1.00 24.88 192 SER A O 1
ATOM 1614 N N . THR A 1 193 ? -25.175 0.795 62.278 1.00 27.58 193 THR A N 1
ATOM 1615 C CA . THR A 1 193 ? -24.656 0.364 63.587 1.00 27.58 193 THR A CA 1
ATOM 1616 C C . THR A 1 193 ? -23.134 0.238 63.605 1.00 27.58 193 THR A C 1
ATOM 1618 O O . THR A 1 193 ? -22.534 -0.548 62.878 1.00 27.58 193 THR A O 1
ATOM 1621 N N . SER A 1 194 ? -22.556 0.964 64.565 1.00 27.58 194 SER A N 1
ATOM 1622 C CA . SER A 1 194 ? -21.253 0.790 65.222 1.00 27.58 194 SER A CA 1
ATOM 1623 C C . SER A 1 194 ? -19.972 1.225 64.487 1.00 27.58 194 SER A C 1
ATOM 1625 O O . SER A 1 194 ? -19.366 0.516 63.691 1.00 27.58 194 SER A O 1
ATOM 1627 N N . LYS A 1 195 ? -19.488 2.409 64.890 1.00 30.39 195 LYS A N 1
ATOM 1628 C CA . LYS A 1 195 ? -18.097 2.855 64.758 1.00 30.39 195 LYS A CA 1
ATOM 1629 C C . LYS A 1 195 ? -17.185 1.925 65.575 1.00 30.39 195 LYS A C 1
ATOM 1631 O O . LYS A 1 195 ? -17.121 2.058 66.795 1.00 30.39 195 LYS A O 1
ATOM 1636 N N . LYS A 1 196 ? -16.423 1.047 64.919 1.00 29.23 196 LYS A N 1
ATOM 1637 C CA . LYS A 1 196 ? -15.181 0.493 65.484 1.00 29.23 196 LYS A CA 1
ATOM 1638 C C . LYS A 1 196 ? -14.006 1.330 64.980 1.00 29.23 196 LYS A C 1
ATOM 1640 O O . LYS A 1 196 ? -13.729 1.374 63.785 1.00 29.23 196 LYS A O 1
ATOM 1645 N N . LYS A 1 197 ? -13.330 2.025 65.902 1.00 30.00 197 LYS A N 1
ATOM 1646 C CA . LYS A 1 197 ? -12.027 2.662 65.662 1.00 30.00 197 LYS A CA 1
ATOM 1647 C C . LYS A 1 197 ? -11.019 1.562 65.312 1.00 30.00 197 LYS A C 1
ATOM 1649 O O . LYS A 1 197 ? -10.501 0.907 66.211 1.00 30.00 197 LYS A O 1
ATOM 1654 N N . HIS A 1 198 ? -10.739 1.360 64.027 1.00 32.28 198 HIS A N 1
ATOM 1655 C CA . HIS A 1 198 ? -9.581 0.578 63.612 1.00 32.28 198 HIS A CA 1
ATOM 1656 C C . HIS A 1 198 ? -8.343 1.475 63.633 1.00 32.28 198 HIS A C 1
ATOM 1658 O O . HIS A 1 198 ? -8.236 2.469 62.918 1.00 32.28 198 HIS A O 1
ATOM 1664 N N . LYS A 1 199 ? -7.436 1.123 64.543 1.00 29.20 199 LYS A N 1
ATOM 1665 C CA . LYS A 1 199 ? -6.064 1.610 64.654 1.00 29.20 199 LYS A CA 1
ATOM 1666 C C . LYS A 1 199 ? -5.385 1.371 63.298 1.00 29.20 199 LYS A C 1
ATOM 1668 O O . LYS A 1 199 ? -5.290 0.225 62.867 1.00 29.20 199 LYS A O 1
ATOM 1673 N N . TYR A 1 200 ? -4.961 2.431 62.613 1.00 27.00 200 TYR A N 1
ATOM 1674 C CA . TYR A 1 200 ? -4.139 2.309 61.410 1.00 27.00 200 TYR A CA 1
ATOM 1675 C C . TYR A 1 200 ? -2.787 1.698 61.804 1.00 27.00 200 TYR A C 1
ATOM 1677 O O . TYR A 1 200 ? -1.940 2.388 62.368 1.00 27.00 200 TYR A O 1
ATOM 1685 N N . ASN A 1 201 ? -2.583 0.410 61.517 1.00 27.66 201 ASN A N 1
ATOM 1686 C CA . ASN A 1 201 ? -1.240 -0.156 61.430 1.00 27.66 201 ASN A CA 1
ATOM 1687 C C . ASN A 1 201 ? -0.621 0.359 60.128 1.00 27.66 201 ASN A C 1
ATOM 1689 O O . ASN A 1 201 ? -0.973 -0.077 59.036 1.00 27.66 201 ASN A O 1
ATOM 1693 N N . LYS A 1 202 ? 0.277 1.335 60.252 1.00 34.75 202 LYS A N 1
ATOM 1694 C CA . LYS A 1 202 ? 0.906 2.063 59.142 1.00 34.75 202 LYS A CA 1
ATOM 1695 C C . LYS A 1 202 ? 2.091 1.316 58.503 1.00 34.75 202 LYS A C 1
ATOM 1697 O O . LYS A 1 202 ? 2.937 1.960 57.903 1.00 34.75 202 LYS A O 1
ATOM 1702 N N . ASN A 1 203 ? 2.160 -0.014 58.625 1.00 33.88 203 ASN A N 1
ATOM 1703 C CA . ASN A 1 203 ? 3.350 -0.787 58.239 1.00 33.88 203 ASN A CA 1
ATOM 1704 C C . ASN A 1 203 ? 3.079 -1.974 57.289 1.00 33.88 203 ASN A C 1
ATOM 1706 O O . ASN A 1 203 ? 3.988 -2.760 57.059 1.00 33.88 203 ASN A O 1
ATOM 1710 N N . GLU A 1 204 ? 1.881 -2.122 56.709 1.00 33.66 204 GLU A N 1
ATOM 1711 C CA . GLU A 1 204 ? 1.584 -3.240 55.780 1.00 33.66 204 GLU A CA 1
ATOM 1712 C C . GLU A 1 204 ? 1.401 -2.832 54.305 1.00 33.66 204 GLU A C 1
ATOM 1714 O O . GLU A 1 204 ? 1.129 -3.684 53.458 1.00 33.66 204 GLU A O 1
ATOM 1719 N N . THR A 1 205 ? 1.576 -1.554 53.957 1.00 34.59 205 THR A N 1
ATOM 1720 C CA . THR A 1 205 ? 1.432 -1.079 52.566 1.00 34.59 205 THR A CA 1
ATOM 1721 C C . THR A 1 205 ? 2.725 -1.077 51.751 1.00 34.59 205 THR A C 1
ATOM 1723 O O . THR A 1 205 ? 2.644 -1.039 50.531 1.00 34.59 205 THR A O 1
ATOM 1726 N N . ASP A 1 206 ? 3.903 -1.212 52.363 1.00 37.56 206 ASP A N 1
ATOM 1727 C CA . ASP A 1 206 ? 5.170 -1.033 51.630 1.00 37.56 206 ASP A CA 1
ATOM 1728 C C . ASP A 1 206 ? 5.736 -2.312 50.990 1.00 37.56 206 ASP A C 1
ATOM 1730 O O . ASP A 1 206 ? 6.703 -2.235 50.235 1.00 37.56 206 ASP A O 1
ATOM 1734 N N . GLU A 1 207 ? 5.167 -3.495 51.249 1.00 34.12 207 GLU A N 1
ATOM 1735 C CA . GLU A 1 207 ? 5.687 -4.755 50.682 1.00 34.12 207 GLU A CA 1
ATOM 1736 C C . GLU A 1 207 ? 4.947 -5.273 49.451 1.00 34.12 207 GLU A C 1
ATOM 1738 O O . GLU A 1 207 ? 5.539 -6.015 48.667 1.00 34.12 207 GLU A O 1
ATOM 1743 N N . ARG A 1 208 ? 3.697 -4.857 49.213 1.00 34.91 208 ARG A N 1
ATOM 1744 C CA . ARG A 1 208 ? 2.949 -5.303 48.021 1.00 34.91 208 ARG A CA 1
ATOM 1745 C C . ARG A 1 208 ? 3.292 -4.510 46.760 1.00 34.91 208 ARG A C 1
ATOM 1747 O O . ARG A 1 208 ? 3.190 -5.063 45.670 1.00 34.91 208 ARG A O 1
ATOM 1754 N N . ASP A 1 209 ? 3.804 -3.292 46.909 1.00 37.44 209 ASP A N 1
ATOM 1755 C CA . ASP A 1 209 ? 4.190 -2.427 45.784 1.00 37.44 209 ASP A CA 1
ATOM 1756 C C . ASP A 1 209 ? 5.606 -2.713 45.251 1.00 37.44 209 ASP A C 1
ATOM 1758 O O . ASP A 1 209 ? 6.035 -2.136 44.252 1.00 37.44 209 ASP A O 1
ATOM 1762 N N . ARG A 1 210 ? 6.356 -3.632 45.879 1.00 39.44 210 ARG A N 1
ATOM 1763 C CA . ARG A 1 210 ? 7.758 -3.900 45.512 1.00 39.44 210 ARG A CA 1
ATOM 1764 C C . ARG A 1 210 ? 7.950 -4.866 44.340 1.00 39.44 210 ARG A C 1
ATOM 1766 O O . ARG A 1 210 ? 9.053 -4.919 43.811 1.00 39.44 210 ARG A O 1
ATOM 1773 N N . ASN A 1 211 ? 6.910 -5.578 43.897 1.00 38.34 211 ASN A N 1
ATOM 1774 C CA . ASN A 1 211 ? 6.996 -6.564 42.808 1.00 38.34 211 ASN A CA 1
ATOM 1775 C C . ASN A 1 211 ? 5.765 -6.549 41.876 1.00 38.34 211 ASN A C 1
ATOM 1777 O O . ASN A 1 211 ? 5.283 -7.606 41.462 1.00 38.34 211 ASN A O 1
ATOM 1781 N N . GLU A 1 212 ? 5.237 -5.376 41.503 1.00 47.94 212 GLU A N 1
ATOM 1782 C CA . GLU A 1 212 ? 4.261 -5.318 40.405 1.00 47.94 212 GLU A CA 1
ATOM 1783 C C . GLU A 1 212 ? 4.955 -5.632 39.071 1.00 47.94 212 GLU A C 1
ATOM 1785 O O . GLU A 1 212 ? 5.483 -4.766 38.369 1.00 47.94 212 GLU A O 1
ATOM 1790 N N . VAL A 1 213 ? 4.928 -6.909 38.683 1.00 53.00 213 VAL A N 1
ATOM 1791 C CA . VAL A 1 213 ? 5.101 -7.308 37.286 1.00 53.00 213 VAL A CA 1
ATOM 1792 C C . VAL A 1 213 ? 4.013 -6.583 36.501 1.00 53.00 213 VAL A C 1
ATOM 1794 O O . VAL A 1 213 ? 2.844 -6.962 36.562 1.00 53.00 213 VAL A O 1
ATOM 1797 N N . VAL A 1 214 ? 4.387 -5.510 35.794 1.00 59.69 214 VAL A N 1
ATOM 1798 C CA . VAL A 1 214 ? 3.464 -4.716 34.973 1.00 59.69 214 VAL A CA 1
ATOM 1799 C C . VAL A 1 214 ? 2.660 -5.673 34.102 1.00 59.69 214 VAL A C 1
ATOM 1801 O O . VAL A 1 214 ? 3.211 -6.292 33.187 1.00 59.69 214 VAL A O 1
ATOM 1804 N N . ASN A 1 215 ? 1.362 -5.803 34.389 1.00 68.25 215 ASN A N 1
ATOM 1805 C CA . ASN A 1 215 ? 0.475 -6.663 33.621 1.00 68.25 215 ASN A CA 1
ATOM 1806 C C . ASN A 1 215 ? 0.368 -6.101 32.199 1.00 68.25 215 ASN A C 1
ATOM 1808 O O . ASN A 1 215 ? -0.415 -5.190 31.923 1.00 68.25 215 ASN A O 1
ATOM 1812 N N . GLN A 1 216 ? 1.187 -6.637 31.295 1.00 69.00 216 GLN A N 1
ATOM 1813 C CA . GLN A 1 216 ? 1.310 -6.159 29.919 1.00 69.00 216 GLN A CA 1
ATOM 1814 C C . GLN A 1 216 ? -0.028 -6.220 29.172 1.00 69.00 216 GLN A C 1
ATOM 1816 O O . GLN A 1 216 ? -0.281 -5.375 28.314 1.00 69.00 216 GLN A O 1
ATOM 1821 N N . ASN A 1 217 ? -0.924 -7.134 29.562 1.00 70.00 217 ASN A N 1
ATOM 1822 C CA . ASN A 1 217 ? -2.244 -7.291 28.950 1.00 70.00 217 ASN A CA 1
ATOM 1823 C C . ASN A 1 217 ? -3.177 -6.097 29.215 1.00 70.00 217 ASN A C 1
ATOM 1825 O O . ASN A 1 217 ? -4.189 -5.956 28.527 1.00 70.00 217 ASN A O 1
ATOM 1829 N N . LYS A 1 218 ? -2.841 -5.222 30.176 1.00 84.06 218 LYS A N 1
ATOM 1830 C CA . LYS A 1 218 ? -3.597 -3.997 30.480 1.00 84.06 218 LYS A CA 1
ATOM 1831 C C . LYS A 1 218 ? -3.518 -2.965 29.351 1.00 84.06 218 LYS A C 1
ATOM 1833 O O . LYS A 1 218 ? -4.469 -2.214 29.152 1.00 84.06 218 LYS A O 1
ATOM 1838 N N . PHE A 1 219 ? -2.412 -2.922 28.608 1.00 87.75 219 PHE A N 1
ATOM 1839 C CA . PHE A 1 219 ? -2.202 -1.923 27.560 1.00 87.75 219 PHE A CA 1
ATOM 1840 C C . PHE A 1 219 ? -2.750 -2.422 26.224 1.00 87.75 219 PHE A C 1
ATOM 1842 O O . PHE A 1 219 ? -2.257 -3.405 25.664 1.00 87.75 219 PHE A O 1
ATOM 1849 N N . PHE A 1 220 ? -3.731 -1.714 25.660 1.00 91.69 220 PHE A N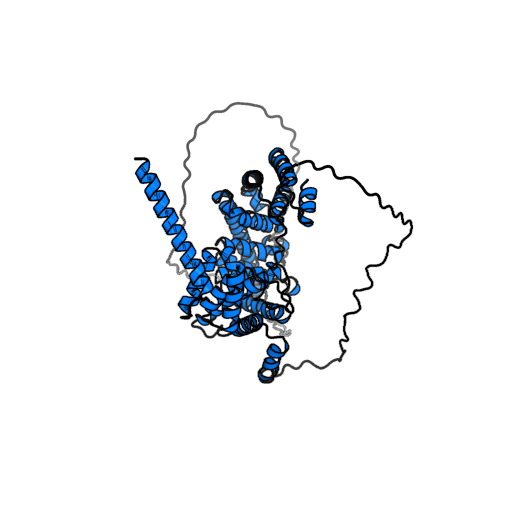 1
ATOM 1850 C CA . PHE A 1 220 ? -4.335 -2.091 24.384 1.00 91.69 220 PHE A CA 1
ATOM 1851 C C . PHE A 1 220 ? -3.297 -2.108 23.259 1.00 91.69 220 PHE A C 1
ATOM 1853 O O . PHE A 1 220 ? -3.349 -2.997 22.413 1.00 91.69 220 PHE A O 1
ATOM 1860 N N . ILE A 1 221 ? -2.296 -1.226 23.278 1.00 93.19 221 ILE A N 1
ATOM 1861 C CA . ILE A 1 221 ? -1.230 -1.226 22.263 1.00 93.19 221 ILE A CA 1
ATOM 1862 C C . ILE A 1 221 ? -0.364 -2.501 22.246 1.00 93.19 221 ILE A C 1
ATOM 1864 O O . ILE A 1 221 ? 0.169 -2.852 21.194 1.00 93.19 221 ILE A O 1
ATOM 1868 N N . LEU A 1 222 ? -0.230 -3.220 23.367 1.00 91.31 222 LEU A N 1
ATOM 1869 C CA . LEU A 1 222 ? 0.587 -4.440 23.439 1.00 91.31 222 LEU A CA 1
ATOM 1870 C C . LEU A 1 222 ? -0.170 -5.674 22.927 1.00 91.31 222 LEU A C 1
ATOM 1872 O O . LEU A 1 222 ? 0.449 -6.623 22.442 1.00 91.31 222 LEU A O 1
ATOM 1876 N N . ASN A 1 223 ? -1.503 -5.612 22.934 1.00 93.19 223 ASN A N 1
ATOM 1877 C CA . ASN A 1 223 ? -2.395 -6.688 22.499 1.00 93.19 223 ASN A CA 1
ATOM 1878 C C . ASN A 1 223 ? -2.596 -6.746 20.973 1.00 93.19 223 ASN A C 1
ATOM 1880 O O . ASN A 1 223 ? -3.324 -7.604 20.467 1.00 93.19 223 ASN A O 1
ATOM 1884 N N . PHE A 1 224 ? -1.967 -5.853 20.204 1.00 94.94 224 PHE A N 1
ATOM 1885 C CA . PHE A 1 224 ? -1.996 -5.955 18.749 1.00 94.94 224 PHE A CA 1
ATOM 1886 C C . PHE A 1 224 ? -1.238 -7.194 18.262 1.00 94.94 224 PHE A C 1
ATOM 1888 O O . PHE A 1 224 ? -0.084 -7.418 18.626 1.00 94.94 224 PHE A O 1
ATOM 1895 N N . LEU A 1 225 ? -1.850 -7.954 17.355 1.00 95.31 225 LEU A N 1
ATOM 1896 C CA . LEU A 1 225 ? -1.140 -8.947 16.546 1.00 95.31 225 LEU A CA 1
ATOM 1897 C C . LEU A 1 225 ? -0.282 -8.242 15.485 1.00 95.31 225 LEU A C 1
ATOM 1899 O O . LEU A 1 225 ? -0.582 -7.106 15.107 1.00 95.31 225 LEU A O 1
ATOM 1903 N N . THR A 1 226 ? 0.730 -8.926 14.944 1.00 95.31 226 THR A N 1
ATOM 1904 C CA . THR A 1 226 ? 1.589 -8.396 13.866 1.00 95.31 226 THR A CA 1
ATOM 1905 C C . THR A 1 226 ? 0.756 -7.838 12.712 1.00 95.31 226 THR A C 1
ATOM 1907 O O . THR A 1 226 ? 0.876 -6.662 12.378 1.00 95.31 226 THR A O 1
ATOM 1910 N N . LYS A 1 227 ? -0.213 -8.622 12.219 1.00 95.38 227 LYS A N 1
ATOM 1911 C CA . LYS A 1 227 ? -1.150 -8.199 11.167 1.00 95.38 227 LYS A CA 1
ATOM 1912 C C . LYS A 1 227 ? -1.935 -6.932 11.487 1.00 95.38 227 LYS A C 1
ATOM 1914 O O . LYS A 1 227 ? -2.335 -6.208 10.583 1.00 95.38 227 LYS A O 1
ATOM 1919 N N . HIS A 1 228 ? -2.219 -6.660 12.762 1.00 96.69 228 HIS A N 1
ATOM 1920 C CA . HIS A 1 228 ? -2.925 -5.434 13.131 1.00 96.69 228 HIS A CA 1
ATOM 1921 C C . HIS A 1 228 ? -2.000 -4.232 13.005 1.00 96.69 228 HIS A C 1
ATOM 1923 O O . HIS A 1 228 ? -2.393 -3.241 12.394 1.00 96.69 228 HIS A O 1
ATOM 1929 N N . ILE A 1 229 ? -0.784 -4.352 13.543 1.00 97.31 229 ILE A N 1
ATOM 1930 C CA . ILE A 1 229 ? 0.267 -3.330 13.485 1.00 97.31 229 ILE A CA 1
ATOM 1931 C C . ILE A 1 229 ? 0.561 -2.953 12.033 1.00 97.31 229 ILE A C 1
ATOM 1933 O O . ILE A 1 229 ? 0.445 -1.784 11.660 1.00 97.31 229 ILE A O 1
ATOM 1937 N N . THR A 1 230 ? 0.884 -3.943 11.201 1.00 96.94 230 THR A N 1
ATOM 1938 C CA . THR A 1 230 ? 1.295 -3.720 9.810 1.00 96.94 230 THR A CA 1
ATOM 1939 C C . THR A 1 230 ? 0.161 -3.137 8.968 1.00 96.94 230 THR A C 1
ATOM 1941 O O . THR A 1 230 ? 0.391 -2.212 8.188 1.00 96.94 230 THR A O 1
ATOM 1944 N N . ASN A 1 231 ? -1.083 -3.591 9.168 1.00 96.94 231 ASN A N 1
ATOM 1945 C CA . ASN A 1 231 ? -2.247 -3.035 8.477 1.00 96.94 231 ASN A CA 1
ATOM 1946 C C . ASN A 1 231 ? -2.540 -1.591 8.890 1.00 96.94 231 ASN A C 1
ATOM 1948 O O . ASN A 1 231 ? -2.846 -0.772 8.023 1.00 96.94 231 ASN A O 1
ATOM 1952 N N . ILE A 1 232 ? -2.466 -1.268 10.186 1.00 98.31 232 ILE A N 1
ATOM 1953 C CA . ILE A 1 232 ? -2.696 0.100 10.667 1.00 98.31 232 ILE A CA 1
ATOM 1954 C C . ILE A 1 232 ? -1.651 1.033 10.059 1.00 98.31 232 ILE A C 1
ATOM 1956 O O . ILE A 1 232 ? -2.011 2.014 9.408 1.00 98.31 232 ILE A O 1
ATOM 1960 N N . LEU A 1 233 ? -0.370 0.693 10.211 1.00 97.75 233 LEU A N 1
ATOM 1961 C CA . LEU A 1 233 ? 0.723 1.528 9.732 1.00 97.75 233 LEU A CA 1
ATOM 1962 C C . LEU A 1 233 ? 0.679 1.705 8.209 1.00 97.75 233 LEU A C 1
ATOM 1964 O O . LEU A 1 233 ? 0.752 2.833 7.720 1.00 97.75 233 LEU A O 1
ATOM 1968 N N . ASN A 1 234 ? 0.486 0.622 7.447 1.00 97.75 234 ASN A N 1
ATOM 1969 C CA . ASN A 1 234 ? 0.423 0.702 5.989 1.00 97.75 234 ASN A CA 1
ATOM 1970 C C . ASN A 1 234 ? -0.733 1.592 5.514 1.00 97.75 234 ASN A C 1
ATOM 1972 O O . ASN A 1 234 ? -0.536 2.456 4.661 1.00 97.75 234 ASN A O 1
ATOM 1976 N N . ASN A 1 235 ? -1.929 1.443 6.081 1.00 98.12 235 ASN A N 1
ATOM 1977 C CA . ASN A 1 235 ? -3.085 2.235 5.661 1.00 98.12 235 ASN A CA 1
ATOM 1978 C C . ASN A 1 235 ? -2.983 3.715 6.062 1.00 98.12 235 ASN A C 1
ATOM 1980 O O . ASN A 1 235 ? -3.279 4.576 5.234 1.00 98.12 235 ASN A O 1
ATOM 1984 N N . LEU A 1 236 ? -2.485 4.027 7.262 1.00 98.06 236 LEU A N 1
ATOM 1985 C CA . LEU A 1 236 ? -2.220 5.417 7.652 1.00 98.06 236 LEU A CA 1
ATOM 1986 C C . LEU A 1 236 ? -1.110 6.045 6.796 1.00 98.06 236 LEU A C 1
ATOM 1988 O O . LEU A 1 236 ? -1.228 7.207 6.408 1.00 98.06 236 LEU A O 1
ATOM 1992 N N . SER A 1 237 ? -0.076 5.278 6.427 1.00 97.38 237 SER A N 1
ATOM 1993 C CA . SER A 1 237 ? 0.990 5.761 5.537 1.00 97.38 237 SER A CA 1
ATOM 1994 C C . SER A 1 237 ? 0.464 6.142 4.150 1.00 97.38 237 SER A C 1
ATOM 1996 O O . SER A 1 237 ? 0.890 7.148 3.596 1.00 97.38 237 SER A O 1
ATOM 1998 N N . LYS A 1 238 ? -0.498 5.390 3.589 1.00 96.19 238 LYS A N 1
ATOM 1999 C CA . LYS A 1 238 ? -1.099 5.681 2.270 1.00 96.19 238 LYS A CA 1
ATOM 2000 C C . LYS A 1 238 ? -1.824 7.024 2.230 1.00 96.19 238 LYS A C 1
ATOM 2002 O O . LYS A 1 238 ? -1.957 7.601 1.156 1.00 96.19 238 LYS A O 1
ATOM 2007 N N . LEU A 1 239 ? -2.296 7.491 3.382 1.00 95.69 239 LEU A N 1
ATOM 2008 C CA . LEU A 1 239 ? -2.997 8.763 3.539 1.00 95.69 239 LEU A CA 1
ATOM 2009 C C . LEU A 1 239 ? -2.104 9.862 4.131 1.00 95.69 239 LEU A C 1
ATOM 2011 O O . LEU A 1 239 ? -2.612 10.929 4.455 1.00 95.69 239 LEU A O 1
ATOM 2015 N N . ASN A 1 240 ? -0.797 9.612 4.286 1.00 95.12 240 ASN A N 1
ATOM 2016 C CA . ASN A 1 240 ? 0.154 10.524 4.930 1.00 95.12 240 ASN A CA 1
ATOM 2017 C C . ASN A 1 240 ? -0.268 10.951 6.352 1.00 95.12 240 ASN A C 1
ATOM 2019 O O . ASN A 1 240 ? -0.022 12.078 6.768 1.00 95.12 240 ASN A O 1
ATOM 2023 N N . MET A 1 241 ? -0.905 10.048 7.106 1.00 95.62 241 MET A N 1
ATOM 2024 C CA . MET A 1 241 ? -1.355 10.300 8.486 1.00 95.62 241 MET A CA 1
ATOM 2025 C C . MET A 1 241 ? -0.463 9.651 9.551 1.00 95.62 241 MET A C 1
ATOM 2027 O O . MET A 1 241 ? -0.706 9.812 10.746 1.00 95.62 241 MET A O 1
ATOM 2031 N N . ALA A 1 242 ? 0.553 8.894 9.136 1.00 95.88 242 ALA A N 1
ATOM 2032 C CA . ALA A 1 242 ? 1.557 8.345 10.037 1.00 95.88 242 ALA A CA 1
ATOM 2033 C C . ALA A 1 242 ? 2.726 9.327 10.164 1.00 95.88 242 ALA A C 1
ATOM 2035 O O . ALA A 1 242 ? 3.469 9.524 9.205 1.00 95.88 242 ALA A O 1
ATOM 2036 N N . ASP A 1 243 ? 2.879 9.932 11.341 1.00 95.31 243 ASP A N 1
ATOM 2037 C CA . ASP A 1 243 ? 4.008 10.807 11.654 1.00 95.31 243 ASP A CA 1
ATOM 2038 C C . ASP A 1 243 ? 5.192 10.036 12.255 1.00 95.31 243 ASP A C 1
ATOM 2040 O O . ASP A 1 243 ? 5.093 8.853 12.589 1.00 95.31 243 ASP A O 1
ATOM 2044 N N . THR A 1 244 ? 6.326 10.721 12.412 1.00 96.00 244 THR A N 1
ATOM 2045 C CA . THR A 1 244 ? 7.579 10.158 12.940 1.00 96.00 244 THR A CA 1
ATOM 2046 C C . THR A 1 244 ? 7.379 9.435 14.270 1.00 96.00 244 THR A C 1
ATOM 2048 O O . THR A 1 244 ? 7.904 8.338 14.458 1.00 96.00 244 THR A O 1
ATOM 2051 N N . LYS A 1 245 ? 6.574 10.003 15.182 1.00 96.62 245 LYS A N 1
ATOM 2052 C CA . LYS A 1 245 ? 6.311 9.377 16.482 1.00 96.62 245 LYS A CA 1
ATOM 2053 C C . LYS A 1 245 ? 5.530 8.077 16.331 1.00 96.62 245 LYS A C 1
ATOM 2055 O O . LYS A 1 245 ? 5.802 7.112 17.036 1.00 96.62 245 LYS A O 1
ATOM 2060 N N . LEU A 1 246 ? 4.570 8.027 15.410 1.00 97.44 246 LEU A N 1
ATOM 2061 C CA . LEU A 1 246 ? 3.832 6.802 15.137 1.00 97.44 246 LEU A CA 1
ATOM 2062 C C . LEU A 1 246 ? 4.746 5.712 14.556 1.00 97.44 246 LEU A C 1
ATOM 2064 O O . LEU A 1 246 ? 4.650 4.562 14.982 1.00 97.44 246 LEU A O 1
ATOM 2068 N N . TYR A 1 247 ? 5.668 6.064 13.653 1.00 98.06 247 TYR A N 1
ATOM 2069 C CA . TYR A 1 247 ? 6.682 5.124 13.156 1.00 98.06 247 TYR A CA 1
ATOM 2070 C C . TYR A 1 247 ? 7.613 4.617 14.260 1.00 98.06 247 TYR A C 1
ATOM 2072 O O . TYR A 1 247 ? 7.923 3.429 14.280 1.00 98.06 247 TYR A O 1
ATOM 2080 N N . GLU A 1 248 ? 8.022 5.466 15.202 1.00 96.88 248 GLU A N 1
ATOM 2081 C CA . GLU A 1 248 ? 8.820 5.052 16.364 1.00 96.88 248 GLU A CA 1
ATOM 2082 C C . GLU A 1 248 ? 8.071 4.000 17.203 1.00 96.88 248 GLU A C 1
ATOM 2084 O O . GLU A 1 248 ? 8.600 2.917 17.464 1.00 96.88 248 GLU A O 1
ATOM 2089 N N . ILE A 1 249 ? 6.803 4.275 17.541 1.00 97.56 249 ILE A N 1
ATOM 2090 C CA . ILE A 1 249 ? 5.937 3.362 18.307 1.00 97.56 249 ILE A CA 1
ATOM 2091 C C . ILE A 1 249 ? 5.786 2.026 17.584 1.00 97.56 249 ILE A C 1
ATOM 2093 O O . ILE A 1 249 ? 5.975 0.965 18.178 1.00 97.56 249 ILE A O 1
ATOM 2097 N N . PHE A 1 250 ? 5.444 2.052 16.295 1.00 97.62 250 PHE A N 1
ATOM 2098 C CA . PHE A 1 250 ? 5.247 0.814 15.551 1.00 97.62 250 PHE A CA 1
ATOM 2099 C C . PHE A 1 250 ? 6.552 0.059 15.311 1.00 97.62 250 PHE A C 1
ATOM 2101 O O . PHE A 1 250 ? 6.518 -1.166 15.357 1.00 97.62 250 PHE A O 1
ATOM 2108 N N . SER A 1 251 ? 7.694 0.737 15.157 1.00 97.25 251 SER A N 1
ATOM 2109 C CA . SER A 1 251 ? 9.004 0.071 15.097 1.00 97.25 251 SER A CA 1
ATOM 2110 C C . SER A 1 251 ? 9.251 -0.729 16.375 1.00 97.25 251 SER A C 1
ATOM 2112 O O . SER A 1 251 ? 9.557 -1.916 16.309 1.00 97.25 251 SER A O 1
ATOM 2114 N N . PHE A 1 252 ? 9.019 -0.119 17.541 1.00 95.50 252 PHE A N 1
ATOM 2115 C CA . PHE A 1 252 ? 9.108 -0.806 18.829 1.00 95.50 252 PHE A CA 1
ATOM 2116 C C . PHE A 1 252 ? 8.162 -2.016 18.916 1.00 95.50 252 PHE A C 1
ATOM 2118 O O . PHE A 1 252 ? 8.577 -3.105 19.316 1.00 95.50 252 PHE A O 1
ATOM 2125 N N . LEU A 1 253 ? 6.895 -1.852 18.518 1.00 95.38 253 LEU A N 1
ATOM 2126 C CA . LEU A 1 253 ? 5.906 -2.932 18.578 1.00 95.38 253 LEU A CA 1
ATOM 2127 C C . LEU A 1 253 ? 6.224 -4.084 17.615 1.00 95.38 253 LEU A C 1
ATOM 2129 O O . LEU A 1 253 ? 5.994 -5.237 17.974 1.00 95.38 253 LEU A O 1
ATOM 2133 N N . ILE A 1 254 ? 6.746 -3.786 16.419 1.00 95.94 254 ILE A N 1
ATOM 2134 C CA . ILE A 1 254 ? 7.175 -4.783 15.426 1.00 95.94 254 ILE A CA 1
ATOM 2135 C C . ILE A 1 254 ? 8.365 -5.574 15.965 1.00 95.94 254 ILE A C 1
ATOM 2137 O O . ILE A 1 254 ? 8.324 -6.800 15.964 1.00 95.94 254 ILE A O 1
ATOM 2141 N N . LEU A 1 255 ? 9.393 -4.889 16.475 1.00 93.75 255 LEU A N 1
ATOM 2142 C CA . LEU A 1 255 ? 10.622 -5.522 16.967 1.00 93.75 255 LEU A CA 1
ATOM 2143 C C . LEU A 1 255 ? 10.400 -6.378 18.223 1.00 93.75 255 LEU A C 1
ATOM 2145 O O . LEU A 1 255 ? 11.190 -7.271 18.506 1.00 93.75 255 LEU A O 1
ATOM 2149 N N . LYS A 1 256 ? 9.306 -6.149 18.960 1.00 91.00 256 LYS A N 1
ATOM 2150 C CA . LYS A 1 256 ? 8.877 -7.014 20.068 1.00 91.00 256 LYS A CA 1
ATOM 2151 C C . LYS A 1 256 ? 8.225 -8.329 19.632 1.00 91.00 256 LYS A C 1
ATOM 2153 O O . LYS A 1 256 ? 8.020 -9.198 20.482 1.00 91.00 256 LYS A O 1
ATOM 2158 N N . LYS A 1 257 ? 7.826 -8.481 18.366 1.00 90.69 257 LYS A N 1
ATOM 2159 C CA . LYS A 1 257 ? 7.203 -9.721 17.880 1.00 90.69 257 LYS A CA 1
ATOM 2160 C C . LYS A 1 257 ? 8.255 -10.798 17.652 1.00 90.69 257 LYS A C 1
ATOM 2162 O O . LYS A 1 257 ? 9.390 -10.505 17.283 1.00 90.69 257 LYS A O 1
ATOM 2167 N N . LYS A 1 258 ? 7.876 -12.063 17.858 1.00 81.12 258 LYS A N 1
ATOM 2168 C CA . LYS A 1 258 ? 8.755 -13.183 17.504 1.00 81.12 258 LYS A CA 1
ATOM 2169 C C . LYS A 1 258 ? 8.893 -13.219 15.983 1.00 81.12 258 LYS A C 1
ATOM 2171 O O . LYS A 1 258 ? 7.918 -12.959 15.282 1.00 81.12 258 LYS A O 1
ATOM 2176 N N . LYS A 1 259 ? 10.072 -13.587 15.467 1.00 74.88 259 LYS A N 1
ATOM 2177 C CA . LYS A 1 259 ? 10.312 -13.663 14.012 1.00 74.88 259 LYS A CA 1
ATOM 2178 C C . LYS A 1 259 ? 9.239 -14.496 13.291 1.00 74.88 259 LYS A C 1
ATOM 2180 O O . LYS A 1 259 ? 8.698 -14.034 12.296 1.00 74.88 259 LYS A O 1
ATOM 2185 N N . ASN A 1 260 ? 8.846 -15.642 13.856 1.00 76.62 260 ASN A N 1
ATOM 2186 C CA . ASN A 1 260 ? 7.830 -16.536 13.279 1.00 76.62 260 ASN A CA 1
ATOM 2187 C C . ASN A 1 260 ? 6.409 -15.934 13.214 1.00 76.62 260 ASN A C 1
ATOM 2189 O O . ASN A 1 260 ? 5.561 -16.467 12.502 1.00 76.62 260 ASN A O 1
ATOM 2193 N N . ASP A 1 261 ? 6.139 -14.828 13.916 1.00 84.94 261 ASP A N 1
ATOM 2194 C CA . ASP A 1 261 ? 4.832 -14.156 13.904 1.00 84.94 261 ASP A CA 1
ATOM 2195 C C . ASP A 1 261 ? 4.696 -13.150 12.747 1.00 84.94 261 ASP A C 1
ATOM 2197 O O . ASP A 1 261 ? 3.646 -12.511 12.608 1.00 84.94 261 ASP A O 1
ATOM 2201 N N . ILE A 1 262 ? 5.753 -12.950 11.951 1.00 90.38 262 ILE A N 1
ATOM 2202 C CA . ILE A 1 262 ? 5.780 -12.006 10.832 1.00 90.38 262 ILE A CA 1
ATOM 2203 C C . ILE A 1 262 ? 5.714 -12.786 9.520 1.00 90.38 262 ILE A C 1
ATOM 2205 O O . ILE A 1 262 ? 6.679 -13.411 9.091 1.00 90.38 262 ILE A O 1
ATOM 2209 N N . ASN A 1 263 ? 4.556 -12.745 8.864 1.00 91.00 263 ASN A N 1
ATOM 2210 C CA . ASN A 1 263 ? 4.370 -13.412 7.575 1.00 91.00 263 ASN A CA 1
ATOM 2211 C C . ASN A 1 263 ? 4.792 -12.517 6.388 1.00 91.00 263 ASN A C 1
ATOM 2213 O O . ASN A 1 263 ? 5.120 -11.337 6.531 1.00 91.00 263 ASN A O 1
ATOM 2217 N N . LYS A 1 264 ? 4.725 -13.076 5.174 1.00 91.50 264 LYS A N 1
ATOM 2218 C CA . LYS A 1 264 ? 5.054 -12.380 3.918 1.00 91.50 264 LYS A CA 1
ATOM 2219 C C . LYS A 1 264 ? 4.267 -11.083 3.707 1.00 91.50 264 LYS A C 1
ATOM 2221 O O . LYS A 1 264 ? 4.846 -10.071 3.317 1.00 91.50 264 LYS A O 1
ATOM 2226 N N . LEU A 1 265 ? 2.960 -11.087 3.982 1.00 92.69 265 LEU A N 1
ATOM 2227 C CA . LEU A 1 265 ? 2.117 -9.898 3.826 1.00 92.69 265 LEU A CA 1
ATOM 2228 C C . LEU A 1 265 ? 2.498 -8.803 4.831 1.00 92.69 265 LEU A C 1
ATOM 2230 O O . LEU A 1 265 ? 2.515 -7.624 4.477 1.00 92.69 265 LEU A O 1
ATOM 2234 N N . ASP A 1 266 ? 2.835 -9.192 6.059 1.00 95.19 266 ASP A N 1
ATOM 2235 C CA . ASP A 1 266 ? 3.295 -8.280 7.101 1.00 95.19 266 ASP A CA 1
ATOM 2236 C C . ASP A 1 266 ? 4.590 -7.577 6.694 1.00 95.19 266 ASP A C 1
ATOM 2238 O O . ASP A 1 266 ? 4.647 -6.348 6.746 1.00 95.19 266 ASP A O 1
ATOM 2242 N N . ILE A 1 267 ? 5.582 -8.321 6.192 1.00 95.31 267 ILE A N 1
ATOM 2243 C CA . ILE A 1 267 ? 6.824 -7.733 5.672 1.00 95.31 267 ILE A CA 1
ATOM 2244 C C . ILE A 1 267 ? 6.539 -6.773 4.520 1.00 95.31 267 ILE A C 1
ATOM 2246 O O . ILE A 1 267 ? 6.994 -5.636 4.561 1.00 95.31 267 ILE A O 1
ATOM 2250 N N . LEU A 1 268 ? 5.737 -7.165 3.527 1.00 95.31 268 LEU A N 1
ATOM 2251 C CA . LEU A 1 268 ? 5.413 -6.285 2.396 1.00 95.31 268 LEU A CA 1
ATOM 2252 C C . LEU A 1 268 ? 4.707 -4.994 2.838 1.00 95.31 268 LEU A C 1
ATOM 2254 O O . LEU A 1 268 ? 4.941 -3.928 2.260 1.00 95.31 268 LEU A O 1
ATOM 2258 N N . ASN A 1 269 ? 3.854 -5.072 3.861 1.00 97.06 269 ASN A N 1
ATOM 2259 C CA . ASN A 1 269 ? 3.208 -3.908 4.460 1.00 97.06 269 ASN A CA 1
ATOM 2260 C C . ASN A 1 269 ? 4.220 -3.001 5.175 1.00 97.06 269 ASN A C 1
ATOM 2262 O O . ASN A 1 269 ? 4.166 -1.790 4.965 1.00 97.06 269 ASN A O 1
ATOM 2266 N N . ILE A 1 270 ? 5.142 -3.572 5.960 1.00 97.25 270 ILE A N 1
ATOM 2267 C CA . ILE A 1 270 ? 6.230 -2.846 6.638 1.00 97.25 270 ILE A CA 1
ATOM 2268 C C . ILE A 1 270 ? 7.127 -2.166 5.596 1.00 97.25 270 ILE A C 1
ATOM 2270 O O . ILE A 1 270 ? 7.287 -0.947 5.608 1.00 97.25 270 ILE A O 1
ATOM 2274 N N . THR A 1 271 ? 7.655 -2.915 4.630 1.00 96.69 271 THR A N 1
ATOM 2275 C CA . THR A 1 271 ? 8.520 -2.385 3.569 1.00 96.69 271 THR A CA 1
ATOM 2276 C C . THR A 1 271 ? 7.836 -1.244 2.805 1.00 96.69 271 THR A C 1
ATOM 2278 O O . THR A 1 271 ? 8.439 -0.190 2.583 1.00 96.69 271 THR A O 1
ATOM 2281 N N . SER A 1 272 ? 6.553 -1.395 2.454 1.00 96.94 272 SER A N 1
ATOM 2282 C CA . SER A 1 272 ? 5.802 -0.356 1.736 1.00 96.94 272 SER A CA 1
ATOM 2283 C C . SER A 1 272 ? 5.528 0.886 2.589 1.00 96.94 272 SER A C 1
ATOM 2285 O O . SER A 1 272 ? 5.576 2.003 2.076 1.00 96.94 272 SER A O 1
ATOM 2287 N N . SER A 1 273 ? 5.222 0.731 3.881 1.00 97.56 273 SER A N 1
ATOM 2288 C CA . SER A 1 273 ? 4.917 1.876 4.744 1.00 97.56 273 SER A CA 1
ATOM 2289 C C . SER A 1 273 ? 6.163 2.701 5.054 1.00 97.56 273 SER A C 1
ATOM 2291 O O . SER A 1 273 ? 6.148 3.918 4.878 1.00 97.56 273 SER A O 1
ATOM 2293 N N . TYR A 1 274 ? 7.258 2.040 5.438 1.00 97.31 274 TYR A N 1
ATOM 2294 C CA . TYR A 1 274 ? 8.516 2.709 5.777 1.00 97.31 274 TYR A CA 1
ATOM 2295 C C . TYR A 1 274 ? 9.136 3.399 4.558 1.00 97.31 274 TYR A C 1
ATOM 2297 O O . TYR A 1 274 ? 9.599 4.533 4.671 1.00 97.31 274 TYR A O 1
ATOM 2305 N N . SER A 1 275 ? 9.073 2.776 3.375 1.00 96.38 275 SER A N 1
ATOM 2306 C CA . SER A 1 275 ? 9.576 3.398 2.143 1.00 96.38 275 SER A CA 1
ATOM 2307 C C . SER A 1 275 ? 8.762 4.629 1.744 1.00 96.38 275 SER A C 1
ATOM 2309 O O . SER A 1 275 ? 9.341 5.647 1.377 1.00 96.38 275 SER A O 1
ATOM 2311 N N . ARG A 1 276 ? 7.427 4.592 1.871 1.00 95.00 276 ARG A N 1
ATOM 2312 C CA . ARG A 1 276 ? 6.557 5.735 1.543 1.00 95.00 276 ARG A CA 1
ATOM 2313 C C . ARG A 1 276 ? 6.852 6.962 2.400 1.00 95.00 276 ARG A C 1
ATOM 2315 O O . ARG A 1 276 ? 6.845 8.068 1.873 1.00 95.00 276 ARG A O 1
ATOM 2322 N N . ALA A 1 277 ? 7.118 6.767 3.690 1.00 94.38 277 ALA A N 1
ATOM 2323 C CA . ALA A 1 277 ? 7.492 7.856 4.592 1.00 94.38 277 ALA A CA 1
ATOM 2324 C C . ALA A 1 277 ? 8.988 8.191 4.573 1.00 94.38 277 ALA A C 1
ATOM 2326 O O . ALA A 1 277 ? 9.392 9.143 5.232 1.00 94.38 277 ALA A O 1
ATOM 2327 N N . SER A 1 278 ? 9.811 7.417 3.854 1.00 92.81 278 SER A N 1
ATOM 2328 C CA . SER A 1 278 ? 11.275 7.513 3.925 1.00 92.81 278 SER A CA 1
ATOM 2329 C C . SER A 1 278 ? 11.807 7.461 5.368 1.00 92.81 278 SER A C 1
ATOM 2331 O O . SER A 1 278 ? 12.795 8.113 5.702 1.00 92.81 278 SER A O 1
ATOM 2333 N N . TYR A 1 279 ? 11.129 6.709 6.243 1.00 93.50 279 TYR A N 1
ATOM 2334 C CA . TYR A 1 279 ? 11.463 6.640 7.663 1.00 93.50 279 TYR A CA 1
ATOM 2335 C C . TYR A 1 279 ? 12.597 5.641 7.897 1.00 93.50 279 TYR A C 1
ATOM 2337 O O . TYR A 1 279 ? 12.470 4.462 7.560 1.00 93.50 279 TYR A O 1
ATOM 2345 N N . ARG A 1 280 ? 13.687 6.116 8.506 1.00 89.81 280 ARG A N 1
ATOM 2346 C CA . ARG A 1 280 ? 14.892 5.328 8.780 1.00 89.81 280 ARG A CA 1
ATOM 2347 C C . ARG A 1 280 ? 14.829 4.702 10.171 1.00 89.81 280 ARG A C 1
ATOM 2349 O O . ARG A 1 280 ? 14.664 5.401 11.167 1.00 89.81 280 ARG A O 1
ATOM 2356 N N . ASN A 1 281 ? 14.993 3.385 10.232 1.00 91.50 281 ASN A N 1
ATOM 2357 C CA . ASN A 1 281 ? 15.209 2.645 11.470 1.00 91.50 281 ASN A CA 1
ATOM 2358 C C . ASN A 1 281 ? 16.052 1.410 11.151 1.00 91.50 281 ASN A C 1
ATOM 2360 O O . ASN A 1 281 ? 15.605 0.553 10.393 1.00 91.50 281 ASN A O 1
ATOM 2364 N N . GLU A 1 282 ? 17.254 1.337 11.720 1.00 88.88 282 GLU A N 1
ATOM 2365 C CA . GLU A 1 282 ? 18.241 0.309 11.377 1.00 88.88 282 GLU A CA 1
ATOM 2366 C C . GLU A 1 282 ? 17.719 -1.112 11.604 1.00 88.88 282 GLU A C 1
ATOM 2368 O O . GLU A 1 282 ? 17.732 -1.925 10.686 1.00 88.88 28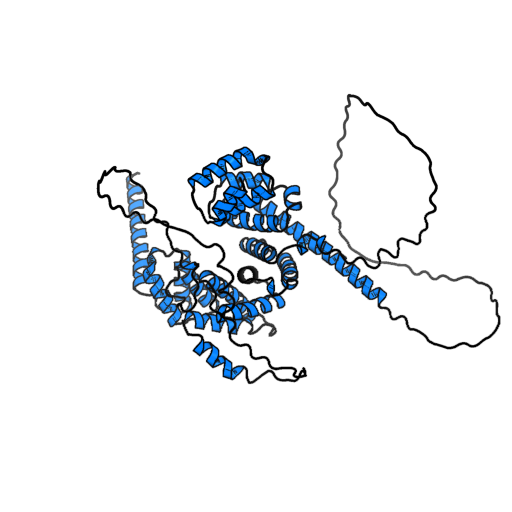2 GLU A O 1
ATOM 2373 N N . ASN A 1 283 ? 17.147 -1.377 12.778 1.00 92.25 283 ASN A N 1
ATOM 2374 C CA . ASN A 1 283 ? 16.626 -2.701 13.118 1.00 92.25 283 ASN A CA 1
ATOM 2375 C C . ASN A 1 283 ? 15.480 -3.131 12.186 1.00 92.25 283 ASN A C 1
ATOM 2377 O O . ASN A 1 283 ? 15.349 -4.305 11.842 1.00 92.25 283 ASN A O 1
ATOM 2381 N N . ILE A 1 284 ? 14.634 -2.185 11.763 1.00 94.94 284 ILE A N 1
ATOM 2382 C CA . ILE A 1 284 ? 13.581 -2.463 10.777 1.00 94.94 284 ILE A CA 1
ATOM 2383 C C . ILE A 1 284 ? 14.181 -2.681 9.384 1.00 94.94 284 ILE A C 1
ATOM 2385 O O . ILE A 1 284 ? 13.688 -3.527 8.641 1.00 94.94 284 ILE A O 1
ATOM 2389 N N . TYR A 1 285 ? 15.231 -1.952 9.010 1.00 93.19 285 TYR A N 1
ATOM 2390 C CA . TYR A 1 285 ? 15.909 -2.147 7.728 1.00 93.19 285 TYR A CA 1
ATOM 2391 C C . TYR A 1 285 ? 16.568 -3.523 7.658 1.00 93.19 285 TYR A C 1
ATOM 2393 O O . TYR A 1 285 ? 16.356 -4.227 6.673 1.00 93.19 285 TYR A O 1
ATOM 2401 N N . ASP A 1 286 ? 17.266 -3.945 8.712 1.00 91.31 286 ASP A N 1
ATOM 2402 C CA . ASP A 1 286 ? 17.881 -5.272 8.793 1.00 91.31 286 ASP A CA 1
ATOM 2403 C C . ASP A 1 286 ? 16.820 -6.381 8.680 1.00 91.31 286 ASP A C 1
ATOM 2405 O O . ASP A 1 286 ? 16.983 -7.324 7.900 1.00 91.31 286 ASP A O 1
ATOM 2409 N N . LEU A 1 287 ? 15.671 -6.213 9.352 1.00 93.44 287 LEU A N 1
ATOM 2410 C CA . LEU A 1 287 ? 14.509 -7.095 9.199 1.00 93.44 287 LEU A CA 1
ATOM 2411 C C . LEU A 1 287 ? 14.023 -7.147 7.739 1.00 93.44 287 LEU A C 1
ATOM 2413 O O . LEU A 1 287 ? 13.793 -8.226 7.193 1.00 93.44 287 LEU A O 1
ATOM 2417 N N . ILE A 1 288 ? 13.863 -5.992 7.084 1.00 94.50 288 ILE A N 1
ATOM 2418 C CA . ILE A 1 288 ? 13.429 -5.926 5.682 1.00 94.50 288 ILE A CA 1
ATOM 2419 C C . ILE A 1 288 ? 14.443 -6.632 4.778 1.00 94.50 288 ILE A C 1
ATOM 2421 O O . ILE A 1 288 ? 14.031 -7.377 3.892 1.00 94.50 288 ILE A O 1
ATOM 2425 N N . ILE A 1 289 ? 15.742 -6.425 4.983 1.00 91.94 289 ILE A N 1
ATOM 2426 C CA . ILE A 1 289 ? 16.815 -7.022 4.177 1.00 91.94 289 ILE A CA 1
ATOM 2427 C C . ILE A 1 289 ? 16.788 -8.548 4.277 1.00 91.94 289 ILE A C 1
ATOM 2429 O O . ILE A 1 289 ? 16.774 -9.217 3.241 1.00 91.94 289 ILE A O 1
ATOM 2433 N N . GLU A 1 290 ? 16.739 -9.087 5.500 1.00 90.44 290 GLU A N 1
ATOM 2434 C CA . GLU A 1 290 ? 16.709 -10.529 5.778 1.00 90.44 290 GLU A CA 1
ATOM 2435 C C . GLU A 1 290 ? 15.560 -11.207 5.017 1.00 90.44 290 GLU A C 1
ATOM 2437 O O . GLU A 1 290 ? 15.780 -12.097 4.187 1.00 90.44 290 GLU A O 1
ATOM 2442 N N . TYR A 1 291 ? 14.336 -10.711 5.208 1.00 91.44 291 TYR A N 1
ATOM 2443 C CA . TYR A 1 291 ? 13.152 -11.277 4.566 1.00 91.44 291 TYR A CA 1
ATOM 2444 C C . TYR A 1 291 ? 13.106 -11.031 3.053 1.00 91.44 291 TYR A C 1
ATOM 2446 O O . TYR A 1 291 ? 12.671 -11.900 2.297 1.00 91.44 291 TYR A O 1
ATOM 2454 N N . SER A 1 292 ? 13.573 -9.875 2.573 1.00 90.88 292 SER A N 1
ATOM 2455 C CA . SER A 1 292 ? 13.609 -9.586 1.132 1.00 90.88 292 SER A CA 1
ATOM 2456 C C . SER A 1 292 ? 14.526 -10.557 0.399 1.00 90.88 292 SER A C 1
ATOM 2458 O O . SER A 1 292 ? 14.132 -11.113 -0.628 1.00 90.88 292 SER A O 1
ATOM 2460 N N . LYS A 1 293 ? 15.725 -10.810 0.945 1.00 87.62 293 LYS A N 1
ATOM 2461 C CA . LYS A 1 293 ? 16.665 -11.798 0.398 1.00 87.62 293 LYS A CA 1
ATOM 2462 C C . LYS A 1 293 ? 16.019 -13.182 0.346 1.00 87.62 293 LYS A C 1
ATOM 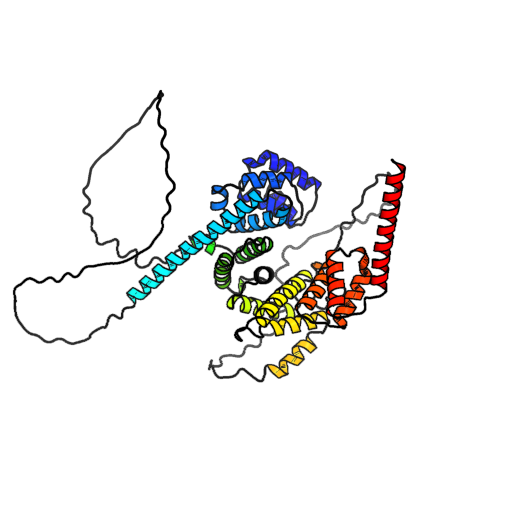2464 O O . LYS A 1 293 ? 16.080 -13.830 -0.697 1.00 87.62 293 LYS A O 1
ATOM 2469 N N . GLN A 1 294 ? 15.343 -13.598 1.419 1.00 87.50 294 GLN A N 1
ATOM 2470 C CA . GLN A 1 294 ? 14.619 -14.867 1.456 1.00 87.50 294 GLN A CA 1
ATOM 2471 C C . GLN A 1 294 ? 13.568 -14.967 0.336 1.00 87.50 294 GLN A C 1
ATOM 2473 O O . GLN A 1 294 ? 13.606 -15.915 -0.446 1.00 87.50 294 GLN A O 1
ATOM 2478 N N . TYR A 1 295 ? 12.656 -13.996 0.217 1.00 87.62 295 TYR A N 1
ATOM 2479 C CA . TYR A 1 295 ? 11.543 -14.083 -0.739 1.00 87.62 295 TYR A CA 1
ATOM 2480 C C . TYR A 1 295 ? 11.972 -13.961 -2.204 1.00 87.62 295 TYR A C 1
ATOM 2482 O O . TYR A 1 295 ? 11.373 -14.598 -3.072 1.00 87.62 295 TYR A O 1
ATOM 2490 N N . ILE A 1 296 ? 13.006 -13.163 -2.489 1.00 85.81 296 ILE A N 1
ATOM 2491 C CA . ILE A 1 296 ? 13.554 -13.034 -3.845 1.00 85.81 296 ILE A CA 1
ATOM 2492 C C . ILE A 1 296 ? 14.233 -14.342 -4.266 1.00 85.81 296 ILE A C 1
ATOM 2494 O O . ILE A 1 296 ? 14.004 -14.802 -5.381 1.00 85.81 296 ILE A O 1
ATOM 2498 N N . VAL A 1 297 ? 15.021 -14.962 -3.378 1.00 78.38 297 VAL A N 1
ATOM 2499 C CA . VAL A 1 297 ? 15.719 -16.227 -3.668 1.00 78.38 297 VAL A CA 1
ATOM 2500 C C . VAL A 1 297 ? 14.743 -17.399 -3.771 1.00 78.38 297 VAL A C 1
ATOM 2502 O O . VAL A 1 297 ? 14.872 -18.209 -4.677 1.00 78.38 297 VAL A O 1
ATOM 2505 N N . GLN A 1 298 ? 13.743 -17.482 -2.889 1.00 79.56 298 GLN A N 1
ATOM 2506 C CA . GLN A 1 298 ? 12.757 -18.572 -2.890 1.00 79.56 298 GLN A CA 1
ATOM 2507 C C . GLN A 1 298 ? 11.754 -18.499 -4.051 1.00 79.56 298 GLN A C 1
ATOM 2509 O O . GLN A 1 298 ? 10.969 -19.429 -4.234 1.00 79.56 298 GLN A O 1
ATOM 2514 N N . ASN A 1 299 ? 11.756 -17.410 -4.831 1.00 73.88 299 ASN A N 1
ATOM 2515 C CA . ASN A 1 299 ? 10.855 -17.216 -5.965 1.00 73.88 299 ASN A CA 1
ATOM 2516 C C . ASN A 1 299 ? 9.360 -17.330 -5.606 1.00 73.88 299 ASN A C 1
ATOM 2518 O O . ASN A 1 299 ? 8.547 -17.678 -6.456 1.00 73.88 299 ASN A O 1
ATOM 2522 N N . ASP A 1 300 ? 8.989 -17.002 -4.365 1.00 79.44 300 ASP A N 1
ATOM 2523 C CA . ASP A 1 300 ? 7.619 -17.138 -3.845 1.00 79.44 300 ASP A CA 1
ATOM 2524 C C . ASP A 1 300 ? 6.810 -15.823 -3.904 1.00 79.44 300 ASP A C 1
ATOM 2526 O O . ASP A 1 300 ? 5.807 -15.629 -3.216 1.00 79.44 300 ASP A O 1
ATOM 2530 N N . LEU A 1 301 ? 7.248 -14.861 -4.713 1.00 88.25 301 LEU A N 1
ATOM 2531 C CA . LEU A 1 301 ? 6.557 -13.582 -4.853 1.00 88.25 301 LEU A CA 1
ATOM 2532 C C . LEU A 1 301 ? 5.523 -13.639 -5.979 1.00 88.25 301 LEU A C 1
ATOM 2534 O O . LEU A 1 301 ? 5.769 -14.164 -7.065 1.00 88.25 301 LEU A O 1
ATOM 2538 N N . LYS A 1 302 ? 4.365 -13.024 -5.754 1.00 90.56 302 LYS A N 1
ATOM 2539 C CA . LYS A 1 302 ? 3.456 -12.649 -6.844 1.00 90.56 302 LYS A CA 1
ATOM 2540 C C . LYS A 1 302 ? 4.003 -11.440 -7.596 1.00 90.56 302 LYS A C 1
ATOM 2542 O O . LYS A 1 302 ? 4.783 -10.661 -7.048 1.00 90.56 302 LYS A O 1
ATOM 2547 N N . TYR A 1 303 ? 3.536 -11.210 -8.821 1.00 87.81 303 TYR A N 1
ATOM 2548 C CA . TYR A 1 303 ? 3.956 -10.045 -9.613 1.00 87.81 303 TYR A CA 1
ATOM 2549 C C . TYR A 1 303 ? 3.782 -8.710 -8.865 1.00 87.81 303 TYR A C 1
ATOM 2551 O O . TYR A 1 303 ? 4.702 -7.893 -8.830 1.00 87.81 303 TYR A O 1
ATOM 2559 N N . VAL A 1 304 ? 2.623 -8.491 -8.230 1.00 88.56 304 VAL A N 1
ATOM 2560 C CA . VAL A 1 304 ? 2.361 -7.274 -7.430 1.00 88.56 304 VAL A CA 1
ATOM 2561 C C . VAL A 1 304 ? 3.310 -7.167 -6.237 1.00 88.56 304 VAL A C 1
ATOM 2563 O O . VAL A 1 304 ? 3.775 -6.076 -5.912 1.00 88.56 304 VAL A O 1
ATOM 2566 N N . GLU A 1 305 ? 3.600 -8.293 -5.587 1.00 92.56 305 GLU A N 1
ATOM 2567 C CA . GLU A 1 305 ? 4.463 -8.351 -4.407 1.00 92.56 305 GLU A CA 1
ATOM 2568 C C . GLU A 1 305 ? 5.909 -8.014 -4.782 1.00 92.56 305 GLU A C 1
ATOM 2570 O O . GLU A 1 305 ? 6.523 -7.174 -4.128 1.00 92.56 305 GLU A O 1
ATOM 2575 N N . PHE A 1 306 ? 6.411 -8.570 -5.891 1.00 92.94 306 PHE A N 1
ATOM 2576 C CA . PHE A 1 306 ? 7.732 -8.249 -6.432 1.00 92.94 306 PHE A CA 1
ATOM 2577 C C . PHE A 1 306 ? 7.869 -6.759 -6.755 1.00 92.94 306 PHE A C 1
ATOM 2579 O O . PHE A 1 306 ? 8.858 -6.136 -6.383 1.00 92.94 306 PHE A O 1
ATOM 2586 N N . ILE A 1 307 ? 6.874 -6.157 -7.411 1.00 92.88 307 ILE A N 1
ATOM 2587 C CA . ILE A 1 307 ? 6.921 -4.734 -7.782 1.00 92.88 307 ILE A CA 1
ATOM 2588 C C . ILE A 1 307 ? 6.846 -3.835 -6.547 1.00 92.88 307 ILE A C 1
ATOM 2590 O O . ILE A 1 307 ? 7.576 -2.845 -6.461 1.00 92.88 307 ILE A O 1
ATOM 2594 N N . ASN A 1 308 ? 5.988 -4.170 -5.579 1.00 93.44 308 ASN A N 1
ATOM 2595 C CA . ASN A 1 308 ? 5.917 -3.444 -4.313 1.00 93.44 308 ASN A CA 1
ATOM 2596 C C . ASN A 1 308 ? 7.267 -3.500 -3.584 1.00 93.44 308 ASN A C 1
ATOM 2598 O O . ASN A 1 308 ? 7.775 -2.471 -3.140 1.00 93.44 308 ASN A O 1
ATOM 2602 N N . LEU A 1 309 ? 7.891 -4.678 -3.541 1.00 95.44 309 LEU A N 1
ATOM 2603 C CA . LEU A 1 309 ? 9.211 -4.847 -2.952 1.00 95.44 309 LEU A CA 1
ATOM 2604 C C . LEU A 1 309 ? 10.273 -4.039 -3.713 1.00 95.44 309 LEU A C 1
ATOM 2606 O O . LEU A 1 309 ? 11.005 -3.272 -3.098 1.00 95.44 309 LEU A O 1
ATOM 2610 N N . PHE A 1 310 ? 10.295 -4.123 -5.046 1.00 95.62 310 PHE A N 1
ATOM 2611 C CA . PHE A 1 310 ? 11.299 -3.460 -5.882 1.00 95.62 310 PHE A CA 1
ATOM 2612 C C . PHE A 1 310 ? 11.239 -1.941 -5.742 1.00 95.62 310 PHE A C 1
ATOM 2614 O O . PHE A 1 310 ? 12.253 -1.287 -5.503 1.00 95.62 310 PHE A O 1
ATOM 2621 N N . THR A 1 311 ? 10.033 -1.379 -5.828 1.00 95.94 311 THR A N 1
ATOM 2622 C CA . THR A 1 311 ? 9.803 0.062 -5.662 1.00 95.94 311 THR A CA 1
ATOM 2623 C C . THR A 1 311 ? 10.180 0.541 -4.259 1.00 95.94 311 THR A C 1
ATOM 2625 O O . THR A 1 311 ? 10.785 1.604 -4.122 1.00 95.94 311 THR A O 1
ATOM 2628 N N . SER A 1 312 ? 9.866 -0.243 -3.223 1.00 96.94 312 SER A N 1
ATOM 2629 C CA . SER A 1 312 ? 10.141 0.116 -1.828 1.00 96.94 312 SER A CA 1
ATOM 2630 C C . SER A 1 312 ? 11.633 0.046 -1.496 1.00 96.94 312 SER A C 1
ATOM 2632 O O . SER A 1 312 ? 12.184 1.007 -0.963 1.00 96.94 312 SER A O 1
ATOM 2634 N N . ILE A 1 313 ? 12.305 -1.048 -1.870 1.00 96.31 313 ILE A N 1
ATOM 2635 C CA . ILE A 1 313 ? 13.749 -1.236 -1.657 1.00 96.31 313 ILE A CA 1
ATOM 2636 C C . ILE A 1 313 ? 14.556 -0.182 -2.407 1.00 96.31 313 ILE A C 1
ATOM 2638 O O . ILE A 1 313 ? 15.534 0.336 -1.879 1.00 96.31 313 ILE A O 1
ATOM 2642 N N . SER A 1 314 ? 14.114 0.202 -3.603 1.00 95.81 314 SER A N 1
ATOM 2643 C CA . SER A 1 314 ? 14.773 1.261 -4.369 1.00 95.81 314 SER A CA 1
ATOM 2644 C C . SER A 1 314 ? 14.752 2.603 -3.650 1.00 95.81 314 SER A C 1
ATOM 2646 O O . SER A 1 314 ? 15.736 3.335 -3.699 1.00 95.81 314 SER A O 1
ATOM 2648 N N . THR A 1 315 ? 13.665 2.921 -2.941 1.00 95.38 315 THR A N 1
ATOM 2649 C CA . THR A 1 315 ? 13.617 4.116 -2.091 1.00 95.38 315 THR A CA 1
ATOM 2650 C C . THR A 1 315 ? 14.638 4.023 -0.962 1.00 95.38 315 THR A C 1
ATOM 2652 O O . THR A 1 315 ? 15.376 4.979 -0.748 1.00 95.38 315 THR A O 1
ATOM 2655 N N . PHE A 1 316 ? 14.739 2.880 -0.278 1.00 94.44 316 PHE A N 1
ATOM 2656 C CA . PHE A 1 316 ? 15.731 2.710 0.785 1.00 94.44 316 PHE A CA 1
ATOM 2657 C C . PHE A 1 316 ? 17.166 2.805 0.269 1.00 94.44 316 PHE A C 1
ATOM 2659 O O . PHE A 1 316 ? 17.959 3.539 0.846 1.00 94.44 316 PHE A O 1
ATOM 2666 N N . TYR A 1 317 ? 17.477 2.171 -0.861 1.00 93.31 317 TYR A N 1
ATOM 2667 C CA . TYR A 1 317 ? 18.788 2.283 -1.498 1.00 93.31 317 TYR A CA 1
ATOM 2668 C C . TYR A 1 317 ? 19.156 3.740 -1.827 1.00 93.31 317 TYR A C 1
ATOM 2670 O O . TYR A 1 317 ? 20.279 4.174 -1.579 1.00 93.31 317 TYR A O 1
ATOM 2678 N N . ILE A 1 318 ? 18.209 4.531 -2.343 1.00 92.12 318 ILE A N 1
ATOM 2679 C CA . ILE A 1 318 ? 18.434 5.962 -2.605 1.00 92.12 318 ILE A CA 1
ATOM 2680 C C . ILE A 1 318 ? 18.685 6.724 -1.299 1.00 92.12 318 ILE A C 1
ATOM 2682 O O . ILE A 1 318 ? 19.562 7.587 -1.253 1.00 92.12 318 ILE A O 1
ATOM 2686 N N . LEU A 1 319 ? 17.943 6.403 -0.235 1.00 90.00 319 LEU A N 1
ATOM 2687 C CA . LEU A 1 319 ? 18.154 7.004 1.080 1.00 90.00 319 LEU A CA 1
ATOM 2688 C C . LEU A 1 319 ? 19.540 6.672 1.641 1.00 90.00 319 LEU A C 1
ATOM 2690 O O . LEU A 1 319 ? 20.162 7.580 2.180 1.00 90.00 319 LEU A O 1
ATOM 2694 N N . GLU A 1 320 ? 20.024 5.436 1.495 1.00 88.00 320 GLU A N 1
ATOM 2695 C CA . GLU A 1 320 ? 21.380 5.037 1.904 1.00 88.00 320 GLU A CA 1
ATOM 2696 C C . GLU A 1 320 ? 22.456 5.753 1.085 1.00 88.00 320 GLU A C 1
ATOM 2698 O O . GLU A 1 320 ? 23.434 6.250 1.635 1.00 88.00 320 GLU A O 1
ATOM 2703 N N . LYS A 1 321 ? 22.276 5.845 -0.238 1.00 86.12 321 LYS A N 1
ATOM 2704 C CA . LYS A 1 321 ? 23.245 6.497 -1.131 1.00 86.12 321 LYS A CA 1
ATOM 2705 C C . LYS A 1 321 ? 23.405 7.988 -0.826 1.00 86.12 321 LYS A C 1
ATOM 2707 O O . LYS A 1 321 ? 24.503 8.524 -0.951 1.00 86.12 321 LYS A O 1
ATOM 2712 N N . ASN A 1 322 ? 22.315 8.639 -0.431 1.00 85.06 322 ASN A N 1
ATOM 2713 C CA . ASN A 1 322 ? 22.299 10.053 -0.065 1.00 85.06 322 ASN A CA 1
ATOM 2714 C C . ASN A 1 322 ? 22.666 10.290 1.414 1.00 85.06 322 ASN A C 1
ATOM 2716 O O . ASN A 1 322 ? 22.606 11.426 1.880 1.00 85.06 322 ASN A O 1
ATOM 2720 N N . GLU A 1 323 ? 23.005 9.242 2.171 1.00 79.19 323 GLU A N 1
ATOM 2721 C CA . GLU A 1 323 ? 23.451 9.356 3.557 1.00 79.19 323 GLU A CA 1
ATOM 2722 C C . GLU A 1 323 ? 24.926 9.808 3.592 1.00 79.19 323 GLU A C 1
ATOM 2724 O O . GLU A 1 323 ? 25.797 9.140 3.022 1.00 79.19 323 GLU A O 1
ATOM 2729 N N . PRO A 1 324 ? 25.246 10.935 4.255 1.00 70.12 324 PRO A N 1
ATOM 2730 C CA . PRO A 1 324 ? 26.629 11.394 4.362 1.00 70.12 324 PRO A CA 1
ATOM 2731 C C . PRO A 1 324 ? 27.481 10.452 5.226 1.00 70.12 324 PRO A C 1
ATOM 2733 O O . PRO A 1 324 ? 28.684 10.332 4.999 1.00 70.12 324 PRO A O 1
ATOM 2736 N N . SER A 1 325 ? 26.868 9.744 6.182 1.00 67.56 325 SER A N 1
ATOM 2737 C CA . SER A 1 325 ? 27.550 8.763 7.024 1.00 67.56 325 SER A CA 1
ATOM 2738 C C . SER A 1 325 ? 27.733 7.426 6.294 1.00 67.56 325 SER A C 1
ATOM 2740 O O . SER A 1 325 ? 26.860 6.951 5.570 1.00 67.56 325 SER A O 1
ATOM 2742 N N . ASN A 1 326 ? 28.881 6.774 6.496 1.00 62.91 326 ASN A N 1
ATOM 2743 C CA . ASN A 1 326 ? 29.160 5.455 5.909 1.00 62.91 326 ASN A CA 1
ATOM 2744 C C . ASN A 1 326 ? 28.408 4.301 6.603 1.00 62.91 326 ASN A C 1
ATOM 2746 O O . ASN A 1 326 ? 28.525 3.166 6.159 1.00 62.91 326 ASN A O 1
ATOM 2750 N N . ILE A 1 327 ? 27.635 4.575 7.661 1.00 58.59 327 ILE A N 1
ATOM 2751 C CA . ILE A 1 327 ? 27.003 3.562 8.529 1.00 58.59 327 ILE A CA 1
ATOM 2752 C C . ILE A 1 327 ? 26.038 2.654 7.744 1.00 58.59 327 ILE A C 1
ATOM 2754 O O . ILE A 1 327 ? 25.939 1.464 8.030 1.00 58.59 327 ILE A O 1
ATOM 2758 N N . TYR A 1 328 ? 25.376 3.190 6.714 1.00 55.22 328 TYR A N 1
ATOM 2759 C CA . TYR A 1 328 ? 24.366 2.466 5.931 1.00 55.22 328 TYR A CA 1
ATOM 2760 C C . TYR A 1 328 ? 24.760 2.215 4.474 1.00 55.22 328 TYR A C 1
ATOM 2762 O O . TYR A 1 328 ? 23.980 1.642 3.716 1.00 55.22 328 TYR A O 1
ATOM 2770 N N . LYS A 1 329 ? 25.947 2.653 4.037 1.00 59.16 329 LYS A N 1
ATOM 2771 C CA . LYS A 1 329 ? 26.329 2.524 2.629 1.00 59.16 329 LYS A CA 1
ATOM 2772 C C . LYS A 1 329 ? 26.500 1.042 2.303 1.00 59.16 329 LYS A C 1
ATOM 2774 O O . LYS A 1 329 ? 27.448 0.436 2.787 1.00 59.16 329 LYS A O 1
ATOM 2779 N N . THR A 1 330 ? 25.604 0.510 1.463 1.00 65.12 330 THR A N 1
ATOM 2780 C CA . THR A 1 330 ? 25.605 -0.800 0.761 1.00 65.12 330 THR A CA 1
ATOM 2781 C C . THR A 1 330 ? 24.598 -1.867 1.212 1.00 65.12 330 THR A C 1
ATOM 2783 O O . THR A 1 330 ? 24.503 -2.890 0.529 1.00 65.12 330 THR A O 1
ATOM 2786 N N . LYS A 1 331 ? 23.766 -1.665 2.246 1.00 83.00 331 LYS A N 1
ATOM 2787 C CA . LYS A 1 331 ? 22.898 -2.768 2.715 1.00 83.00 331 LYS A CA 1
ATOM 2788 C C . LYS A 1 331 ? 21.808 -3.163 1.696 1.00 83.00 331 LYS A C 1
ATOM 2790 O O . LYS A 1 331 ? 21.545 -4.356 1.520 1.00 83.00 331 LYS A O 1
ATOM 2795 N N . PHE A 1 332 ? 21.205 -2.208 0.974 1.00 91.44 332 PHE A N 1
ATOM 2796 C CA . PHE A 1 332 ? 20.180 -2.514 -0.046 1.00 91.44 332 PHE A CA 1
ATOM 2797 C C . PHE A 1 332 ? 20.724 -2.732 -1.467 1.00 91.44 332 PHE A C 1
ATOM 2799 O O . PHE A 1 332 ? 19.989 -3.230 -2.327 1.00 91.44 332 PHE A O 1
ATOM 2806 N N . GLU A 1 333 ? 21.990 -2.403 -1.739 1.00 90.12 333 GLU A N 1
ATOM 2807 C CA . GLU A 1 333 ? 22.574 -2.492 -3.087 1.00 90.12 333 GLU A CA 1
ATOM 2808 C C . GLU A 1 333 ? 22.545 -3.924 -3.639 1.00 90.12 333 GLU A C 1
ATOM 2810 O O . GLU A 1 333 ? 22.140 -4.155 -4.781 1.00 90.12 333 GLU A O 1
ATOM 2815 N N . GLU A 1 334 ? 22.926 -4.901 -2.815 1.00 88.12 334 GLU A N 1
ATOM 2816 C CA . GLU A 1 334 ? 22.909 -6.317 -3.192 1.00 88.12 334 GLU A CA 1
ATOM 2817 C C . GLU A 1 334 ? 21.507 -6.792 -3.571 1.00 88.12 334 GLU A C 1
ATOM 2819 O O . GLU A 1 334 ? 21.338 -7.568 -4.516 1.00 88.12 334 GLU A O 1
ATOM 2824 N N . ILE A 1 335 ? 20.485 -6.313 -2.854 1.00 92.38 335 ILE A N 1
ATOM 2825 C CA . ILE A 1 335 ? 19.104 -6.690 -3.136 1.00 92.38 335 ILE A CA 1
ATOM 2826 C C . ILE A 1 335 ? 18.668 -6.096 -4.472 1.00 92.38 335 ILE A C 1
ATOM 2828 O O . ILE A 1 335 ? 18.092 -6.815 -5.286 1.00 92.38 335 ILE A O 1
ATOM 2832 N N . ILE A 1 336 ? 18.999 -4.829 -4.746 1.00 93.94 336 ILE A N 1
ATOM 2833 C CA . ILE A 1 336 ? 18.732 -4.214 -6.052 1.00 93.94 336 ILE A CA 1
ATOM 2834 C C . ILE A 1 336 ? 19.374 -5.028 -7.176 1.00 93.94 336 ILE A C 1
ATOM 2836 O O . ILE A 1 336 ? 18.679 -5.371 -8.132 1.00 93.94 336 ILE A O 1
ATOM 2840 N N . LYS A 1 337 ? 20.648 -5.420 -7.044 1.00 91.56 337 LYS A N 1
ATOM 2841 C CA . LYS A 1 337 ? 21.329 -6.268 -8.040 1.00 91.56 337 LYS A CA 1
ATOM 2842 C C . LYS A 1 337 ? 20.582 -7.587 -8.272 1.00 91.56 337 LYS A C 1
ATOM 2844 O O . LYS A 1 337 ? 20.306 -7.926 -9.422 1.00 91.56 337 LYS A O 1
ATOM 2849 N N . CYS A 1 338 ? 20.171 -8.273 -7.202 1.00 89.38 338 CYS A N 1
ATOM 2850 C CA . CYS A 1 338 ? 19.390 -9.512 -7.300 1.00 89.38 338 CYS A CA 1
ATOM 2851 C C . CYS A 1 338 ? 18.041 -9.297 -8.011 1.00 89.38 338 CYS A C 1
ATOM 2853 O O . CYS A 1 338 ? 17.637 -10.103 -8.847 1.00 89.38 338 CYS A O 1
ATOM 2855 N N . MET A 1 339 ? 17.335 -8.202 -7.712 1.00 92.81 339 MET A N 1
ATOM 2856 C CA . MET A 1 339 ? 16.047 -7.897 -8.345 1.00 92.81 339 MET A CA 1
ATOM 2857 C C . MET A 1 339 ? 16.198 -7.555 -9.831 1.00 92.81 339 MET A C 1
ATOM 2859 O O . MET A 1 339 ? 15.375 -7.990 -10.636 1.00 92.81 339 MET A O 1
ATOM 2863 N N . ILE A 1 340 ? 17.258 -6.835 -10.215 1.00 93.19 340 ILE A N 1
ATOM 2864 C CA . ILE A 1 340 ? 17.579 -6.550 -11.621 1.00 93.19 340 ILE A CA 1
ATOM 2865 C C . ILE A 1 340 ? 17.881 -7.843 -12.383 1.00 93.19 340 ILE A C 1
ATOM 2867 O O . ILE A 1 340 ? 17.301 -8.067 -13.443 1.00 93.19 340 ILE A O 1
ATOM 2871 N N . GLN A 1 341 ? 18.717 -8.727 -11.833 1.00 89.25 341 GLN A N 1
ATOM 2872 C CA . GLN A 1 341 ? 18.987 -10.043 -12.429 1.00 89.25 341 GLN A CA 1
ATOM 2873 C C . GLN A 1 341 ? 17.702 -10.856 -12.601 1.00 89.25 341 GLN A C 1
ATOM 2875 O O . GLN A 1 341 ? 17.459 -11.447 -13.654 1.00 89.25 341 GLN A O 1
ATOM 2880 N N . ARG A 1 342 ? 16.808 -10.815 -11.605 1.00 87.44 342 ARG A N 1
ATOM 2881 C CA . ARG A 1 342 ? 15.524 -11.509 -11.698 1.00 87.44 342 ARG A CA 1
ATOM 2882 C C . ARG A 1 342 ? 14.624 -10.949 -12.803 1.00 87.44 342 ARG A C 1
ATOM 2884 O O . ARG A 1 342 ? 13.952 -11.726 -13.480 1.00 87.44 342 ARG A O 1
ATOM 2891 N N . LEU A 1 343 ? 14.630 -9.632 -13.028 1.00 90.44 343 LEU A N 1
ATOM 2892 C CA . LEU A 1 343 ? 13.919 -9.003 -14.150 1.00 90.44 343 LEU A CA 1
ATOM 2893 C C . LEU A 1 343 ? 14.470 -9.431 -15.518 1.00 90.44 343 LEU A C 1
ATOM 2895 O O . LEU A 1 343 ? 13.693 -9.536 -16.466 1.00 90.44 343 LEU A O 1
ATOM 2899 N N . LYS A 1 344 ? 15.773 -9.721 -15.617 1.00 88.62 344 LYS A N 1
ATOM 2900 C CA . LYS A 1 344 ? 16.404 -10.253 -16.837 1.00 88.62 344 LYS A CA 1
ATOM 2901 C C . LYS A 1 344 ? 16.025 -11.703 -17.145 1.00 88.62 344 LYS A C 1
ATOM 2903 O O . LYS A 1 344 ? 16.240 -12.164 -18.259 1.00 88.62 344 LYS A O 1
ATOM 2908 N N . GLY A 1 345 ? 15.424 -12.411 -16.187 1.00 78.56 345 GLY A N 1
ATOM 2909 C CA . GLY A 1 345 ? 15.078 -13.823 -16.340 1.00 78.56 345 GLY A CA 1
ATOM 2910 C C . GLY A 1 345 ? 16.278 -14.761 -16.202 1.00 78.56 345 GLY A C 1
ATOM 2911 O O . GLY A 1 345 ? 16.223 -15.869 -16.718 1.00 78.56 345 GLY A O 1
ATOM 2912 N N . GLU A 1 346 ? 17.349 -14.331 -15.529 1.00 68.31 346 GLU A N 1
ATOM 2913 C CA . GLU A 1 346 ? 18.483 -15.201 -15.210 1.00 68.31 346 GLU A CA 1
ATOM 2914 C C . GLU A 1 346 ? 18.087 -16.224 -14.121 1.00 68.31 346 GLU A C 1
ATOM 2916 O O . GLU A 1 346 ? 17.528 -15.852 -13.083 1.00 68.31 346 GLU A O 1
ATOM 2921 N N . ASP A 1 347 ? 18.346 -17.514 -14.371 1.00 53.06 347 ASP A N 1
ATOM 2922 C CA . ASP A 1 347 ? 18.026 -18.620 -13.456 1.00 53.06 347 ASP A CA 1
ATOM 2923 C C . ASP A 1 347 ? 18.950 -18.662 -12.222 1.00 53.06 347 ASP A C 1
ATOM 2925 O O . ASP A 1 347 ? 20.117 -18.273 -12.270 1.00 53.06 347 ASP A O 1
ATOM 2929 N N . GLU A 1 348 ? 18.461 -19.254 -11.122 1.00 46.12 348 GLU A N 1
ATOM 2930 C CA . GLU A 1 348 ? 19.142 -19.427 -9.817 1.00 46.12 348 GLU A CA 1
ATOM 2931 C C . GLU A 1 348 ? 20.609 -19.912 -9.895 1.00 46.12 348 GLU A C 1
ATOM 2933 O O . GLU A 1 348 ? 21.412 -19.629 -8.999 1.00 46.12 348 GLU A O 1
ATOM 2938 N N . LYS A 1 349 ? 20.992 -20.623 -10.967 1.00 46.62 349 LYS A N 1
ATOM 2939 C CA . LYS A 1 349 ? 22.353 -21.145 -11.177 1.00 46.62 349 LYS A CA 1
ATOM 2940 C C . LYS A 1 349 ? 23.397 -20.057 -11.474 1.00 46.62 349 LYS A C 1
ATOM 2942 O O . LYS A 1 349 ? 24.562 -20.278 -11.143 1.00 46.62 349 LYS A O 1
ATOM 2947 N N . SER A 1 350 ? 23.035 -18.907 -12.054 1.00 47.94 350 SER A N 1
ATOM 2948 C CA . SER A 1 350 ? 23.973 -17.780 -12.243 1.00 47.94 350 SER A CA 1
ATOM 2949 C C . SER A 1 350 ? 24.109 -16.939 -10.968 1.00 47.94 350 SER A C 1
ATOM 2951 O O . SER A 1 350 ? 25.220 -16.575 -10.583 1.00 47.94 350 SER A O 1
ATOM 2953 N N . ILE A 1 351 ? 23.004 -16.736 -10.245 1.00 50.03 351 ILE A N 1
ATOM 2954 C CA . ILE A 1 351 ? 22.946 -15.950 -9.001 1.00 50.03 351 ILE A CA 1
ATOM 2955 C C . ILE A 1 351 ? 23.755 -16.622 -7.873 1.00 50.03 351 ILE A C 1
ATOM 2957 O O . ILE A 1 351 ? 24.453 -15.946 -7.117 1.00 50.03 351 ILE A O 1
ATOM 2961 N N . ASN A 1 352 ? 23.739 -17.960 -7.784 1.00 43.16 352 ASN A N 1
ATOM 2962 C CA . ASN A 1 352 ? 24.529 -18.710 -6.794 1.00 43.16 352 ASN A CA 1
ATOM 2963 C C . ASN A 1 352 ? 25.982 -19.004 -7.220 1.00 43.16 352 ASN A C 1
ATOM 2965 O O . ASN A 1 352 ? 26.821 -19.241 -6.350 1.00 43.16 352 ASN A O 1
ATOM 2969 N N . LYS A 1 353 ? 26.325 -18.956 -8.518 1.00 42.19 353 LYS A N 1
ATOM 2970 C CA . LYS A 1 353 ? 27.723 -19.119 -8.976 1.00 42.19 353 LYS A CA 1
ATOM 2971 C C . LYS A 1 353 ? 28.617 -17.954 -8.543 1.00 42.19 353 LYS A C 1
ATOM 2973 O O . LYS A 1 353 ? 29.772 -18.191 -8.203 1.00 42.19 353 LYS A O 1
ATOM 2978 N N . ASN A 1 354 ? 28.069 -16.741 -8.462 1.00 39.53 354 ASN A N 1
ATOM 2979 C CA . ASN A 1 354 ? 28.804 -15.567 -7.978 1.00 39.53 354 ASN A CA 1
ATOM 2980 C C . ASN A 1 354 ? 28.930 -15.516 -6.442 1.00 39.53 354 ASN A C 1
ATOM 2982 O O . ASN A 1 354 ? 29.784 -14.807 -5.932 1.00 39.53 354 ASN A O 1
ATOM 2986 N N . LYS A 1 355 ? 28.157 -16.313 -5.688 1.00 43.62 355 LYS A N 1
ATOM 2987 C CA . LYS A 1 355 ? 28.259 -16.383 -4.216 1.00 43.62 355 LYS A CA 1
ATOM 2988 C C . LYS A 1 355 ? 29.372 -17.295 -3.698 1.00 43.62 355 LYS A C 1
ATOM 2990 O O . LYS A 1 355 ? 29.875 -17.058 -2.608 1.00 43.62 355 LYS A O 1
ATOM 2995 N N . ARG A 1 356 ? 29.785 -18.324 -4.448 1.00 33.34 356 ARG A N 1
ATOM 2996 C CA . ARG A 1 356 ? 30.846 -19.249 -3.995 1.00 33.34 356 ARG A CA 1
ATOM 2997 C C . ARG A 1 356 ? 32.262 -18.665 -4.048 1.00 33.34 356 ARG A C 1
ATOM 2999 O O . ARG A 1 356 ? 33.164 -19.299 -3.529 1.00 33.34 356 ARG A O 1
ATOM 3006 N N . LYS A 1 357 ? 32.471 -17.493 -4.654 1.00 36.97 357 LYS A N 1
ATOM 3007 C CA . LYS A 1 357 ? 33.790 -16.836 -4.663 1.00 36.97 357 LYS A CA 1
ATOM 3008 C C . LYS A 1 357 ? 33.954 -15.761 -3.584 1.00 36.97 357 LYS A C 1
ATOM 3010 O O . LYS A 1 357 ? 35.072 -15.558 -3.135 1.00 36.97 357 LYS A O 1
ATOM 3015 N N . ASP A 1 358 ? 32.859 -15.163 -3.110 1.00 36.62 358 ASP A N 1
ATOM 3016 C CA . ASP A 1 358 ? 32.927 -14.009 -2.198 1.00 36.62 358 ASP A CA 1
ATOM 3017 C C . ASP A 1 358 ? 32.591 -14.344 -0.730 1.00 36.62 358 ASP A C 1
ATOM 3019 O O . ASP A 1 358 ? 32.832 -13.525 0.155 1.00 36.62 358 ASP A O 1
ATOM 3023 N N . ILE A 1 359 ? 32.068 -15.545 -0.442 1.00 40.00 359 ILE A N 1
ATOM 3024 C CA . ILE A 1 359 ? 31.681 -15.965 0.923 1.00 40.00 359 ILE A CA 1
ATOM 3025 C C . ILE A 1 359 ? 32.792 -16.761 1.638 1.00 40.00 359 ILE A C 1
ATOM 3027 O O . ILE A 1 359 ? 32.870 -16.711 2.862 1.00 40.00 359 ILE A O 1
ATOM 3031 N N . ASP A 1 360 ? 33.718 -17.399 0.914 1.00 31.77 360 ASP A N 1
ATOM 3032 C CA . ASP A 1 360 ? 34.836 -18.146 1.528 1.00 31.77 360 ASP A CA 1
ATOM 3033 C C . ASP A 1 360 ? 35.971 -17.240 2.057 1.00 31.77 360 ASP A C 1
ATOM 3035 O O . ASP A 1 360 ? 36.917 -17.722 2.675 1.00 31.77 360 ASP A O 1
ATOM 3039 N N . GLY A 1 361 ? 35.890 -15.919 1.854 1.00 35.47 361 GLY A N 1
ATOM 3040 C CA . GLY A 1 361 ? 36.956 -14.983 2.231 1.00 35.47 361 GLY A CA 1
ATOM 3041 C C . GLY A 1 361 ? 36.816 -14.315 3.601 1.00 35.47 361 GLY A C 1
ATOM 3042 O O . GLY A 1 361 ? 37.801 -13.774 4.101 1.00 35.47 361 GLY A O 1
ATOM 3043 N N . LYS A 1 362 ? 35.623 -14.288 4.214 1.00 40.44 362 LYS A N 1
ATOM 3044 C CA . LYS A 1 362 ? 35.394 -13.582 5.488 1.00 40.44 362 LYS A CA 1
ATOM 3045 C C . LYS A 1 362 ? 34.245 -14.214 6.270 1.00 40.44 362 LYS A C 1
ATOM 3047 O O . LYS A 1 362 ? 33.095 -13.894 6.004 1.00 40.44 362 LYS A O 1
ATOM 3052 N N . ILE A 1 363 ? 34.583 -15.084 7.221 1.00 34.25 363 ILE A N 1
ATOM 3053 C CA . ILE A 1 363 ? 33.988 -15.287 8.562 1.00 34.25 363 ILE A CA 1
ATOM 3054 C C . ILE A 1 363 ? 34.459 -16.668 9.031 1.00 34.25 363 ILE A C 1
ATOM 3056 O O . ILE A 1 363 ? 33.803 -17.666 8.779 1.00 34.25 363 ILE A O 1
ATOM 3060 N N . TYR A 1 364 ? 35.607 -16.713 9.708 1.00 27.14 364 TYR A N 1
ATOM 3061 C CA . TYR A 1 364 ? 35.901 -17.688 10.763 1.00 27.14 364 TYR A CA 1
ATOM 3062 C C . TYR A 1 364 ? 36.982 -17.097 11.670 1.00 27.14 364 TYR A C 1
ATOM 3064 O O . TYR A 1 364 ? 38.131 -17.515 11.635 1.00 27.14 364 TYR A O 1
ATOM 3072 N N . ASP A 1 365 ? 36.592 -16.143 12.517 1.00 28.14 365 ASP A N 1
ATOM 3073 C CA . ASP A 1 365 ? 37.282 -15.945 13.789 1.00 28.14 365 ASP A CA 1
ATOM 3074 C C . ASP A 1 365 ? 36.379 -16.450 14.919 1.00 28.14 365 ASP A C 1
ATOM 3076 O O . ASP A 1 365 ? 35.388 -15.837 15.308 1.00 28.14 365 ASP A O 1
ATOM 3080 N N . LYS A 1 366 ? 36.723 -17.668 15.349 1.00 30.53 366 LYS A N 1
ATOM 3081 C CA . LYS A 1 366 ? 36.592 -18.270 16.683 1.00 30.53 366 LYS A CA 1
ATOM 3082 C C . LYS A 1 366 ? 35.446 -17.778 17.583 1.00 30.53 366 LYS A C 1
ATOM 3084 O O . LYS A 1 366 ? 35.626 -16.872 18.387 1.00 30.53 366 LYS A O 1
ATOM 3089 N N . VAL A 1 367 ? 34.378 -18.577 17.648 1.00 27.19 367 VAL A N 1
ATOM 3090 C CA . VAL A 1 367 ? 33.737 -18.907 18.932 1.00 27.19 367 VAL A CA 1
ATOM 3091 C C . VAL A 1 367 ? 33.537 -20.421 18.998 1.00 27.19 367 VAL A C 1
ATOM 3093 O O . VAL A 1 367 ? 32.826 -21.013 18.190 1.00 27.19 367 VAL A O 1
ATOM 3096 N N . ASN A 1 368 ? 34.227 -21.039 19.957 1.00 27.59 368 ASN A N 1
ATOM 3097 C CA . ASN A 1 368 ? 34.133 -22.448 20.319 1.00 27.59 368 ASN A CA 1
ATOM 3098 C C . ASN A 1 368 ? 32.699 -22.813 20.719 1.00 27.59 368 ASN A C 1
ATOM 3100 O O . ASN A 1 368 ? 32.231 -22.385 21.772 1.00 27.59 368 ASN A O 1
ATOM 3104 N N . ILE A 1 369 ? 32.052 -23.691 19.955 1.00 27.75 369 ILE A N 1
ATOM 3105 C CA . ILE A 1 369 ? 30.970 -24.535 20.467 1.00 27.75 369 ILE A CA 1
ATOM 3106 C C . ILE A 1 369 ? 31.339 -25.976 20.134 1.00 27.75 369 ILE A C 1
ATOM 3108 O O . ILE A 1 369 ? 31.603 -26.328 18.984 1.00 27.75 369 ILE A O 1
ATOM 3112 N N . LYS A 1 370 ? 31.451 -26.775 21.196 1.00 26.66 370 LYS A N 1
ATOM 3113 C CA . LYS A 1 370 ? 31.805 -28.190 21.165 1.00 26.66 370 LYS A CA 1
ATOM 3114 C C . LYS A 1 370 ? 30.861 -28.947 20.227 1.00 26.66 370 LYS A C 1
ATOM 3116 O O . LYS A 1 370 ? 29.649 -28.756 20.259 1.00 26.66 370 LYS A O 1
ATOM 3121 N N . LYS A 1 371 ? 31.471 -29.789 19.392 1.00 26.36 371 LYS A N 1
ATOM 3122 C CA . LYS A 1 371 ? 30.818 -30.788 18.549 1.00 26.36 371 LYS A CA 1
ATOM 3123 C C . LYS A 1 371 ? 30.048 -31.753 19.440 1.00 26.36 371 LYS A C 1
ATOM 3125 O O . LYS A 1 371 ? 30.692 -32.451 20.208 1.00 26.36 371 LYS A O 1
ATOM 3130 N N . ASP A 1 372 ? 28.740 -31.844 19.243 1.00 24.00 372 ASP A N 1
ATOM 3131 C CA . ASP A 1 372 ? 27.998 -33.065 19.529 1.00 24.00 372 ASP A CA 1
ATOM 3132 C C . ASP A 1 372 ? 26.997 -33.339 18.399 1.00 24.00 372 ASP A C 1
ATOM 3134 O O . ASP A 1 372 ? 26.154 -32.516 18.052 1.00 24.00 372 ASP A O 1
ATOM 3138 N N . ASN A 1 373 ? 27.184 -34.523 17.818 1.00 26.67 373 ASN A N 1
ATOM 3139 C CA . ASN A 1 373 ? 26.290 -35.355 17.018 1.00 26.67 373 ASN A CA 1
ATOM 3140 C C . ASN A 1 373 ? 25.649 -34.804 15.730 1.00 26.67 373 ASN A C 1
ATOM 3142 O O . ASN A 1 373 ? 24.595 -34.177 15.682 1.00 26.67 373 ASN A O 1
ATOM 3146 N N . VAL A 1 374 ? 26.294 -35.234 14.644 1.00 26.59 374 VAL A N 1
ATOM 3147 C CA . VAL A 1 374 ? 25.783 -35.436 13.289 1.00 26.59 374 VAL A CA 1
ATOM 3148 C C . VAL A 1 374 ? 24.432 -36.163 13.304 1.00 26.59 374 VAL A C 1
ATOM 3150 O O . VAL A 1 374 ? 24.363 -37.325 13.695 1.00 26.59 374 VAL A O 1
ATOM 3153 N N . ILE A 1 375 ? 23.387 -35.531 12.764 1.00 24.95 375 ILE A N 1
ATOM 3154 C CA . ILE A 1 375 ? 22.228 -36.234 12.199 1.00 24.95 375 ILE A CA 1
ATOM 3155 C C . ILE A 1 375 ? 21.962 -35.660 10.804 1.00 24.95 375 ILE A C 1
ATOM 3157 O O . ILE A 1 375 ? 21.643 -34.484 10.637 1.00 24.95 375 ILE A O 1
ATOM 3161 N N . ARG A 1 376 ? 22.130 -36.519 9.789 1.00 23.73 376 ARG A N 1
ATOM 3162 C CA . ARG A 1 376 ? 21.711 -36.302 8.397 1.00 23.73 376 ARG A CA 1
ATOM 3163 C C . ARG A 1 376 ? 20.217 -35.979 8.355 1.00 23.73 376 ARG A C 1
ATOM 3165 O O . ARG A 1 376 ? 19.401 -36.835 8.685 1.00 23.73 376 ARG A O 1
ATOM 3172 N N . THR A 1 377 ? 19.844 -34.809 7.854 1.00 24.36 377 THR A N 1
ATOM 3173 C CA . THR A 1 377 ? 18.472 -34.549 7.408 1.00 24.36 377 THR A CA 1
ATOM 3174 C C . THR A 1 377 ? 18.281 -35.124 6.005 1.00 24.36 377 THR A C 1
ATOM 3176 O O . THR A 1 377 ? 18.635 -34.520 4.995 1.00 24.36 377 THR A O 1
ATOM 3179 N N . HIS A 1 378 ? 17.738 -36.341 5.954 1.00 24.52 378 HIS A N 1
ATOM 3180 C CA . HIS A 1 378 ? 17.084 -36.872 4.762 1.00 24.52 378 HIS A CA 1
ATOM 3181 C C . HIS A 1 378 ? 15.811 -36.064 4.450 1.00 24.52 378 HIS A C 1
ATOM 3183 O O . HIS A 1 378 ? 15.150 -35.543 5.348 1.00 24.52 378 HIS A O 1
ATOM 3189 N N . ASN A 1 379 ? 15.498 -35.971 3.156 1.00 28.28 379 ASN A N 1
ATOM 3190 C CA . ASN A 1 379 ? 14.287 -35.403 2.561 1.00 28.28 379 ASN A CA 1
ATOM 3191 C C . ASN A 1 379 ? 13.013 -35.608 3.408 1.00 28.28 379 ASN A C 1
ATOM 3193 O O . ASN A 1 379 ? 12.490 -36.713 3.489 1.00 28.28 379 ASN A O 1
ATOM 3197 N N . LEU A 1 380 ? 12.451 -34.524 3.946 1.00 25.33 380 LEU A N 1
ATOM 3198 C CA . LEU A 1 380 ? 11.149 -34.497 4.629 1.00 25.33 380 LEU A CA 1
ATOM 3199 C C . LEU A 1 380 ? 10.025 -34.071 3.667 1.00 25.33 380 LEU A C 1
ATOM 3201 O O . LEU A 1 380 ? 9.293 -33.120 3.926 1.00 25.33 380 LEU A O 1
ATOM 3205 N N . ASN A 1 381 ? 9.905 -34.767 2.533 1.00 28.98 381 ASN A N 1
ATOM 3206 C CA . ASN A 1 381 ? 8.846 -34.526 1.542 1.00 28.98 381 ASN A CA 1
ATOM 3207 C C . ASN A 1 381 ? 7.769 -35.628 1.492 1.00 28.98 381 ASN A C 1
ATOM 3209 O O . ASN A 1 381 ? 6.939 -35.608 0.589 1.00 28.98 381 ASN A O 1
ATOM 3213 N N . GLU A 1 382 ? 7.730 -36.558 2.454 1.00 28.92 382 GLU A N 1
ATOM 3214 C CA . GLU A 1 382 ? 6.774 -37.683 2.421 1.00 28.92 382 GLU A CA 1
ATOM 3215 C C . GLU A 1 382 ? 5.755 -37.740 3.572 1.00 28.92 382 GLU A C 1
ATOM 3217 O O . GLU A 1 382 ? 4.806 -38.514 3.498 1.00 28.92 382 GLU A O 1
ATOM 3222 N N . THR A 1 383 ? 5.825 -36.876 4.589 1.00 27.38 383 THR A N 1
ATOM 3223 C CA . THR A 1 383 ? 4.951 -37.016 5.777 1.00 27.38 383 THR A CA 1
ATOM 3224 C C . THR A 1 383 ? 3.652 -36.192 5.755 1.00 27.38 383 THR A C 1
ATOM 3226 O O . THR A 1 383 ? 2.976 -36.102 6.773 1.00 27.38 383 THR A O 1
ATOM 3229 N N . TYR A 1 384 ? 3.246 -35.615 4.616 1.00 27.08 384 TYR A N 1
ATOM 3230 C CA . TYR A 1 384 ? 1.988 -34.843 4.507 1.00 27.08 384 TYR A CA 1
ATOM 3231 C C . TYR A 1 384 ? 0.959 -35.411 3.516 1.00 27.08 384 TYR A C 1
ATOM 3233 O O . TYR A 1 384 ? 0.052 -34.697 3.094 1.00 27.08 384 TYR A O 1
ATOM 3241 N N . LYS A 1 385 ? 1.050 -36.702 3.169 1.00 28.62 385 LYS A N 1
ATOM 3242 C CA . LYS A 1 385 ? 0.036 -37.375 2.333 1.00 28.62 385 LYS A CA 1
ATOM 3243 C C . LYS A 1 385 ? -0.969 -38.261 3.081 1.00 28.62 385 LYS A C 1
ATOM 3245 O O . LYS A 1 385 ? -1.942 -38.667 2.464 1.00 28.62 385 LYS A O 1
ATOM 3250 N N . ASN A 1 386 ? -0.822 -38.476 4.394 1.00 27.22 386 ASN A N 1
ATOM 3251 C CA . ASN A 1 386 ? -1.609 -39.490 5.121 1.00 27.22 386 ASN A CA 1
ATOM 3252 C C . ASN A 1 386 ? -2.531 -38.962 6.243 1.00 27.22 386 ASN A C 1
ATOM 3254 O O . ASN A 1 386 ? -2.802 -39.692 7.187 1.00 27.22 386 ASN A O 1
ATOM 3258 N N . ILE A 1 387 ? -3.045 -37.724 6.175 1.00 28.22 387 ILE A N 1
ATOM 3259 C CA . ILE A 1 387 ? -4.064 -37.235 7.146 1.00 28.22 387 ILE A CA 1
ATOM 3260 C C . ILE A 1 387 ? -5.371 -36.788 6.457 1.00 28.22 387 ILE A C 1
ATOM 3262 O O . ILE A 1 387 ? -6.236 -36.169 7.062 1.00 28.22 387 ILE A O 1
ATOM 3266 N N . LEU A 1 388 ? -5.580 -37.138 5.187 1.00 27.22 388 LEU A N 1
ATOM 3267 C CA . LEU A 1 388 ? -6.843 -36.847 4.505 1.00 27.22 388 LEU A CA 1
ATOM 3268 C C . LEU A 1 388 ? -7.372 -38.097 3.801 1.00 27.22 388 LEU A C 1
ATOM 3270 O O . LEU A 1 388 ? -7.382 -38.147 2.584 1.00 27.22 388 LEU A O 1
ATOM 3274 N N . ASN A 1 389 ? -7.736 -39.119 4.578 1.00 27.39 389 ASN A N 1
ATOM 3275 C CA . ASN A 1 389 ? -8.577 -40.236 4.139 1.00 27.39 389 ASN A CA 1
ATOM 3276 C C . ASN A 1 389 ? -9.184 -40.911 5.373 1.00 27.39 389 ASN A C 1
ATOM 3278 O O . ASN A 1 389 ? -8.587 -41.793 5.984 1.00 27.39 389 ASN A O 1
ATOM 3282 N N . THR A 1 390 ? -10.359 -40.442 5.781 1.00 24.77 390 THR A N 1
ATOM 3283 C CA . THR A 1 390 ? -11.305 -41.226 6.587 1.00 24.77 390 THR A CA 1
ATOM 3284 C C . THR A 1 390 ? -12.676 -40.588 6.417 1.00 24.77 390 THR A C 1
ATOM 3286 O O . THR A 1 390 ? -13.024 -39.682 7.159 1.00 24.77 390 THR A O 1
ATOM 3289 N N . TYR A 1 391 ? -13.366 -40.977 5.346 1.00 27.06 391 TYR A N 1
ATOM 3290 C CA . TYR A 1 391 ? -14.815 -41.190 5.257 1.00 27.06 391 TYR A CA 1
ATOM 3291 C C . TYR A 1 391 ? -15.040 -41.962 3.941 1.00 27.06 391 TYR A C 1
ATOM 3293 O O . TYR A 1 391 ? -15.216 -41.363 2.883 1.00 27.06 391 TYR A O 1
ATOM 3301 N N . GLU A 1 392 ? -14.907 -43.290 4.027 1.00 23.83 392 GLU A N 1
ATOM 3302 C CA . GLU A 1 392 ? -15.334 -44.289 3.027 1.00 23.83 392 GLU A CA 1
ATOM 3303 C C . GLU A 1 392 ? -16.859 -44.162 2.802 1.00 23.83 392 GLU A C 1
ATOM 3305 O O . GLU A 1 392 ? -17.604 -43.940 3.757 1.00 23.83 392 GLU A O 1
ATOM 3310 N N . GLU A 1 393 ? -17.316 -43.962 1.560 1.00 24.12 393 GLU A N 1
ATOM 3311 C CA . GLU A 1 393 ? -17.851 -44.968 0.606 1.00 24.12 393 GLU A CA 1
ATOM 3312 C C . GLU A 1 393 ? -19.063 -45.762 1.134 1.00 24.12 393 GLU A C 1
ATOM 3314 O O . GLU A 1 393 ? -19.010 -46.418 2.168 1.00 24.12 393 GLU A O 1
ATOM 3319 N N . SER A 1 394 ? -20.221 -45.754 0.460 1.00 24.84 394 SER A N 1
ATOM 3320 C CA . SER A 1 394 ? -20.495 -46.528 -0.776 1.00 24.84 394 SER A CA 1
ATOM 3321 C C . SER A 1 394 ? -22.007 -46.404 -1.167 1.00 24.84 394 SER A C 1
ATOM 3323 O O . SER A 1 394 ? -22.756 -45.776 -0.416 1.00 24.84 394 SER A O 1
ATOM 3325 N N . PRO A 1 395 ? -22.536 -47.021 -2.253 1.00 31.58 395 PRO A N 1
ATOM 3326 C CA . PRO A 1 395 ? -22.198 -46.805 -3.667 1.00 31.58 395 PRO A CA 1
ATOM 3327 C C . PRO A 1 395 ? -23.439 -46.710 -4.616 1.00 31.58 395 PRO A C 1
ATOM 3329 O O . PRO A 1 395 ? -24.584 -46.904 -4.218 1.00 31.58 395 PRO A O 1
ATOM 3332 N N . ASP A 1 396 ? -23.150 -46.473 -5.903 1.00 22.83 396 ASP A N 1
ATOM 3333 C CA . ASP A 1 396 ? -23.906 -46.843 -7.119 1.00 22.83 396 ASP A CA 1
ATOM 3334 C C . ASP A 1 396 ? -25.264 -46.195 -7.475 1.00 22.83 396 ASP A C 1
ATOM 3336 O O . ASP A 1 396 ? -26.318 -46.514 -6.930 1.00 22.83 396 ASP A O 1
ATOM 3340 N N . LYS A 1 397 ? -25.280 -45.449 -8.595 1.00 24.62 397 LYS A N 1
ATOM 3341 C CA . LYS A 1 397 ? -25.732 -45.984 -9.902 1.00 24.62 397 LYS A CA 1
ATOM 3342 C C . LYS A 1 397 ? -25.588 -44.956 -11.030 1.00 24.62 397 LYS A C 1
ATOM 3344 O O . LYS A 1 397 ? -26.143 -43.861 -10.993 1.00 24.62 397 LYS A O 1
ATOM 3349 N N . HIS A 1 398 ? -24.878 -45.380 -12.071 1.00 24.42 398 HIS A N 1
ATOM 3350 C CA . HIS A 1 398 ? -24.882 -44.794 -13.405 1.00 24.42 398 HIS A CA 1
ATOM 3351 C C . HIS A 1 398 ? -26.303 -44.726 -13.977 1.00 24.42 398 HIS A C 1
ATOM 3353 O O . HIS A 1 398 ? -26.941 -45.765 -14.136 1.00 24.42 398 HIS A O 1
ATOM 3359 N N . ILE A 1 399 ? -26.753 -43.536 -14.382 1.00 24.02 399 ILE A N 1
ATOM 3360 C CA . ILE A 1 399 ? -27.770 -43.393 -15.429 1.00 24.02 399 ILE A CA 1
ATOM 3361 C C . ILE A 1 399 ? -27.277 -42.353 -16.430 1.00 24.02 399 ILE A C 1
ATOM 3363 O O . ILE A 1 399 ? -27.175 -41.160 -16.159 1.00 24.02 399 ILE A O 1
ATOM 3367 N N . ASN A 1 400 ? -26.937 -42.892 -17.591 1.00 22.59 400 ASN A N 1
ATOM 3368 C CA . ASN A 1 400 ? -26.744 -42.220 -18.858 1.00 22.59 400 ASN A CA 1
ATOM 3369 C C . ASN A 1 400 ? -28.133 -41.814 -19.375 1.00 22.59 400 ASN A C 1
ATOM 3371 O O . ASN A 1 400 ? -29.012 -42.669 -19.372 1.00 22.59 400 ASN A O 1
ATOM 3375 N N . ASN A 1 401 ? -28.343 -40.573 -19.818 1.00 24.08 401 ASN A N 1
ATOM 3376 C CA . ASN A 1 401 ? -29.447 -40.240 -20.723 1.00 24.08 401 ASN A CA 1
ATOM 3377 C C . ASN A 1 401 ? -29.113 -38.982 -21.534 1.00 24.08 401 ASN A C 1
ATOM 3379 O O . ASN A 1 401 ? -29.165 -37.857 -21.041 1.00 24.08 401 ASN A O 1
ATOM 3383 N N . ASN A 1 402 ? -28.786 -39.221 -22.803 1.00 23.55 402 ASN A N 1
ATOM 3384 C CA . ASN A 1 402 ? -28.961 -38.272 -23.892 1.00 23.55 402 ASN A CA 1
ATOM 3385 C C . ASN A 1 402 ? -30.457 -38.000 -24.070 1.00 23.55 402 ASN A C 1
ATOM 3387 O O . ASN A 1 402 ? -31.200 -38.957 -24.272 1.00 23.55 402 ASN A O 1
ATOM 3391 N N . ILE A 1 403 ? -30.875 -36.733 -24.105 1.00 24.52 403 ILE A N 1
ATOM 3392 C CA . ILE A 1 403 ? -32.061 -36.307 -24.859 1.00 24.52 403 ILE A CA 1
ATOM 3393 C C . ILE A 1 403 ? -31.718 -34.998 -25.581 1.00 24.52 403 ILE A C 1
ATOM 3395 O O . ILE A 1 403 ? -31.209 -34.049 -24.986 1.00 24.52 403 ILE A O 1
ATOM 3399 N N . TYR A 1 404 ? -31.937 -35.045 -26.892 1.00 21.52 404 TYR A N 1
ATOM 3400 C CA . TYR A 1 404 ? -31.860 -33.981 -27.888 1.00 21.52 404 TYR A CA 1
ATOM 3401 C C . TYR A 1 404 ? -33.093 -33.057 -27.824 1.00 21.52 404 TYR A C 1
ATOM 3403 O O . TYR A 1 404 ? -34.118 -33.456 -27.284 1.00 21.52 404 TYR A O 1
ATOM 3411 N N . GLU A 1 405 ? -32.978 -31.901 -28.495 1.00 22.56 405 GLU A N 1
ATOM 3412 C CA . GLU A 1 405 ? -34.050 -30.958 -28.893 1.00 22.56 405 GLU A CA 1
ATOM 3413 C C . GLU A 1 405 ? -34.616 -30.082 -27.752 1.00 22.56 405 GLU A C 1
ATOM 3415 O O . GLU A 1 405 ? -34.814 -30.525 -26.632 1.00 22.56 405 GLU A O 1
ATOM 3420 N N . GLU A 1 406 ? -34.839 -28.775 -27.899 1.00 22.83 406 GLU A N 1
ATOM 3421 C CA . GLU A 1 406 ? -35.223 -28.003 -29.079 1.00 22.83 406 GLU A CA 1
ATOM 3422 C C . GLU A 1 406 ? -34.877 -26.514 -28.851 1.00 22.83 406 GLU A C 1
ATOM 3424 O O . GLU A 1 406 ? -34.978 -25.988 -27.737 1.00 22.83 406 GLU A O 1
ATOM 3429 N N . CYS A 1 407 ? -34.450 -25.816 -29.904 1.00 24.64 407 CYS A N 1
ATOM 3430 C CA . CYS A 1 407 ? -34.238 -24.373 -29.887 1.00 24.64 407 CYS A CA 1
ATOM 3431 C C . CYS A 1 407 ? -35.566 -23.626 -29.699 1.00 24.64 407 CYS A C 1
ATOM 3433 O O . CYS A 1 407 ? -36.466 -23.755 -30.521 1.00 24.64 407 CYS A O 1
ATOM 3435 N N . VAL A 1 408 ? -35.632 -22.722 -28.719 1.00 25.00 408 VAL A N 1
ATOM 3436 C CA . VAL A 1 408 ? -36.538 -21.568 -28.794 1.00 25.00 408 VAL A CA 1
ATOM 3437 C C . VAL A 1 408 ? -35.724 -20.306 -28.552 1.00 25.00 408 VAL A C 1
ATOM 3439 O O . VAL A 1 408 ? -35.427 -19.922 -27.421 1.00 25.00 408 VAL A O 1
ATOM 3442 N N . GLU A 1 409 ? -35.363 -19.656 -29.657 1.00 27.34 409 GLU A N 1
ATOM 3443 C CA . GLU A 1 409 ? -34.921 -18.269 -29.676 1.00 27.34 409 GLU A CA 1
ATOM 3444 C C . GLU A 1 409 ? -35.992 -17.386 -29.023 1.00 27.34 409 GLU A C 1
ATOM 3446 O O . GLU A 1 409 ? -37.068 -17.151 -29.575 1.00 27.34 409 GLU A O 1
ATOM 3451 N N . LYS A 1 410 ? -35.681 -16.830 -27.852 1.00 27.33 410 LYS A N 1
ATOM 3452 C CA . LYS A 1 410 ? -36.305 -15.589 -27.396 1.00 27.33 410 LYS A CA 1
ATOM 3453 C C . LYS A 1 410 ? -35.222 -14.568 -27.115 1.00 27.33 410 LYS A C 1
ATOM 3455 O O . LYS A 1 410 ? -34.504 -14.633 -26.125 1.00 27.33 410 LYS A O 1
ATOM 3460 N N . ASN A 1 411 ? -35.157 -13.618 -28.041 1.00 28.59 411 ASN A N 1
ATOM 3461 C CA . ASN A 1 411 ? -34.458 -12.348 -27.961 1.00 28.59 411 ASN A CA 1
ATOM 3462 C C . ASN A 1 411 ? -34.680 -11.661 -26.604 1.00 28.59 411 ASN A C 1
ATOM 3464 O O . ASN A 1 411 ? -35.614 -10.880 -26.434 1.00 28.59 411 ASN A O 1
ATOM 3468 N N . ILE A 1 412 ? -33.772 -11.891 -25.663 1.00 27.80 412 ILE A N 1
ATOM 3469 C CA . ILE A 1 412 ? -33.495 -10.969 -24.569 1.00 27.80 412 ILE A CA 1
ATOM 3470 C C . ILE A 1 412 ? -32.015 -10.644 -24.695 1.00 27.80 412 ILE A C 1
ATOM 3472 O O . ILE A 1 412 ? -31.160 -11.523 -24.693 1.00 27.80 412 ILE A O 1
ATOM 3476 N N . LYS A 1 413 ? -31.727 -9.359 -24.908 1.00 26.81 413 LYS A N 1
ATOM 3477 C CA . LYS A 1 413 ? -30.373 -8.808 -24.936 1.00 26.81 413 LYS A CA 1
ATOM 3478 C C . LYS A 1 413 ? -29.772 -8.936 -23.539 1.00 26.81 413 LYS A C 1
ATOM 3480 O O . LYS A 1 413 ? -29.730 -7.958 -22.795 1.00 26.81 413 LYS A O 1
ATOM 3485 N N . ASP A 1 414 ? -29.310 -10.129 -23.199 1.00 25.17 414 ASP A N 1
ATOM 3486 C CA . ASP A 1 414 ? -28.447 -10.320 -22.054 1.00 25.17 414 ASP A CA 1
ATOM 3487 C C . ASP A 1 414 ? -27.094 -9.707 -22.386 1.00 25.17 414 ASP A C 1
ATOM 3489 O O . ASP A 1 414 ? -26.337 -10.147 -23.255 1.00 25.17 414 ASP A O 1
ATOM 3493 N N . LEU A 1 415 ? -26.822 -8.614 -21.680 1.00 29.95 415 LEU A N 1
ATOM 3494 C CA . LEU A 1 415 ? -25.526 -7.977 -21.566 1.00 29.95 415 LEU A CA 1
ATOM 3495 C C . LEU A 1 415 ? -24.600 -8.951 -20.810 1.00 29.95 415 LEU A C 1
ATOM 3497 O O . LEU A 1 415 ? -24.280 -8.759 -19.637 1.00 29.95 415 LEU A O 1
ATOM 3501 N N . HIS A 1 416 ? -24.217 -10.049 -21.462 1.00 27.38 416 HIS A N 1
ATOM 3502 C CA . HIS A 1 416 ? -23.326 -11.044 -20.891 1.00 27.38 416 HIS A CA 1
ATOM 3503 C C . HIS A 1 416 ? -21.924 -10.450 -20.719 1.00 27.38 416 HIS A C 1
ATOM 3505 O O . HIS A 1 416 ? -21.169 -10.240 -21.664 1.00 27.38 416 HIS A O 1
ATOM 3511 N N . VAL A 1 417 ? -21.626 -10.135 -19.458 1.00 34.81 417 VAL A N 1
ATOM 3512 C CA . VAL A 1 417 ? -20.459 -10.627 -18.716 1.00 34.81 417 VAL A CA 1
ATOM 3513 C C . VAL A 1 417 ? -19.182 -10.751 -19.555 1.00 34.81 417 VAL A C 1
ATOM 3515 O O . VAL A 1 417 ? -18.833 -11.820 -20.038 1.00 34.81 417 VAL A O 1
ATOM 3518 N N . ASN A 1 418 ? -18.416 -9.663 -19.614 1.00 25.28 418 ASN A N 1
ATOM 3519 C CA . ASN A 1 418 ? -16.971 -9.715 -19.846 1.00 25.28 418 ASN A CA 1
ATOM 3520 C C . ASN A 1 418 ? -16.248 -9.275 -18.564 1.00 25.28 418 ASN A C 1
ATOM 3522 O O . ASN A 1 418 ? -15.545 -8.271 -18.547 1.00 25.28 418 ASN A O 1
ATOM 3526 N N . ASP A 1 419 ? -16.451 -10.020 -17.475 1.00 31.92 419 ASP A N 1
ATOM 3527 C CA . ASP A 1 419 ? -15.804 -9.777 -16.176 1.00 31.92 419 ASP A CA 1
ATOM 3528 C C . ASP A 1 419 ? -15.016 -11.009 -15.685 1.00 31.92 419 ASP A C 1
ATOM 3530 O O . ASP A 1 419 ? -14.972 -11.326 -14.501 1.00 31.92 419 ASP A O 1
ATOM 3534 N N . SER A 1 420 ? -14.308 -11.689 -16.591 1.00 31.83 420 SER A N 1
ATOM 3535 C CA . SER A 1 420 ? -13.208 -12.593 -16.224 1.00 31.83 420 SER A CA 1
ATOM 3536 C C . SER A 1 420 ? -11.868 -12.010 -16.675 1.00 31.83 420 SER A C 1
ATOM 3538 O O . SER A 1 420 ? -11.122 -12.596 -17.461 1.00 31.83 420 SER A O 1
ATOM 3540 N N . CYS A 1 421 ? -11.536 -10.820 -16.169 1.00 32.72 421 CYS A N 1
ATOM 3541 C CA . CYS A 1 421 ? -10.153 -10.360 -16.147 1.00 32.72 421 CYS A CA 1
ATOM 3542 C C . CYS A 1 421 ? -9.398 -11.243 -15.141 1.00 32.72 421 CYS A C 1
ATOM 3544 O O . CYS A 1 421 ? -9.273 -10.885 -13.969 1.00 32.72 421 CYS A O 1
ATOM 3546 N N . TYR A 1 422 ? -8.936 -12.421 -15.580 1.00 34.88 422 TYR A N 1
ATOM 3547 C CA . TYR A 1 422 ? -7.916 -13.190 -14.868 1.00 34.88 422 TYR A CA 1
ATOM 3548 C C . TYR A 1 422 ? -6.724 -12.256 -14.660 1.00 34.88 422 TYR A C 1
ATOM 3550 O O . TYR A 1 422 ? -5.953 -11.941 -15.569 1.00 34.88 422 TYR A O 1
ATOM 3558 N N . CYS A 1 423 ? -6.647 -11.695 -13.461 1.00 46.91 423 CYS A N 1
ATOM 3559 C CA . CYS A 1 423 ? -5.704 -10.652 -13.136 1.00 46.91 423 CYS A CA 1
ATOM 3560 C C . CYS A 1 423 ? -4.372 -11.344 -12.821 1.00 46.91 423 CYS A C 1
ATOM 3562 O O . CYS A 1 423 ? -4.065 -11.577 -11.653 1.00 46.91 423 CYS A O 1
ATOM 3564 N N . TYR A 1 424 ? -3.584 -11.654 -13.864 1.00 51.47 424 TYR A N 1
ATOM 3565 C CA . TYR A 1 424 ? -2.220 -12.232 -13.809 1.00 51.47 424 TYR A CA 1
ATOM 3566 C C . TYR A 1 424 ? -1.305 -11.585 -12.749 1.00 51.47 424 TYR A C 1
ATOM 3568 O O . TYR A 1 424 ? -0.300 -12.144 -12.330 1.00 51.47 424 TYR A O 1
ATOM 3576 N N . ASN A 1 425 ? -1.663 -10.392 -12.280 1.00 57.28 425 ASN A N 1
ATOM 3577 C CA . ASN A 1 425 ? -1.082 -9.684 -11.146 1.00 57.28 425 ASN A CA 1
ATOM 3578 C C . ASN A 1 425 ? -0.941 -10.524 -9.862 1.00 57.28 425 ASN A C 1
ATOM 3580 O O . ASN A 1 425 ? -0.011 -10.279 -9.088 1.00 57.28 425 ASN A O 1
ATOM 3584 N N . TYR A 1 426 ? -1.849 -11.474 -9.626 1.00 65.38 426 TYR A N 1
ATOM 3585 C CA . TYR A 1 426 ? -1.845 -12.323 -8.430 1.00 65.38 426 TYR A CA 1
ATOM 3586 C C . TYR A 1 426 ? -1.182 -13.688 -8.637 1.00 65.38 426 TYR A C 1
ATOM 3588 O O . TYR A 1 426 ? -1.119 -14.472 -7.686 1.00 65.38 426 TYR A O 1
ATOM 3596 N N . ASP A 1 427 ? -0.650 -13.949 -9.831 1.00 75.56 427 ASP A N 1
ATOM 3597 C CA . ASP A 1 427 ? 0.084 -15.174 -10.118 1.00 75.56 427 ASP A CA 1
ATOM 3598 C C . ASP A 1 427 ? 1.476 -15.136 -9.493 1.00 75.56 427 ASP A C 1
ATOM 3600 O O . ASP A 1 427 ? 2.127 -14.089 -9.417 1.00 75.56 427 ASP A O 1
ATOM 3604 N N . ASN A 1 428 ? 1.951 -16.314 -9.095 1.00 79.94 428 ASN A N 1
ATOM 3605 C CA . ASN A 1 428 ? 3.322 -16.512 -8.648 1.00 79.94 428 ASN A CA 1
ATOM 3606 C C . ASN A 1 428 ? 4.301 -16.374 -9.838 1.00 79.94 428 ASN A C 1
ATOM 3608 O O . ASN A 1 428 ? 4.011 -16.866 -10.938 1.00 79.94 428 ASN A O 1
ATOM 3612 N N . ILE A 1 429 ? 5.439 -15.702 -9.614 1.00 81.62 429 ILE A N 1
ATOM 3613 C CA . ILE A 1 429 ? 6.501 -15.467 -10.611 1.00 81.62 429 ILE A CA 1
ATOM 3614 C C . ILE A 1 429 ? 7.491 -16.632 -10.745 1.00 81.62 429 ILE A C 1
ATOM 3616 O O . ILE A 1 429 ? 8.394 -16.568 -11.585 1.00 81.62 429 ILE A O 1
ATOM 3620 N N . ARG A 1 430 ? 7.373 -17.676 -9.916 1.00 79.44 430 ARG A N 1
ATOM 3621 C CA . ARG A 1 430 ? 8.255 -18.849 -9.945 1.00 79.44 430 ARG A CA 1
ATOM 3622 C C . ARG A 1 430 ? 8.407 -19.397 -11.364 1.00 79.44 430 ARG A C 1
ATOM 3624 O O . ARG A 1 430 ? 7.413 -19.687 -12.024 1.00 79.44 430 ARG A O 1
ATOM 3631 N N . ASN A 1 431 ? 9.657 -19.516 -11.821 1.00 73.94 431 ASN A N 1
ATOM 3632 C CA . ASN A 1 431 ? 10.046 -20.005 -13.153 1.00 73.94 431 ASN A CA 1
ATOM 3633 C C . ASN A 1 431 ? 9.434 -19.239 -14.343 1.00 73.94 431 ASN A C 1
ATOM 3635 O O . ASN A 1 431 ? 9.397 -19.750 -15.458 1.00 73.94 431 ASN A O 1
ATOM 3639 N N . LYS A 1 432 ? 8.941 -18.013 -14.129 1.00 79.19 432 LYS A N 1
ATOM 3640 C CA . LYS A 1 432 ? 8.398 -17.153 -15.188 1.00 79.19 432 LYS A CA 1
ATOM 3641 C C . LYS A 1 432 ? 9.316 -15.966 -15.449 1.00 79.19 432 LYS A C 1
ATOM 3643 O O . LYS A 1 432 ? 9.959 -15.447 -14.532 1.00 79.19 432 LYS A O 1
ATOM 3648 N N . ASN A 1 433 ? 9.310 -15.488 -16.694 1.00 80.88 433 ASN A N 1
ATOM 3649 C CA . ASN A 1 433 ? 9.840 -14.169 -17.017 1.00 80.88 433 ASN A CA 1
ATOM 3650 C C . ASN A 1 433 ? 8.898 -13.105 -16.433 1.00 80.88 433 ASN A C 1
ATOM 3652 O O . ASN A 1 433 ? 7.689 -13.108 -16.694 1.00 80.88 433 ASN A O 1
ATOM 3656 N N . ILE A 1 434 ? 9.446 -12.204 -15.613 1.00 84.81 434 ILE A N 1
ATOM 3657 C CA . ILE A 1 434 ? 8.631 -11.208 -14.917 1.00 84.81 434 ILE A CA 1
ATOM 3658 C C . ILE A 1 434 ? 8.034 -10.201 -15.912 1.00 84.81 434 ILE A C 1
ATOM 3660 O O . ILE A 1 434 ? 6.912 -9.750 -15.726 1.00 84.81 434 ILE A O 1
ATOM 3664 N N . LEU A 1 435 ? 8.739 -9.847 -16.984 1.00 86.50 435 LEU A N 1
ATOM 3665 C CA . LEU A 1 435 ? 8.366 -8.719 -17.840 1.00 86.50 435 LEU A CA 1
ATOM 3666 C C . LEU A 1 435 ? 7.304 -9.057 -18.894 1.00 86.50 435 LEU A C 1
ATOM 3668 O O . LEU A 1 435 ? 6.564 -8.162 -19.302 1.00 86.50 435 LEU A O 1
ATOM 3672 N N . ASP A 1 436 ? 7.184 -10.318 -19.315 1.00 77.31 436 ASP A N 1
ATOM 3673 C CA . ASP A 1 436 ? 6.350 -10.694 -20.469 1.00 77.31 436 ASP A CA 1
ATOM 3674 C C . ASP A 1 436 ? 4.833 -10.548 -20.207 1.00 77.31 436 ASP A C 1
ATOM 3676 O O . ASP A 1 436 ? 4.082 -10.135 -21.094 1.00 77.31 436 ASP A O 1
ATOM 3680 N N . ASN A 1 437 ? 4.372 -10.792 -18.973 1.00 72.38 437 ASN A N 1
ATOM 3681 C CA . ASN A 1 437 ? 2.938 -10.853 -18.639 1.00 72.38 437 ASN A CA 1
ATOM 3682 C C . ASN A 1 437 ? 2.423 -9.701 -17.764 1.00 72.38 437 ASN A C 1
ATOM 3684 O O . ASN A 1 437 ? 1.253 -9.682 -17.383 1.00 72.38 437 ASN A O 1
ATOM 3688 N N . LEU A 1 438 ? 3.243 -8.683 -17.495 1.00 85.00 438 LEU A N 1
ATOM 3689 C CA . LEU A 1 438 ? 2.811 -7.555 -16.670 1.00 85.00 438 LEU A CA 1
ATOM 3690 C C . LEU A 1 438 ? 1.759 -6.682 -17.352 1.00 85.00 438 LEU A C 1
ATOM 3692 O O . LEU A 1 438 ? 1.748 -6.488 -18.571 1.00 85.00 438 LEU A O 1
ATOM 3696 N N . ASN A 1 439 ? 0.867 -6.120 -16.539 1.00 86.94 439 ASN A N 1
ATOM 3697 C CA . ASN A 1 439 ? 0.016 -5.019 -16.972 1.00 86.94 439 ASN A CA 1
ATOM 3698 C C . ASN A 1 439 ? 0.853 -3.735 -17.164 1.00 86.94 439 ASN A C 1
ATOM 3700 O O . ASN A 1 439 ? 1.961 -3.612 -16.641 1.00 86.94 439 ASN A O 1
ATOM 3704 N N . ILE A 1 440 ? 0.311 -2.749 -17.881 1.00 90.00 440 ILE A N 1
ATOM 3705 C CA . ILE A 1 440 ? 1.062 -1.527 -18.201 1.00 90.00 440 ILE A CA 1
ATOM 3706 C C . ILE A 1 440 ? 1.408 -0.690 -16.962 1.00 90.00 440 ILE A C 1
ATOM 3708 O O . ILE A 1 440 ? 2.498 -0.127 -16.908 1.00 90.00 440 ILE A O 1
ATOM 3712 N N . ASN A 1 441 ? 0.540 -0.637 -15.947 1.00 90.38 441 ASN A N 1
ATOM 3713 C CA . ASN A 1 441 ? 0.844 0.098 -14.713 1.00 90.38 441 ASN A CA 1
ATOM 3714 C C . ASN A 1 441 ? 2.083 -0.481 -14.020 1.00 90.38 441 ASN A C 1
ATOM 3716 O O . ASN A 1 441 ? 2.948 0.257 -13.563 1.00 90.38 441 ASN A O 1
ATOM 3720 N N . HIS A 1 442 ? 2.184 -1.805 -13.975 1.00 91.44 442 HIS A N 1
ATOM 3721 C CA . HIS A 1 442 ? 3.314 -2.526 -13.407 1.00 91.44 442 HIS A CA 1
ATOM 3722 C C . HIS A 1 442 ? 4.613 -2.297 -14.183 1.00 91.44 442 HIS A C 1
ATOM 3724 O O . HIS A 1 442 ? 5.638 -2.011 -13.567 1.00 91.44 442 HIS A O 1
ATOM 3730 N N . LEU A 1 443 ? 4.566 -2.334 -15.518 1.00 92.50 443 LEU A N 1
ATOM 3731 C CA . LEU A 1 443 ? 5.718 -1.973 -16.355 1.00 92.50 443 LEU A CA 1
ATOM 3732 C C . LEU A 1 443 ? 6.162 -0.531 -16.103 1.00 92.50 443 LEU A C 1
ATOM 3734 O O . LEU A 1 443 ? 7.349 -0.271 -15.925 1.00 92.50 443 LEU A O 1
ATOM 3738 N N . ALA A 1 444 ? 5.211 0.402 -16.020 1.00 93.94 444 ALA A N 1
ATOM 3739 C CA . ALA A 1 444 ? 5.511 1.790 -15.701 1.00 93.94 444 ALA A CA 1
ATOM 3740 C C . ALA A 1 444 ? 6.159 1.920 -14.311 1.00 93.94 444 ALA A C 1
ATOM 3742 O O . ALA A 1 444 ? 7.109 2.678 -14.153 1.00 93.94 444 ALA A O 1
ATOM 3743 N N . TYR A 1 445 ? 5.731 1.151 -13.304 1.00 95.06 445 TYR A N 1
ATOM 3744 C CA . TYR A 1 445 ? 6.403 1.148 -12.000 1.00 95.06 445 TYR A CA 1
ATOM 3745 C C . TYR A 1 445 ? 7.838 0.610 -12.057 1.00 95.06 445 TYR A C 1
ATOM 3747 O O . TYR A 1 445 ? 8.701 1.159 -11.371 1.00 95.06 445 TYR A O 1
ATOM 3755 N N . ILE A 1 446 ? 8.120 -0.396 -12.890 1.00 95.94 446 ILE A N 1
ATOM 3756 C CA . ILE A 1 446 ? 9.490 -0.884 -13.116 1.00 95.94 446 ILE A CA 1
ATOM 3757 C C . ILE A 1 446 ? 10.337 0.207 -13.778 1.00 95.94 446 ILE A C 1
ATOM 3759 O O . ILE A 1 446 ? 11.378 0.571 -13.235 1.00 95.94 446 ILE A O 1
ATOM 3763 N N . LEU A 1 447 ? 9.867 0.792 -14.885 1.00 96.44 447 LEU A N 1
ATOM 3764 C CA . LEU A 1 447 ? 10.575 1.874 -15.580 1.00 96.44 447 LEU A CA 1
ATOM 3765 C C . LEU A 1 447 ? 10.805 3.081 -14.661 1.00 96.44 447 LEU A C 1
ATOM 3767 O O . LEU A 1 447 ? 11.915 3.597 -14.578 1.00 96.44 447 LEU A O 1
ATOM 3771 N N . SER A 1 448 ? 9.790 3.497 -13.900 1.00 96.69 448 SER A N 1
ATOM 3772 C CA . SER A 1 448 ? 9.918 4.588 -12.927 1.00 96.69 448 SER A CA 1
ATOM 3773 C C . SER A 1 448 ? 10.971 4.281 -11.862 1.00 96.69 448 SER A C 1
ATOM 3775 O O . SER A 1 448 ? 11.764 5.155 -11.515 1.00 96.69 448 SER A O 1
ATOM 3777 N N . THR A 1 449 ? 11.003 3.047 -11.359 1.00 97.00 449 THR A N 1
ATOM 3778 C CA . THR A 1 449 ? 11.999 2.602 -10.378 1.00 97.00 449 THR A CA 1
ATOM 3779 C C . THR A 1 449 ? 13.412 2.647 -10.958 1.00 97.00 449 THR A C 1
ATOM 3781 O O . THR A 1 449 ? 14.294 3.256 -10.360 1.00 97.00 449 THR A O 1
ATOM 3784 N N . LEU A 1 450 ? 13.616 2.106 -12.159 1.00 97.06 450 LEU A N 1
ATOM 3785 C CA . LEU A 1 450 ? 14.898 2.149 -12.868 1.00 97.06 450 LEU A CA 1
ATOM 3786 C C . LEU A 1 450 ? 15.371 3.588 -13.131 1.00 97.06 450 LEU A C 1
ATOM 3788 O O . LEU A 1 450 ? 16.530 3.915 -12.875 1.00 97.06 450 LEU A O 1
ATOM 3792 N N . CYS A 1 451 ? 14.462 4.487 -13.534 1.00 95.75 451 CYS A N 1
ATOM 3793 C CA . CYS A 1 451 ? 14.757 5.918 -13.634 1.00 95.75 451 CYS A CA 1
ATOM 3794 C C . CYS A 1 451 ? 15.259 6.496 -12.312 1.00 95.75 451 CYS A C 1
ATOM 3796 O O . CYS A 1 451 ? 16.233 7.246 -12.312 1.00 95.75 451 CYS A O 1
ATOM 3798 N N . LYS A 1 452 ? 14.596 6.192 -11.190 1.00 94.00 452 LYS A N 1
ATOM 3799 C CA . LYS A 1 452 ? 14.992 6.700 -9.868 1.00 94.00 452 LYS A CA 1
ATOM 3800 C C . LYS A 1 452 ? 16.369 6.188 -9.452 1.00 94.00 452 LYS A C 1
ATOM 3802 O O . LYS A 1 452 ? 17.165 6.964 -8.941 1.00 94.00 452 LYS A O 1
ATOM 3807 N N . LEU A 1 453 ? 16.654 4.918 -9.731 1.00 94.62 453 LEU A N 1
ATOM 3808 C CA . LEU A 1 453 ? 17.954 4.296 -9.473 1.00 94.62 453 LEU A CA 1
ATOM 3809 C C . LEU A 1 453 ? 19.061 4.775 -10.422 1.00 94.62 453 LEU A C 1
ATOM 3811 O O . LEU A 1 453 ? 20.231 4.509 -10.166 1.00 94.62 453 LEU A O 1
ATOM 3815 N N . ASN A 1 454 ? 18.704 5.486 -11.496 1.00 94.56 454 ASN A N 1
ATOM 3816 C CA . ASN A 1 454 ? 19.610 5.850 -12.582 1.00 94.56 454 ASN A CA 1
ATOM 3817 C C . ASN A 1 454 ? 20.252 4.623 -13.257 1.00 94.56 454 ASN A C 1
ATOM 3819 O O . ASN A 1 454 ? 21.436 4.635 -13.575 1.00 94.56 454 ASN A O 1
ATOM 3823 N N . ILE A 1 455 ? 19.459 3.564 -13.454 1.00 94.62 455 ILE A N 1
ATOM 3824 C CA . ILE A 1 455 ? 19.882 2.318 -14.100 1.00 94.62 455 ILE A CA 1
ATOM 3825 C C . ILE A 1 455 ? 19.147 2.182 -15.431 1.00 94.62 455 ILE A C 1
ATOM 3827 O O . ILE A 1 455 ? 17.913 2.155 -15.469 1.00 94.62 455 ILE A O 1
ATOM 3831 N N . HIS A 1 456 ? 19.911 2.054 -16.510 1.00 95.25 456 HIS A N 1
ATOM 3832 C CA . HIS A 1 456 ? 19.409 1.611 -17.802 1.00 95.25 456 HIS A CA 1
ATOM 3833 C C . HIS A 1 456 ? 19.901 0.194 -18.081 1.00 95.25 456 HIS A C 1
ATOM 3835 O O . HIS A 1 456 ? 21.046 -0.137 -17.785 1.00 95.25 456 HIS A O 1
ATOM 3841 N N . ASP A 1 457 ? 19.013 -0.635 -18.618 1.00 94.31 457 ASP A N 1
ATOM 3842 C CA . ASP A 1 457 ? 19.330 -1.987 -19.048 1.00 94.31 457 ASP A CA 1
ATOM 3843 C C . ASP A 1 457 ? 18.558 -2.294 -20.331 1.00 94.31 457 ASP A C 1
ATOM 3845 O O . ASP A 1 457 ? 17.320 -2.286 -20.329 1.00 94.31 457 ASP A O 1
ATOM 3849 N N . ASP A 1 458 ? 19.289 -2.548 -21.417 1.00 92.31 458 ASP A N 1
ATOM 3850 C CA . ASP A 1 458 ? 18.721 -2.728 -22.754 1.00 92.31 458 ASP A CA 1
ATOM 3851 C C . ASP A 1 458 ? 17.736 -3.894 -22.809 1.00 92.31 458 ASP A C 1
ATOM 3853 O O . ASP A 1 458 ? 16.662 -3.782 -23.403 1.00 92.31 458 ASP A O 1
ATOM 3857 N N . TYR A 1 459 ? 18.060 -5.014 -22.155 1.00 91.94 459 TYR A N 1
ATOM 3858 C CA . TYR A 1 459 ? 17.195 -6.191 -22.145 1.00 91.94 459 TYR A CA 1
ATOM 3859 C C . TYR A 1 459 ? 15.856 -5.873 -21.472 1.00 91.94 459 TYR A C 1
ATOM 3861 O O . TYR A 1 459 ? 14.788 -6.108 -22.051 1.00 91.94 459 TYR A O 1
ATOM 3869 N N . ILE A 1 460 ? 15.903 -5.300 -20.264 1.00 94.00 460 ILE A N 1
ATOM 3870 C CA . ILE A 1 460 ? 14.695 -4.950 -19.508 1.00 94.00 460 ILE A CA 1
ATOM 3871 C C . ILE A 1 460 ? 13.868 -3.907 -20.268 1.00 94.00 460 ILE A C 1
ATOM 3873 O O . ILE A 1 460 ? 12.646 -4.059 -20.387 1.00 94.00 460 ILE A O 1
ATOM 3877 N N . TYR A 1 461 ? 14.512 -2.867 -20.805 1.00 94.69 461 TYR A N 1
ATOM 3878 C CA . TYR A 1 461 ? 13.843 -1.826 -21.582 1.00 94.69 461 TYR A CA 1
ATOM 3879 C C . TYR A 1 461 ? 13.147 -2.403 -22.819 1.00 94.69 461 TYR A C 1
ATOM 3881 O O . TYR A 1 461 ? 11.944 -2.194 -22.994 1.00 94.69 461 TYR A O 1
ATOM 3889 N N . ASN A 1 462 ? 13.856 -3.193 -23.629 1.00 92.06 462 ASN A N 1
ATOM 3890 C CA . ASN A 1 462 ? 13.310 -3.784 -24.851 1.00 92.06 462 ASN A CA 1
ATOM 3891 C C . ASN A 1 462 ? 12.118 -4.702 -24.555 1.00 92.06 462 ASN A C 1
ATOM 3893 O O . ASN A 1 462 ? 11.083 -4.621 -25.223 1.00 92.06 462 ASN A O 1
ATOM 3897 N N . LYS A 1 463 ? 12.196 -5.510 -23.491 1.00 91.88 463 LYS A N 1
ATOM 3898 C CA . LYS A 1 463 ? 11.062 -6.321 -23.021 1.00 91.88 463 LYS A CA 1
ATOM 3899 C C . LYS A 1 463 ? 9.862 -5.467 -22.604 1.00 91.88 463 LYS A C 1
ATOM 3901 O O . LYS A 1 463 ? 8.726 -5.785 -22.968 1.00 91.88 463 LYS A O 1
ATOM 3906 N N . CYS A 1 464 ? 10.094 -4.358 -21.902 1.00 93.25 464 CYS A N 1
ATOM 3907 C CA . CYS A 1 464 ? 9.030 -3.423 -21.538 1.00 93.25 464 CYS A CA 1
ATOM 3908 C C . CYS A 1 464 ? 8.385 -2.788 -22.778 1.00 93.25 464 CYS A C 1
ATOM 3910 O O . CYS A 1 464 ? 7.158 -2.743 -22.861 1.00 93.25 464 CYS A O 1
ATOM 3912 N N . VAL A 1 465 ? 9.180 -2.348 -23.760 1.00 93.00 465 VAL A N 1
ATOM 3913 C CA . VAL A 1 465 ? 8.687 -1.764 -25.019 1.00 93.00 465 VAL A CA 1
ATOM 3914 C C . VAL A 1 465 ? 7.828 -2.762 -25.790 1.00 93.00 465 VAL A C 1
ATOM 3916 O O . VAL A 1 465 ? 6.717 -2.414 -26.185 1.00 93.00 465 VAL A O 1
ATOM 3919 N N . ILE A 1 466 ? 8.271 -4.013 -25.945 1.00 91.69 466 ILE A N 1
ATOM 3920 C CA . ILE A 1 466 ? 7.487 -5.066 -26.615 1.00 91.69 466 ILE A CA 1
ATOM 3921 C C . ILE A 1 466 ? 6.120 -5.242 -25.940 1.00 91.69 466 ILE A C 1
ATOM 3923 O O . ILE A 1 466 ? 5.091 -5.323 -26.615 1.00 91.69 466 ILE A O 1
ATOM 3927 N N . ASN A 1 467 ? 6.082 -5.272 -24.607 1.00 90.06 467 ASN A N 1
ATOM 3928 C CA . ASN A 1 467 ? 4.834 -5.442 -23.866 1.00 90.06 467 ASN A CA 1
ATOM 3929 C C . ASN A 1 467 ? 3.934 -4.188 -23.952 1.00 90.06 467 ASN A C 1
ATOM 3931 O O . ASN A 1 467 ? 2.721 -4.307 -24.145 1.00 90.06 467 ASN A O 1
ATOM 3935 N N . ILE A 1 468 ? 4.516 -2.981 -23.925 1.00 92.00 468 ILE A N 1
ATOM 3936 C CA . ILE A 1 468 ? 3.792 -1.722 -24.170 1.00 92.00 468 ILE A CA 1
ATOM 3937 C C . ILE A 1 468 ? 3.187 -1.712 -25.576 1.00 92.00 468 ILE A C 1
ATOM 3939 O O . ILE A 1 468 ? 2.006 -1.403 -25.707 1.00 92.00 468 ILE A O 1
ATOM 3943 N N . ARG A 1 469 ? 3.933 -2.108 -26.617 1.00 92.12 469 ARG A N 1
ATOM 3944 C CA . ARG A 1 469 ? 3.430 -2.191 -28.001 1.00 92.12 469 ARG A CA 1
ATOM 3945 C C . ARG A 1 469 ? 2.186 -3.072 -28.092 1.00 92.12 469 ARG A C 1
ATOM 3947 O O . ARG A 1 469 ? 1.176 -2.638 -28.640 1.00 92.12 469 ARG A O 1
ATOM 3954 N N . LYS A 1 470 ? 2.227 -4.265 -27.483 1.00 90.94 470 LYS A N 1
ATOM 3955 C CA . LYS A 1 470 ? 1.099 -5.218 -27.449 1.00 90.94 470 LYS A CA 1
ATOM 3956 C C . LYS A 1 470 ? -0.140 -4.669 -26.739 1.00 90.94 470 LYS A C 1
ATOM 3958 O O . LYS A 1 470 ? -1.253 -5.095 -27.029 1.00 90.94 470 LYS A O 1
ATOM 3963 N N . LYS A 1 471 ? 0.034 -3.757 -25.780 1.00 90.75 471 LYS A N 1
ATOM 3964 C CA . LYS A 1 471 ? -1.044 -3.271 -24.906 1.00 90.75 471 LYS A CA 1
ATOM 3965 C C . LYS A 1 471 ? -1.294 -1.767 -25.041 1.00 90.75 471 LYS A C 1
ATOM 3967 O O . LYS A 1 471 ? -1.998 -1.221 -24.200 1.00 90.75 471 LYS A O 1
ATOM 3972 N N . ILE A 1 472 ? -0.778 -1.098 -26.076 1.00 90.00 472 ILE A N 1
ATOM 3973 C CA . ILE A 1 472 ? -0.682 0.372 -26.152 1.00 90.00 472 ILE A CA 1
ATOM 3974 C C . ILE A 1 472 ? -2.012 1.094 -25.889 1.00 90.00 472 ILE A C 1
ATOM 3976 O O . ILE A 1 472 ? -2.026 2.102 -25.199 1.00 90.00 472 ILE A O 1
ATOM 3980 N N . PHE A 1 473 ? -3.149 0.546 -26.321 1.00 88.56 473 PHE A N 1
ATOM 3981 C CA . PHE A 1 473 ? -4.471 1.146 -26.090 1.00 88.56 473 PHE A CA 1
ATOM 3982 C C . PHE A 1 473 ? -4.995 1.025 -24.649 1.00 88.56 473 PHE A C 1
ATOM 3984 O O . PHE A 1 473 ? -5.975 1.671 -24.295 1.00 88.56 473 PHE A O 1
ATOM 3991 N N . LYS A 1 474 ? -4.341 0.225 -23.799 1.00 89.50 474 LYS A N 1
ATOM 3992 C CA . LYS A 1 474 ? -4.610 0.122 -22.356 1.00 89.50 474 LYS A CA 1
ATOM 3993 C C . LYS A 1 474 ? -3.720 1.067 -21.528 1.00 89.50 474 LYS A C 1
ATOM 3995 O O . LYS A 1 474 ? -3.786 1.034 -20.299 1.00 89.50 474 LYS A O 1
ATOM 4000 N N . ILE A 1 475 ? -2.863 1.878 -22.162 1.00 90.38 475 ILE A N 1
ATOM 4001 C CA . ILE A 1 475 ? -2.015 2.850 -21.460 1.00 90.38 475 ILE A CA 1
ATOM 4002 C C . ILE A 1 475 ? -2.857 4.028 -20.960 1.00 90.38 475 ILE A C 1
ATOM 4004 O O . ILE A 1 475 ? -3.695 4.563 -21.681 1.00 90.38 475 ILE A O 1
ATOM 4008 N N . ASN A 1 476 ? -2.624 4.455 -19.720 1.00 90.25 476 ASN A N 1
ATOM 4009 C CA . ASN A 1 476 ? -3.172 5.707 -19.196 1.00 90.25 476 ASN A CA 1
ATOM 4010 C C . ASN A 1 476 ? -2.119 6.826 -19.255 1.00 90.25 476 ASN A C 1
ATOM 4012 O O . ASN A 1 476 ? -0.932 6.570 -19.472 1.00 90.25 476 ASN A O 1
ATOM 4016 N N . SER A 1 477 ? -2.551 8.069 -19.027 1.00 90.00 477 SER A N 1
ATOM 4017 C CA . SER A 1 477 ? -1.677 9.250 -19.064 1.00 90.00 477 SER A CA 1
ATOM 4018 C C . SER A 1 477 ? -0.461 9.110 -18.148 1.00 90.00 477 SER A C 1
ATOM 4020 O O . SER A 1 477 ? 0.657 9.359 -18.582 1.00 90.00 477 SER A O 1
ATOM 4022 N N . LYS A 1 478 ? -0.653 8.618 -16.917 1.00 93.75 478 LYS A N 1
ATOM 4023 C CA . LYS A 1 478 ? 0.429 8.389 -15.948 1.00 93.75 478 LYS A CA 1
ATOM 4024 C C . LYS A 1 478 ? 1.501 7.442 -16.495 1.00 93.75 478 LYS A C 1
ATOM 4026 O O . LYS A 1 478 ? 2.688 7.742 -16.405 1.00 93.75 478 LYS A O 1
ATOM 4031 N N . CYS A 1 479 ? 1.098 6.301 -17.047 1.00 94.69 479 CYS A N 1
ATOM 4032 C CA . CYS A 1 479 ? 2.029 5.312 -17.587 1.00 94.69 479 CYS A CA 1
ATOM 4033 C C . CYS A 1 479 ? 2.779 5.847 -18.805 1.00 94.69 479 CYS A C 1
ATOM 4035 O O . CYS A 1 479 ? 3.983 5.629 -18.923 1.00 94.69 479 CYS A O 1
ATOM 4037 N N . LEU A 1 480 ? 2.080 6.578 -19.678 1.00 93.38 480 LEU A N 1
ATOM 4038 C CA . LEU A 1 480 ? 2.691 7.207 -20.841 1.00 93.38 480 LEU A CA 1
ATOM 4039 C C . LEU A 1 480 ? 3.729 8.257 -20.426 1.00 93.38 480 LEU A C 1
ATOM 4041 O O . LEU A 1 480 ? 4.846 8.232 -20.933 1.00 93.38 480 LEU A O 1
ATOM 4045 N N . SER A 1 481 ? 3.403 9.126 -19.465 1.00 94.69 481 SER A N 1
ATOM 4046 C CA . SER A 1 481 ? 4.348 10.109 -18.925 1.00 94.69 481 SER A CA 1
ATOM 4047 C C . SER A 1 481 ? 5.601 9.448 -18.355 1.00 94.69 481 SER A C 1
ATOM 4049 O O . SER A 1 481 ? 6.702 9.918 -18.615 1.00 94.69 481 SER A O 1
ATOM 4051 N N . ILE A 1 482 ? 5.455 8.341 -17.617 1.00 96.31 482 ILE A N 1
ATOM 4052 C CA . ILE A 1 482 ? 6.601 7.600 -17.071 1.00 96.31 482 ILE A CA 1
ATOM 4053 C C . ILE A 1 482 ? 7.473 7.018 -18.189 1.00 96.31 482 ILE A C 1
ATOM 4055 O O . ILE A 1 482 ? 8.694 7.122 -18.122 1.00 96.31 482 ILE A O 1
ATOM 4059 N N . TYR A 1 483 ? 6.863 6.421 -19.214 1.00 95.62 483 TYR A N 1
ATOM 4060 C CA . TYR A 1 483 ? 7.595 5.881 -20.359 1.00 95.62 483 TYR A CA 1
ATOM 4061 C C . TYR A 1 483 ? 8.385 6.970 -21.102 1.00 95.62 483 TYR A C 1
ATOM 4063 O O . TYR A 1 483 ? 9.571 6.793 -21.372 1.00 95.62 483 TYR A O 1
ATOM 4071 N N . LEU A 1 484 ? 7.757 8.117 -21.378 1.00 94.25 484 LEU A N 1
ATOM 4072 C CA . LEU A 1 484 ? 8.419 9.246 -22.037 1.00 94.25 484 LEU A CA 1
ATOM 4073 C C . LEU A 1 484 ? 9.535 9.842 -21.169 1.00 94.25 484 LEU A C 1
ATOM 4075 O O . LEU A 1 484 ? 10.605 10.156 -21.686 1.00 94.25 484 LEU A O 1
ATOM 4079 N N . LEU A 1 485 ? 9.323 9.937 -19.852 1.00 96.00 485 LEU A N 1
ATOM 4080 C CA . LEU A 1 485 ? 10.354 10.369 -18.907 1.00 96.00 485 LEU A CA 1
ATOM 4081 C C . LEU A 1 485 ? 11.554 9.415 -18.909 1.00 96.00 485 LEU A C 1
ATOM 4083 O O . LEU A 1 485 ? 12.690 9.874 -18.856 1.00 96.00 485 LEU A O 1
ATOM 4087 N N . TYR A 1 486 ? 11.314 8.103 -18.999 1.00 97.19 486 TYR A N 1
ATOM 4088 C CA . TYR A 1 486 ? 12.380 7.106 -19.094 1.00 97.19 486 TYR A CA 1
ATOM 4089 C C . TYR A 1 486 ? 13.235 7.311 -20.340 1.00 97.19 486 TYR A C 1
ATOM 4091 O O . TYR A 1 486 ? 14.455 7.406 -20.237 1.00 97.19 486 TYR A O 1
ATOM 4099 N N . ILE A 1 487 ? 12.591 7.436 -21.502 1.00 96.00 487 ILE A N 1
ATOM 4100 C CA . ILE A 1 487 ? 13.275 7.684 -22.776 1.00 96.00 487 ILE A CA 1
ATOM 4101 C C . ILE A 1 487 ? 14.101 8.964 -22.703 1.00 96.00 487 ILE A C 1
ATOM 4103 O O . ILE A 1 487 ? 15.279 8.952 -23.048 1.00 96.00 487 ILE A O 1
ATOM 4107 N N . SER A 1 488 ? 13.492 10.050 -22.221 1.00 95.38 488 SER A N 1
ATOM 4108 C CA . SER A 1 488 ? 14.157 11.346 -22.109 1.00 95.38 488 SER A CA 1
ATOM 4109 C C . SER A 1 488 ? 15.341 11.305 -21.149 1.00 95.38 488 SER A C 1
ATOM 4111 O O . SER A 1 488 ? 16.368 11.896 -21.450 1.00 95.38 488 SER A O 1
ATOM 4113 N N . LYS A 1 489 ? 15.223 10.619 -20.006 1.00 96.56 489 LYS A N 1
ATOM 4114 C CA . LYS A 1 489 ? 16.291 10.555 -19.000 1.00 96.56 489 LYS A CA 1
ATOM 4115 C C . LYS A 1 489 ? 17.547 9.853 -19.518 1.00 96.56 489 LYS A C 1
ATOM 4117 O O . LYS A 1 489 ? 18.649 10.241 -19.148 1.00 96.56 489 LYS A O 1
ATOM 4122 N N . PHE A 1 490 ? 17.375 8.814 -20.328 1.00 97.06 490 PHE A N 1
ATOM 4123 C CA . PHE A 1 490 ? 18.477 7.998 -20.838 1.00 97.06 490 PHE A CA 1
ATOM 4124 C C . PHE A 1 490 ? 18.825 8.301 -22.304 1.00 97.06 490 PHE A C 1
ATOM 4126 O O . PHE A 1 490 ? 19.586 7.553 -22.904 1.00 97.06 490 PHE A O 1
ATOM 4133 N N . ASN A 1 491 ? 18.285 9.385 -22.879 1.00 95.19 491 ASN A N 1
ATOM 4134 C CA . ASN A 1 491 ? 18.501 9.789 -24.275 1.00 95.19 491 ASN A CA 1
ATOM 4135 C C . ASN A 1 491 ? 18.248 8.662 -25.295 1.00 95.19 491 ASN A C 1
ATOM 4137 O O . ASN A 1 491 ? 18.970 8.513 -26.278 1.00 95.19 491 ASN A O 1
ATOM 4141 N N . ILE A 1 492 ? 17.209 7.860 -25.061 1.00 95.00 492 ILE A N 1
ATOM 4142 C CA . ILE A 1 492 ? 16.861 6.728 -25.926 1.00 95.00 492 ILE A CA 1
ATOM 4143 C C . ILE A 1 492 ? 16.056 7.236 -27.129 1.00 95.00 492 ILE A C 1
ATOM 4145 O O . ILE A 1 492 ? 15.250 8.161 -27.019 1.00 95.00 492 ILE A O 1
ATOM 4149 N N . ILE A 1 493 ? 16.222 6.613 -28.294 1.00 90.81 493 ILE A N 1
ATOM 4150 C CA . ILE A 1 493 ? 15.347 6.874 -29.440 1.00 90.81 493 ILE A CA 1
ATOM 4151 C C . ILE A 1 493 ? 13.998 6.193 -29.189 1.00 90.81 493 ILE A C 1
ATOM 4153 O O . ILE A 1 493 ? 13.922 4.986 -28.968 1.00 90.81 493 ILE A O 1
ATOM 4157 N N . GLN A 1 494 ? 12.914 6.967 -29.220 1.00 89.00 494 GLN A N 1
ATOM 4158 C CA . GLN A 1 494 ? 11.569 6.430 -29.022 1.00 89.00 494 GLN A CA 1
ATOM 4159 C C . GLN A 1 494 ? 11.210 5.395 -30.101 1.00 89.00 494 GLN A C 1
ATOM 4161 O O . GLN A 1 494 ? 11.403 5.644 -31.290 1.00 89.00 494 GLN A O 1
ATOM 4166 N N . ASP A 1 495 ? 10.594 4.281 -29.689 1.00 93.88 495 ASP A N 1
ATOM 4167 C CA . ASP A 1 495 ? 10.069 3.263 -30.607 1.00 93.88 495 ASP A CA 1
ATOM 4168 C C . ASP A 1 495 ? 9.096 3.883 -31.625 1.00 93.88 495 ASP A C 1
ATOM 4170 O O . ASP A 1 495 ? 8.125 4.562 -31.268 1.00 93.88 495 ASP A O 1
ATOM 4174 N N . THR A 1 496 ? 9.364 3.629 -32.907 1.00 93.00 496 THR A N 1
ATOM 4175 C CA . THR A 1 496 ? 8.654 4.232 -34.040 1.00 93.00 496 THR A CA 1
ATOM 4176 C C . THR A 1 496 ? 7.157 3.940 -34.021 1.00 93.00 496 THR A C 1
ATOM 4178 O O . THR A 1 496 ? 6.354 4.828 -34.309 1.00 93.00 496 THR A O 1
ATOM 4181 N N . TYR A 1 497 ? 6.754 2.721 -33.652 1.00 93.62 497 TYR A N 1
ATOM 4182 C CA . TYR A 1 497 ? 5.339 2.362 -33.591 1.00 93.62 497 TYR A CA 1
ATOM 4183 C C . TYR A 1 497 ? 4.633 3.156 -32.489 1.00 93.62 497 TYR A C 1
ATOM 4185 O O . TYR A 1 497 ? 3.608 3.791 -32.744 1.00 93.62 497 TYR A O 1
ATOM 4193 N N . ILE A 1 498 ? 5.209 3.190 -31.284 1.00 92.69 498 ILE A N 1
ATOM 4194 C CA . ILE A 1 498 ? 4.639 3.946 -30.162 1.00 92.69 498 ILE A CA 1
ATOM 4195 C C . ILE A 1 498 ? 4.566 5.444 -30.500 1.00 92.69 498 ILE A C 1
ATOM 4197 O O . ILE A 1 498 ? 3.531 6.075 -30.271 1.00 92.69 498 ILE A O 1
ATOM 4201 N N . LYS A 1 499 ? 5.624 6.005 -31.100 1.00 93.12 499 LYS A N 1
ATOM 4202 C CA . LYS A 1 499 ? 5.668 7.401 -31.563 1.00 93.12 499 LYS A CA 1
ATOM 4203 C C . LYS A 1 499 ? 4.532 7.710 -32.541 1.00 93.12 499 LYS A C 1
ATOM 4205 O O . LYS A 1 499 ? 3.810 8.690 -32.350 1.00 93.12 499 LYS A O 1
ATOM 4210 N N . ASN A 1 500 ? 4.336 6.863 -33.550 1.00 93.56 500 ASN A N 1
ATOM 4211 C CA . ASN A 1 500 ? 3.304 7.050 -34.571 1.00 93.56 500 ASN A CA 1
ATOM 4212 C C . ASN A 1 500 ? 1.887 6.962 -33.991 1.00 93.56 500 ASN A C 1
ATOM 4214 O O . ASN A 1 500 ? 1.024 7.766 -34.355 1.00 93.56 500 ASN A O 1
ATOM 4218 N N . VAL A 1 501 ? 1.648 6.037 -33.054 1.00 91.62 501 VAL A N 1
ATOM 4219 C CA . VAL A 1 501 ? 0.360 5.927 -32.348 1.00 91.62 501 VAL A CA 1
ATOM 4220 C C . VAL A 1 501 ? 0.071 7.206 -31.559 1.00 91.62 501 VAL A C 1
ATOM 4222 O O . VAL A 1 501 ? -1.009 7.780 -31.695 1.00 91.62 501 VAL A O 1
ATOM 4225 N N . ILE A 1 502 ? 1.041 7.705 -30.785 1.00 89.75 502 ILE A N 1
ATOM 4226 C CA . ILE A 1 502 ? 0.882 8.937 -29.997 1.00 89.75 502 ILE A CA 1
ATOM 4227 C C . ILE A 1 502 ? 0.620 10.142 -30.911 1.00 89.75 502 ILE A C 1
ATOM 4229 O O . ILE A 1 502 ? -0.326 10.896 -30.675 1.00 89.75 502 ILE A O 1
ATOM 4233 N N . ALA A 1 503 ? 1.407 10.310 -31.978 1.00 89.69 503 ALA A N 1
ATOM 4234 C CA . ALA A 1 503 ? 1.239 11.404 -32.935 1.00 89.69 503 ALA A CA 1
ATOM 4235 C C . ALA A 1 503 ? -0.151 11.385 -33.596 1.00 89.69 503 ALA A C 1
ATOM 4237 O O . ALA A 1 503 ? -0.810 12.423 -33.709 1.00 89.69 503 ALA A O 1
ATOM 4238 N N . SER A 1 504 ? -0.635 10.196 -33.964 1.00 90.81 504 SER A N 1
ATOM 4239 C CA . SER A 1 504 ? -1.971 10.008 -34.538 1.00 90.81 504 SER A CA 1
ATOM 4240 C C . SER A 1 504 ? -3.074 10.406 -33.555 1.00 90.81 504 SER A C 1
ATOM 4242 O O . SER A 1 504 ? -4.014 11.105 -33.937 1.00 90.81 504 SER A O 1
ATOM 4244 N N . CYS A 1 505 ? -2.940 10.043 -32.275 1.00 87.06 505 CYS A N 1
ATOM 4245 C CA . CYS A 1 505 ? -3.876 10.456 -31.227 1.00 87.06 505 CYS A CA 1
ATOM 4246 C C . CYS A 1 505 ? -3.954 11.986 -31.091 1.00 87.06 505 CYS A C 1
ATOM 4248 O O . CYS A 1 505 ? -5.057 12.539 -31.057 1.00 87.06 505 CYS A O 1
ATOM 4250 N N . TYR A 1 506 ? -2.812 12.683 -31.085 1.00 85.31 506 TYR A N 1
ATOM 4251 C CA . TYR A 1 506 ? -2.782 14.151 -31.037 1.00 85.31 506 TYR A CA 1
ATOM 4252 C C . TYR A 1 506 ? -3.429 14.793 -32.267 1.00 85.31 506 TYR A C 1
ATOM 4254 O O . TYR A 1 506 ? -4.220 15.731 -32.128 1.00 85.31 506 TYR A O 1
ATOM 4262 N N . LYS A 1 507 ? -3.150 14.270 -33.469 1.00 90.69 507 LYS A N 1
ATOM 4263 C CA . LYS A 1 507 ? -3.760 14.754 -34.716 1.00 90.69 507 LYS A CA 1
ATOM 4264 C C . LYS A 1 507 ? -5.286 14.618 -34.681 1.00 90.69 507 LYS A C 1
ATOM 4266 O O . LYS A 1 507 ? -5.997 15.588 -34.949 1.00 90.69 507 LYS A O 1
ATOM 4271 N N . LEU A 1 508 ? -5.791 13.455 -34.267 1.00 88.94 508 LEU A N 1
ATOM 4272 C CA . LEU A 1 508 ? -7.229 13.199 -34.135 1.00 88.94 508 LEU A CA 1
ATOM 4273 C C . LEU A 1 508 ? -7.897 14.142 -33.124 1.00 88.94 508 LEU A C 1
ATOM 4275 O O . LEU A 1 508 ? -9.002 14.638 -33.366 1.00 88.94 508 LEU A O 1
ATOM 4279 N N . GLU A 1 509 ? -7.253 14.413 -31.988 1.00 86.25 509 GLU A N 1
ATOM 4280 C CA . GLU A 1 509 ? -7.794 15.337 -30.989 1.00 86.25 509 GLU A CA 1
ATOM 4281 C C . GLU A 1 509 ? -7.818 16.787 -31.498 1.00 86.25 509 GLU A C 1
ATOM 4283 O O . GLU A 1 509 ? -8.812 17.501 -31.313 1.00 86.25 509 GLU A O 1
ATOM 4288 N N . TYR A 1 510 ? -6.759 17.214 -32.190 1.00 87.94 510 TYR A N 1
ATOM 4289 C CA . TYR A 1 510 ? -6.677 18.532 -32.813 1.00 87.94 510 TYR A CA 1
ATOM 4290 C C . TYR A 1 510 ? -7.794 18.740 -33.848 1.00 87.94 510 TYR A C 1
ATOM 4292 O O . TYR A 1 510 ? -8.516 19.743 -33.804 1.00 87.94 510 TYR A O 1
ATOM 4300 N N . GLU A 1 511 ? -8.019 17.762 -34.727 1.00 89.69 511 GLU A N 1
ATOM 4301 C CA . GLU A 1 511 ? -9.100 17.804 -35.714 1.00 89.69 511 GLU A CA 1
ATOM 4302 C C . GLU A 1 511 ? -10.489 17.846 -35.059 1.00 89.69 511 GLU A C 1
ATOM 4304 O O . GLU A 1 511 ? -11.349 18.635 -35.471 1.00 89.69 511 GLU A O 1
ATOM 4309 N N . LYS A 1 512 ? -10.712 17.069 -33.988 1.00 87.81 512 LYS A N 1
ATOM 4310 C CA . LYS A 1 512 ? -11.955 17.123 -33.196 1.00 87.81 512 LYS A CA 1
ATOM 4311 C C . LYS A 1 512 ? -12.187 18.513 -32.596 1.00 87.81 512 LYS A C 1
ATOM 4313 O O . LYS A 1 512 ? -13.304 19.033 -32.678 1.00 87.81 512 LYS A O 1
ATOM 4318 N N . LYS A 1 513 ? -11.152 19.144 -32.027 1.00 86.31 513 LYS A N 1
ATOM 4319 C CA . LYS A 1 513 ? -11.233 20.517 -31.491 1.00 86.31 513 LYS A CA 1
ATOM 4320 C C . LYS A 1 513 ? -11.559 21.529 -32.593 1.00 86.31 513 LYS A C 1
ATOM 4322 O O . LYS A 1 513 ? -12.420 22.385 -32.388 1.00 86.31 513 LYS A O 1
ATOM 4327 N N . LYS A 1 514 ? -10.952 21.397 -33.779 1.00 87.44 514 LYS A N 1
ATOM 4328 C CA . LYS A 1 514 ? -11.226 22.256 -34.946 1.00 87.44 514 LYS A CA 1
ATOM 4329 C C . LYS A 1 514 ? -12.679 22.129 -35.422 1.00 87.44 514 LYS A C 1
ATOM 4331 O O . LYS A 1 514 ? -13.340 23.146 -35.625 1.00 87.44 514 LYS A O 1
ATOM 4336 N N . LYS A 1 515 ? -13.213 20.904 -35.517 1.00 85.44 515 LYS A N 1
ATOM 4337 C CA . LYS A 1 515 ? -14.625 20.649 -35.870 1.00 85.44 515 LYS A CA 1
ATOM 4338 C C . LYS A 1 515 ? -15.600 21.232 -34.837 1.00 85.44 515 LYS A C 1
ATOM 4340 O O . LYS A 1 515 ? -16.571 21.875 -35.224 1.00 85.44 515 LYS A O 1
ATOM 4345 N N . LYS A 1 516 ? -15.326 21.087 -33.532 1.00 81.56 516 LYS A N 1
ATOM 4346 C CA . LYS A 1 516 ? -16.147 21.699 -32.463 1.00 81.56 516 LYS A CA 1
ATOM 4347 C C . LYS A 1 516 ? -16.148 23.230 -32.526 1.00 81.56 516 LYS A C 1
ATOM 4349 O O . LYS A 1 516 ? -17.205 23.835 -32.387 1.00 81.56 516 LYS A O 1
ATOM 4354 N N . LYS A 1 517 ? -14.988 23.855 -32.771 1.00 78.81 517 LYS A N 1
ATOM 4355 C CA . LYS A 1 517 ? -14.886 25.314 -32.949 1.00 78.81 517 LYS A CA 1
ATOM 4356 C C . LYS A 1 517 ? -15.676 25.802 -34.169 1.00 78.81 517 LYS A C 1
ATOM 4358 O O . LYS A 1 517 ? -16.361 26.809 -34.060 1.00 78.81 517 LYS A O 1
ATOM 4363 N N . LYS A 1 518 ? -15.630 25.075 -35.295 1.00 76.31 518 LYS A N 1
ATOM 4364 C CA . LYS A 1 518 ? -16.451 25.388 -36.479 1.00 76.31 518 LYS A CA 1
ATOM 4365 C C . LYS A 1 518 ? -17.953 25.289 -36.187 1.00 76.31 518 LYS A C 1
ATOM 4367 O O . LYS A 1 518 ? -18.675 26.210 -36.528 1.00 76.31 518 LYS A O 1
ATOM 4372 N N . LYS A 1 519 ? -18.411 24.234 -35.499 1.00 71.50 519 LYS A N 1
ATOM 4373 C CA . LYS A 1 519 ? -19.830 24.085 -35.119 1.00 71.50 519 LYS A CA 1
ATOM 4374 C C . LYS A 1 519 ? -20.330 25.205 -34.198 1.00 71.50 519 LYS A C 1
ATOM 4376 O O . LYS A 1 519 ? -21.424 25.696 -34.412 1.00 71.50 519 LYS A O 1
ATOM 4381 N N . LYS A 1 520 ? -19.524 25.649 -33.224 1.00 68.94 520 LYS A N 1
ATOM 4382 C CA . LYS A 1 520 ? -19.888 26.779 -32.345 1.00 68.94 520 LYS A CA 1
ATOM 4383 C C . LYS A 1 520 ? -19.984 28.123 -33.076 1.00 68.94 520 LYS A C 1
ATOM 4385 O O . LYS A 1 520 ? -20.774 28.956 -32.669 1.00 68.94 520 LYS A O 1
ATOM 4390 N N . LYS A 1 521 ? -19.194 28.331 -34.135 1.00 66.31 521 LYS A N 1
ATOM 4391 C CA . LYS A 1 521 ? -19.253 29.546 -34.968 1.00 66.31 521 LYS A CA 1
ATOM 4392 C C . LYS A 1 521 ? -20.443 29.585 -35.935 1.00 66.31 521 LYS A C 1
ATOM 4394 O O . LYS A 1 521 ? -20.691 30.633 -36.494 1.00 66.31 521 LYS A O 1
ATOM 4399 N N . LEU A 1 522 ? -21.113 28.454 -36.164 1.00 66.94 522 LEU A N 1
ATOM 4400 C CA . LEU A 1 522 ? -22.300 28.340 -37.024 1.00 66.94 522 LEU A CA 1
ATOM 4401 C C . LEU A 1 522 ? -23.617 28.399 -36.221 1.00 66.94 522 LEU A C 1
ATOM 4403 O O . LEU A 1 522 ? -24.683 28.231 -36.796 1.00 66.94 522 LEU A O 1
ATOM 4407 N N . GLN A 1 523 ? -23.539 28.543 -34.892 1.00 52.53 523 GLN A N 1
ATOM 4408 C CA . GLN A 1 523 ? -24.685 28.643 -33.969 1.00 52.53 523 GLN A CA 1
ATOM 4409 C C . GLN A 1 523 ? -24.818 30.041 -33.334 1.00 52.53 523 GLN A C 1
ATOM 4411 O O . GLN A 1 523 ? -25.667 30.235 -32.469 1.00 52.53 523 GLN A O 1
ATOM 4416 N N . ILE A 1 524 ? -23.953 30.972 -33.739 1.00 46.88 524 ILE A N 1
ATOM 4417 C CA . ILE A 1 524 ? -24.046 32.423 -33.536 1.00 46.88 524 ILE A CA 1
ATOM 4418 C C . ILE A 1 524 ? -24.311 32.985 -34.926 1.00 46.88 524 ILE A C 1
ATOM 4420 O O . ILE A 1 524 ? -25.152 33.896 -35.033 1.00 46.88 524 ILE A O 1
#

Organism: NCBI:txid1036725

pLDDT: mean 70.81, std 29.64, range [21.52, 98.5]

Radius of gyration: 35.38 Å; chains: 1; bounding box: 79×80×116 Å